Protein AF-A0A925AM83-F1 (afdb_monomer_lite)

Secondary structure (DSSP, 8-state):
-------------------------TTEEEEE---S-TTS--PEE-SSGGGS-TT-BTSEEEETTEEEEEEEBTTSEEEEEEEEEETTEEPPPEEEEEEEE-S-TT-TTS-EEEEE-TT-PEEEEE--EEE---EEEBSS-SSSSS---BTTTTTTT--TT-PPTTS----S--EEEEEEEEPTTTS-EEEEEEES-TTSPEEEEEEEETTTTEEEES-EE--TTS--EE--SB-S--TTS-PPP-EEEEEEEEE-TTS-EEEEEEEE-GGG-TT---GGGGEEEEEEEEESSTTSS-B-TTS-B----SS-SB-TTTPPPSB---TTS---SS-EEEE-TTS-EEEEEEE-TTGGGT----EEEEEEE-SSSEEEEE---PPP-GGGSPPPGGGTTTS-BPPPEEEE-TT--EEEEE-BGGGTT--EEEE--STTS---EEEE---S--TT----B-HHHHHHH--EEEEE---SS-SEE--EEEEE-HHHHHHHHHH--S-EEE--SS-EETT-TTSEESS---STT-EEEES-SS----S-EEEEESSEEEESEEEEE-SSS-EEEEE-SS-EEEE-BBTBPEEEEEEESEEEE-S-EEE-TT-EEEEE-STT-EEEE-SPP-SSS-EEEEESSEEEE-S-----

pLDDT: mean 86.4, std 16.68, range [22.12, 98.81]

Foldseek 3Di:
DDDDDDDDDDDPPPDPPDDDADFPDPFKDWFFQALPDPVDAPWAFFQAQLLFALLQAAQWADDDQKIKGWGAHLVFFIKIWMWGHDPPDIHHIDIDGFLAGAPDSRDSQFHKHWDAFPQQKIKIWGRADQDDTDIWIKPHHPPDDDDIDIVCRVVYSDCPVDHDPQPDPDDPWGWTRWHWDQQPPQRKIKTWIWTDHVQFIAIWIWMQRPVVRHIDTLDWADDVPDDIDGFGQEGQDPPPPPDQGWDWFWLDWEADPLRKTKIKTWIARACSDPVRDHDLLRTWAIWIWIGPPRSNWIAGPVRHTQDDPRRYRHYPVRTDGLDTGHRRQSWDGNAAWYAFPVRWIKTWTKGNPCVVVVQGDIFTKMWIDPPPGIDIDGQDPDDDDPVRHDDPPVCCLVQPKRRWYWDAAPLRKIWIWIAGVSLQRFIKIWIDPDPNRYRIDIDGSRDDRQRRGHWHFHPCCCVPPVKTWTWDHRHDNDSTDTIIIMIGRVVVVVVCQVVLPPAKEQADLEAEELPDPPRIPPYRFADAQHHYEYDPPPHDHDEAYEYEFPEEGEHQEYEYEDAPYEYEYHYDPHGAYEHHHPQAAGEYEYPHHEYEYQGEYEYEQNHYEYEYADLAYEYEYAHAYDYQHDYHYYYNYYYHYNHDYDDD

Radius of gyration: 29.33 Å; chains: 1; bounding box: 79×97×79 Å

Sequence (648 aa):
MNSRAKKLVFLAALSALGGTAGADAPFVTLMPITDSNPGTDESARSNTAINSVSFKRQAIATVGDYQLVSYYHADGTLMVGRRKKSGTSWTDWYLRKTAFTSFNINDSHNTSTIAVDGDGFLHMAWGLHGNVMQYTRSNTSVLNDNAFTMFNDTVGNDNTNGVKANEIPLYNRPVTYPEFTNVPNSGDLIFAYRTDSSGNGEFQMSRWNNAGNTWAGIHTAYQPGNAPAAQPWIDNDFSGDSLPNVNAYHNGVVYDANGRMHVAWTWRTGGDSTTGFTDYQSNHNLMYAYSDNHGVDWRLTNGTLLQRSGIHDIDENNATPVLSIPDGSSLINQAGMTVDADNRPMVATWWAPNAAQGNHLRQYMLAWHDGTTWQKTAITSRNSENNNNRVPESQLNTYSMSRPIVVVDDENRALVVFRDYQRGNVVTVAYSLSPLRNDWQMLDLTTEDLGTWEPSYDVARWKNDGILSMYYQRIGSQTGVQASILEWNPAAYFNSLVNGGSGSFWNVDASGAWGGASVWTPGMPDGIAAIANFGGGGTAILDSRTITLDTTRTVGQLTFNNAFHSYTLAPGAVGSLLLSNGGAAATIGVTNGSHFITAPIAITAAGVSFNLNGGTSLLGVSGDISGAGDLSVSGGGTLIFSGTGGWA

Structure (mmCIF, N/CA/C/O backbone):
data_AF-A0A925AM83-F1
#
_entry.id   AF-A0A925AM83-F1
#
loop_
_atom_site.group_PDB
_atom_site.id
_atom_site.type_symbol
_atom_site.label_atom_id
_atom_site.label_alt_id
_atom_site.label_comp_id
_atom_site.label_asym_id
_atom_site.label_entity_id
_atom_site.label_seq_id
_atom_site.pdbx_PDB_ins_code
_atom_site.Cartn_x
_atom_site.Cartn_y
_atom_site.Cartn_z
_atom_site.occupancy
_atom_site.B_iso_or_equiv
_atom_site.auth_seq_id
_atom_site.auth_comp_id
_atom_site.auth_asym_id
_atom_site.auth_atom_id
_atom_site.pdbx_PDB_model_num
ATOM 1 N N . MET A 1 1 ? -48.091 60.965 7.283 1.00 31.77 1 MET A N 1
ATOM 2 C CA . MET A 1 1 ? -47.243 62.070 7.783 1.00 31.77 1 MET A CA 1
ATOM 3 C C . MET A 1 1 ? -46.013 61.475 8.459 1.00 31.77 1 MET A C 1
ATOM 5 O O . MET A 1 1 ? -46.164 60.475 9.143 1.00 31.77 1 MET A O 1
ATOM 9 N N . ASN A 1 2 ? -44.856 62.118 8.262 1.00 26.16 2 ASN A N 1
ATOM 10 C CA . ASN A 1 2 ? -43.567 61.976 8.970 1.00 26.16 2 ASN A CA 1
ATOM 11 C C . ASN A 1 2 ? -42.565 60.864 8.568 1.00 26.16 2 ASN A C 1
ATOM 13 O O . ASN A 1 2 ? -42.519 59.782 9.131 1.00 26.16 2 ASN A O 1
ATOM 17 N N . SER A 1 3 ? -41.716 61.233 7.597 1.00 26.80 3 SER A N 1
ATOM 18 C CA . SER A 1 3 ? -40.241 61.384 7.664 1.00 26.80 3 SER A CA 1
ATOM 19 C C . SER A 1 3 ? -39.289 60.290 8.206 1.00 26.80 3 SER A C 1
ATOM 21 O O . SER A 1 3 ? -39.261 60.002 9.395 1.00 26.80 3 SER A O 1
ATOM 23 N N . ARG A 1 4 ? -38.332 59.945 7.321 1.00 23.69 4 ARG A N 1
ATOM 24 C CA . ARG A 1 4 ? -36.851 59.849 7.468 1.00 23.69 4 ARG A CA 1
ATOM 25 C C . ARG A 1 4 ? -36.198 58.892 8.498 1.00 23.69 4 ARG A C 1
ATOM 27 O O . ARG A 1 4 ? -36.147 59.165 9.686 1.00 23.69 4 ARG A O 1
ATOM 34 N N . ALA A 1 5 ? -35.484 57.919 7.912 1.00 27.23 5 ALA A N 1
ATOM 35 C CA . ALA A 1 5 ? -34.099 57.470 8.156 1.00 27.23 5 ALA A CA 1
ATOM 36 C C . ALA A 1 5 ? -33.635 57.038 9.565 1.00 27.23 5 ALA A C 1
ATOM 38 O O . ALA A 1 5 ? -33.424 57.871 10.442 1.00 27.23 5 ALA A O 1
ATOM 39 N N . LYS A 1 6 ? -33.217 55.764 9.678 1.00 23.75 6 LYS A N 1
ATOM 40 C CA . LYS A 1 6 ? -32.063 55.339 10.492 1.00 23.75 6 LYS A CA 1
ATOM 41 C C . LYS A 1 6 ? -31.254 54.249 9.777 1.00 23.75 6 LYS A C 1
ATOM 43 O O . LYS A 1 6 ? -31.809 53.289 9.256 1.00 23.75 6 LYS A O 1
ATOM 48 N N . LYS A 1 7 ? -29.935 54.463 9.764 1.00 23.66 7 LYS A N 1
ATOM 49 C CA . LYS A 1 7 ? -28.864 53.536 9.377 1.00 23.66 7 LYS A CA 1
ATOM 50 C C . LYS A 1 7 ? -28.963 52.235 10.179 1.00 23.66 7 LYS A C 1
ATOM 52 O O . LYS A 1 7 ? -29.143 52.307 11.393 1.00 23.66 7 LYS A O 1
ATOM 57 N N . LEU A 1 8 ? -28.722 51.096 9.533 1.00 22.48 8 LEU A N 1
ATOM 58 C CA . LEU A 1 8 ? -28.319 49.871 10.218 1.00 22.48 8 LEU A CA 1
ATOM 59 C C . LEU A 1 8 ? -26.902 49.513 9.763 1.00 22.48 8 LEU A C 1
ATOM 61 O O . LEU A 1 8 ? -26.650 49.257 8.590 1.00 22.48 8 LEU A O 1
ATOM 65 N N . VAL A 1 9 ? -25.977 49.610 10.712 1.00 22.12 9 VAL A N 1
ATOM 66 C CA . VAL A 1 9 ? -24.584 49.179 10.609 1.00 22.12 9 VAL A CA 1
ATOM 67 C C . VAL A 1 9 ? -24.584 47.666 10.803 1.00 22.12 9 VAL A C 1
ATOM 69 O O . VAL A 1 9 ? -24.992 47.205 11.866 1.00 22.12 9 VAL A O 1
ATOM 72 N N . PHE A 1 10 ? -24.142 46.900 9.806 1.00 24.09 10 PHE A N 1
ATOM 73 C CA . PHE A 1 10 ? -23.772 45.503 10.024 1.00 24.09 10 PHE A CA 1
ATOM 74 C C . PHE A 1 10 ? -22.295 45.452 10.408 1.00 24.09 10 PHE A C 1
ATOM 76 O O . PHE A 1 10 ? -21.411 45.815 9.634 1.00 24.09 10 PHE A O 1
ATOM 83 N N . LEU A 1 11 ? -22.064 45.055 11.655 1.00 22.86 11 LEU A N 1
ATOM 84 C CA . LEU A 1 11 ? -20.765 44.721 12.212 1.00 22.86 11 LEU A CA 1
ATOM 85 C C . LEU A 1 11 ? -20.277 43.449 11.501 1.00 22.86 11 LEU A C 1
ATOM 87 O O . LEU A 1 11 ? -20.930 42.410 11.588 1.00 22.86 11 LEU A O 1
ATOM 91 N N . ALA A 1 12 ? -19.162 43.531 10.776 1.00 23.83 12 ALA A N 1
ATOM 92 C CA . ALA A 1 12 ? -18.492 42.358 10.233 1.00 23.83 12 ALA A CA 1
ATOM 93 C C . ALA A 1 12 ? -17.896 41.556 11.400 1.00 23.83 12 ALA A C 1
ATOM 95 O O . ALA A 1 12 ? -16.853 41.914 11.945 1.00 23.83 12 ALA A O 1
ATOM 96 N N . ALA A 1 13 ? -18.587 40.495 11.814 1.00 23.11 13 ALA A N 1
ATOM 97 C CA . ALA A 1 13 ? -17.986 39.451 12.626 1.00 23.11 13 ALA A CA 1
ATOM 98 C C . ALA A 1 13 ? -17.058 38.645 11.712 1.00 23.11 13 ALA A C 1
ATOM 100 O O . ALA A 1 13 ? -17.504 37.932 10.815 1.00 23.11 13 ALA A O 1
ATOM 101 N N . LEU A 1 14 ? -15.756 38.817 11.918 1.00 25.33 14 LEU A N 1
ATOM 102 C CA . LEU A 1 14 ? -14.705 38.033 11.293 1.00 25.33 14 LEU A CA 1
ATOM 103 C C . LEU A 1 14 ? -14.734 36.624 11.912 1.00 25.33 14 LEU A C 1
ATOM 105 O O . LEU A 1 14 ? -14.015 36.341 12.866 1.00 25.33 14 LEU A O 1
ATOM 109 N N . SER A 1 15 ? -15.609 35.745 11.422 1.00 23.73 15 SER A N 1
ATOM 110 C CA . SER A 1 15 ? -15.470 34.310 11.661 1.00 23.73 15 SER A CA 1
ATOM 111 C C . SER A 1 15 ? -14.402 33.792 10.706 1.00 23.73 15 SER A C 1
ATOM 113 O O . SER A 1 15 ? -14.632 33.700 9.499 1.00 23.73 15 SER A O 1
ATOM 115 N N . ALA A 1 16 ? -13.223 33.502 11.251 1.00 25.50 16 ALA A N 1
ATOM 116 C CA . ALA A 1 16 ? -12.187 32.738 10.580 1.00 25.50 16 ALA A CA 1
ATOM 117 C C . ALA A 1 16 ? -12.753 31.356 10.214 1.00 25.50 16 ALA A C 1
ATOM 119 O O . ALA A 1 16 ? -12.788 30.446 11.038 1.00 25.50 16 ALA A O 1
ATOM 120 N N . LEU A 1 17 ? -13.244 31.219 8.983 1.00 27.89 17 LEU A N 1
ATOM 121 C CA . LEU A 1 17 ? -13.443 29.923 8.354 1.00 27.89 17 LEU A CA 1
ATOM 122 C C . LEU A 1 17 ? -12.054 29.428 7.958 1.00 27.89 17 LEU A C 1
ATOM 124 O O . LEU A 1 17 ? -11.408 29.987 7.071 1.00 27.89 17 LEU A O 1
ATOM 128 N N . GLY A 1 18 ? -11.580 28.435 8.710 1.00 23.62 18 GLY A N 1
ATOM 129 C CA . GLY A 1 18 ? -10.383 27.674 8.390 1.00 23.62 18 GLY A CA 1
ATOM 130 C C . GLY A 1 18 ? -10.470 27.145 6.963 1.00 23.62 18 GLY A C 1
ATOM 131 O O . GLY A 1 18 ? -11.529 26.711 6.513 1.00 23.62 18 GLY A O 1
ATOM 132 N N . GLY A 1 19 ? -9.352 27.241 6.247 1.00 22.58 19 GLY A N 1
ATOM 133 C CA . GLY A 1 19 ? -9.239 26.743 4.887 1.00 22.58 19 GLY A CA 1
ATOM 134 C C . GLY A 1 19 ? -9.569 25.257 4.834 1.00 22.58 19 GLY A C 1
ATOM 135 O O . GLY A 1 19 ? -8.919 24.444 5.488 1.00 22.58 19 GLY A O 1
ATOM 136 N N . THR A 1 20 ? -10.574 24.910 4.040 1.00 25.64 20 THR A N 1
ATOM 137 C CA . THR A 1 20 ? -10.778 23.545 3.571 1.00 25.64 20 THR A CA 1
ATOM 138 C C . THR A 1 20 ? -9.645 23.220 2.604 1.00 25.64 20 THR A C 1
ATOM 140 O O . THR A 1 20 ? -9.540 23.815 1.530 1.00 25.64 20 THR A O 1
ATOM 143 N N . ALA A 1 21 ? -8.758 22.322 3.029 1.00 28.75 21 ALA A N 1
ATOM 144 C CA . ALA A 1 21 ? -7.759 21.696 2.178 1.00 28.75 21 ALA A CA 1
ATOM 145 C C . ALA A 1 21 ? -8.452 20.977 1.006 1.00 28.75 21 ALA A C 1
ATOM 147 O O . ALA A 1 21 ? -9.526 20.402 1.173 1.00 28.75 21 ALA A O 1
ATOM 148 N N . GLY A 1 22 ? -7.854 21.073 -0.181 1.00 32.31 22 GLY A N 1
ATOM 149 C CA . GLY A 1 22 ? -8.444 20.632 -1.440 1.00 32.31 22 GLY A CA 1
ATOM 150 C C . GLY A 1 22 ? -8.755 19.136 -1.489 1.00 32.31 22 GLY A C 1
ATOM 151 O O . GLY A 1 22 ? -7.875 18.305 -1.281 1.00 32.31 22 GLY A O 1
ATOM 152 N N . ALA A 1 23 ? -10.004 18.822 -1.826 1.00 33.66 23 ALA A N 1
ATOM 153 C CA . ALA A 1 23 ? -10.452 17.526 -2.319 1.00 33.66 23 ALA A CA 1
ATOM 154 C C . ALA A 1 23 ? -11.765 17.728 -3.099 1.00 33.66 23 ALA A C 1
ATOM 156 O O . ALA A 1 23 ? -12.836 17.489 -2.564 1.00 33.66 23 ALA A O 1
ATOM 157 N N . ASP A 1 24 ? -11.684 18.185 -4.353 1.00 37.72 24 ASP A N 1
ATOM 158 C CA . ASP A 1 24 ? -12.850 18.298 -5.253 1.00 37.72 24 ASP A CA 1
ATOM 159 C C . ASP A 1 24 ? -12.651 17.451 -6.522 1.00 37.72 24 ASP A C 1
ATOM 161 O O . ASP A 1 24 ? -12.878 17.885 -7.651 1.00 37.72 24 ASP A O 1
ATOM 165 N N . ALA A 1 25 ? -12.214 16.205 -6.339 1.00 53.59 25 ALA A N 1
ATOM 166 C CA . ALA A 1 25 ? -12.427 15.160 -7.331 1.00 53.59 25 ALA A CA 1
ATOM 167 C C . ALA A 1 25 ? -13.565 14.259 -6.816 1.00 53.59 25 ALA A C 1
ATOM 169 O O . ALA A 1 25 ? -13.445 13.743 -5.706 1.00 53.59 25 ALA A O 1
ATOM 170 N N . PRO A 1 26 ? -14.651 14.017 -7.578 1.00 65.56 26 PRO A N 1
ATOM 171 C CA . PRO A 1 26 ? -15.873 13.359 -7.081 1.00 65.56 26 PRO A CA 1
ATOM 172 C C . PRO A 1 26 ? -15.697 11.885 -6.665 1.00 65.56 26 PRO A C 1
ATOM 174 O O . PRO A 1 26 ? -16.655 11.227 -6.272 1.00 65.56 26 PRO A O 1
ATOM 177 N N . PHE A 1 27 ? -14.481 11.355 -6.772 1.00 81.50 27 PHE A N 1
ATOM 178 C CA . PHE A 1 27 ? -14.094 9.976 -6.493 1.00 81.50 27 PHE A CA 1
ATOM 179 C C . PHE A 1 27 ? -13.002 9.868 -5.411 1.00 81.50 27 PHE A C 1
ATOM 181 O O . PHE A 1 27 ? -12.518 8.765 -5.161 1.00 81.50 27 PHE A O 1
ATOM 188 N N . VAL A 1 28 ? -12.593 10.983 -4.788 1.00 86.50 28 VAL A N 1
ATOM 189 C CA . VAL A 1 28 ? -11.654 11.014 -3.654 1.00 86.50 28 VAL A CA 1
ATOM 190 C C . VAL A 1 28 ? -12.364 11.593 -2.436 1.00 86.50 28 VAL A C 1
ATOM 192 O O . VAL A 1 28 ? -13.039 12.614 -2.525 1.00 86.50 28 VAL A O 1
ATOM 195 N N . THR A 1 29 ? -12.215 10.960 -1.279 1.00 88.88 29 THR A N 1
ATOM 196 C CA . THR A 1 29 ? -12.746 11.463 -0.010 1.00 88.88 29 THR A CA 1
ATOM 197 C C . THR A 1 29 ? -11.665 11.399 1.054 1.00 88.88 29 THR A C 1
ATOM 199 O O . THR A 1 29 ? -11.054 10.355 1.266 1.00 88.88 29 THR A O 1
ATOM 202 N N . LEU A 1 30 ? -11.444 12.515 1.745 1.00 92.25 30 LEU A N 1
ATOM 203 C CA . LEU A 1 30 ? -10.527 12.596 2.874 1.00 92.25 30 LEU A CA 1
ATOM 204 C C . LEU A 1 30 ? -11.330 12.758 4.166 1.00 92.25 30 LEU A C 1
ATOM 206 O O . LEU A 1 30 ? -12.062 13.731 4.326 1.00 92.25 30 LEU A O 1
ATOM 210 N N . MET A 1 31 ? -11.207 11.798 5.080 1.00 94.56 31 MET A N 1
ATOM 211 C CA . MET A 1 31 ? -11.971 11.764 6.330 1.00 94.56 31 MET A CA 1
ATOM 212 C C . MET A 1 31 ? -11.038 11.829 7.537 1.00 94.56 31 MET A C 1
ATOM 214 O O . MET A 1 31 ? -10.285 10.876 7.748 1.00 94.56 31 MET A O 1
ATOM 218 N N . PRO A 1 32 ? -11.092 12.889 8.357 1.00 96.19 32 PRO A N 1
ATOM 219 C CA . PRO A 1 32 ? -10.299 12.970 9.577 1.00 96.19 32 PRO A CA 1
ATOM 220 C C . PRO A 1 32 ? -10.557 11.792 10.525 1.00 96.19 32 PRO A C 1
ATOM 222 O O . PRO A 1 32 ? -11.687 11.325 10.677 1.00 96.19 32 PRO A O 1
ATOM 225 N N . ILE A 1 33 ? -9.503 11.321 11.190 1.00 97.62 33 ILE A N 1
ATOM 226 C CA . ILE A 1 33 ? -9.622 10.394 12.318 1.00 97.62 33 ILE A CA 1
ATOM 227 C C . ILE A 1 33 ? -9.921 11.217 13.573 1.00 97.62 33 ILE A C 1
ATOM 229 O O . ILE A 1 33 ? -9.009 11.704 14.233 1.00 97.62 33 ILE A O 1
ATOM 233 N N . THR A 1 34 ? -11.203 11.417 13.864 1.00 96.50 34 THR A N 1
ATOM 234 C CA . THR A 1 34 ? -11.677 12.217 15.000 1.00 96.50 34 THR A CA 1
ATOM 235 C C . THR A 1 34 ? -12.944 11.611 15.597 1.00 96.50 34 THR A C 1
ATOM 237 O O . THR A 1 34 ? -13.741 10.990 14.886 1.00 96.50 34 THR A O 1
ATOM 240 N N . ASP A 1 35 ? -13.115 11.782 16.904 1.00 94.75 35 ASP A N 1
ATOM 241 C CA . ASP A 1 35 ? -14.354 11.499 17.633 1.00 94.75 35 ASP A CA 1
ATOM 242 C C . ASP A 1 35 ? -15.271 12.738 17.730 1.00 94.75 35 ASP A C 1
ATOM 244 O O . ASP A 1 35 ? -16.292 12.710 18.420 1.00 94.75 35 ASP A O 1
ATOM 248 N N . SER A 1 36 ? -14.899 13.828 17.043 1.00 94.00 36 SER A N 1
ATOM 249 C CA . SER A 1 36 ? -15.568 15.134 17.040 1.00 94.00 36 SER A CA 1
ATOM 250 C C . SER A 1 36 ? -15.650 15.817 18.411 1.00 94.00 36 SER A C 1
ATOM 252 O O . SER A 1 36 ? -16.370 16.811 18.564 1.00 94.00 36 SER A O 1
ATOM 254 N N . ASN A 1 37 ? -14.918 15.332 19.416 1.00 93.56 37 ASN A N 1
ATOM 255 C CA . ASN A 1 37 ? -14.889 15.927 20.740 1.00 93.56 37 ASN A CA 1
ATOM 256 C C . ASN A 1 37 ? -13.735 16.941 20.848 1.00 93.56 37 ASN A C 1
ATOM 258 O O . ASN A 1 37 ? -12.574 16.559 20.919 1.00 93.56 37 ASN A O 1
ATOM 262 N N . PRO A 1 38 ? -14.008 18.254 20.965 1.00 89.75 38 PRO A N 1
ATOM 263 C CA . PRO A 1 38 ? -12.947 19.260 21.057 1.00 89.75 38 PRO A CA 1
ATOM 264 C C . PRO A 1 38 ? -12.141 19.201 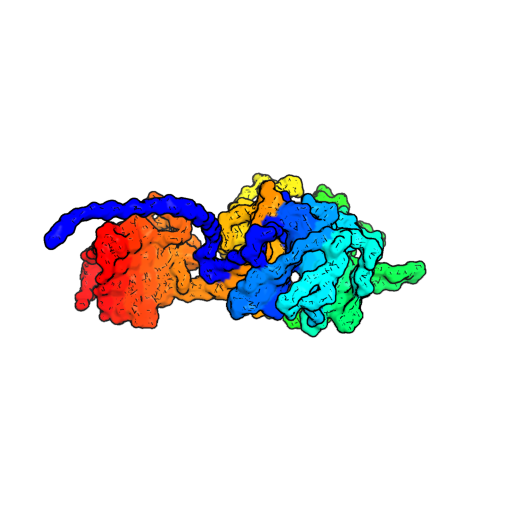22.370 1.00 89.75 38 PRO A C 1
ATOM 266 O O . PRO A 1 38 ? -11.201 19.976 22.544 1.00 89.75 38 PRO A O 1
ATOM 269 N N . GLY A 1 39 ? -12.545 18.361 23.332 1.00 91.25 39 GLY A N 1
ATOM 270 C CA . GLY A 1 39 ? -11.846 18.151 24.601 1.00 91.25 39 GLY A CA 1
ATOM 271 C C . GLY A 1 39 ? -10.783 17.051 24.570 1.00 91.25 39 GLY A C 1
ATOM 272 O O . GLY A 1 39 ? -10.103 16.855 25.580 1.00 91.25 39 GLY A O 1
ATOM 273 N N . THR A 1 40 ? -10.652 16.325 23.464 1.00 90.12 40 THR A N 1
ATOM 274 C CA . THR A 1 40 ? -9.645 15.280 23.262 1.00 90.12 40 THR A CA 1
ATOM 275 C C . THR A 1 40 ? -8.617 15.729 22.213 1.00 90.12 40 THR A C 1
ATOM 277 O O . THR A 1 40 ? -8.835 16.685 21.472 1.00 90.12 40 THR A O 1
ATOM 280 N N . ASP A 1 41 ? -7.419 15.140 22.270 1.00 92.75 41 ASP A N 1
ATOM 281 C CA . ASP A 1 41 ? -6.343 15.372 21.302 1.00 92.75 41 ASP A CA 1
ATOM 282 C C . ASP A 1 41 ? -6.086 14.055 20.574 1.00 92.75 41 ASP A C 1
ATOM 284 O O . ASP A 1 41 ? -5.628 13.072 21.168 1.00 92.75 41 ASP A O 1
ATOM 288 N N . GLU A 1 42 ? -6.433 14.031 19.291 1.00 94.75 42 GLU A N 1
ATOM 289 C CA . GLU A 1 42 ? -6.294 12.871 18.415 1.00 94.75 42 GLU A CA 1
ATOM 290 C C . GLU A 1 42 ? -5.069 12.986 17.501 1.00 94.75 42 GLU A C 1
ATOM 292 O O . GLU A 1 42 ? -4.925 12.195 16.562 1.00 94.75 42 GLU A O 1
ATOM 297 N N . SER A 1 43 ? -4.183 13.960 17.744 1.00 96.56 43 SER A N 1
ATOM 298 C CA . SER A 1 43 ? -3.062 14.249 16.857 1.00 96.56 43 SER A CA 1
ATOM 299 C C . SER A 1 43 ? -2.132 13.048 16.695 1.00 96.56 43 SER A C 1
ATOM 301 O O . SER A 1 43 ? -1.683 12.415 17.649 1.00 96.56 43 SER A O 1
ATOM 303 N N . ALA A 1 44 ? -1.803 12.728 15.449 1.00 98.06 44 ALA A N 1
ATOM 304 C CA . ALA A 1 44 ? -0.898 11.649 15.101 1.00 98.06 44 ALA A CA 1
ATOM 305 C C . ALA A 1 44 ? 0.541 12.164 15.007 1.00 98.06 44 ALA A C 1
ATOM 307 O O . ALA A 1 44 ? 0.808 13.230 14.437 1.00 98.06 44 ALA A O 1
ATOM 308 N N . ARG A 1 45 ? 1.496 11.380 15.519 1.00 97.69 45 ARG A N 1
ATOM 309 C CA . ARG A 1 45 ? 2.922 11.709 15.448 1.00 97.69 45 ARG A CA 1
ATOM 310 C C . ARG A 1 45 ? 3.375 11.866 14.002 1.00 97.69 45 ARG A C 1
ATOM 312 O O . ARG A 1 45 ? 3.171 10.948 13.213 1.00 97.69 45 ARG A O 1
ATOM 319 N N . SER A 1 46 ? 3.997 12.996 13.671 1.00 97.06 46 SER A N 1
ATOM 320 C CA . SER A 1 46 ? 4.319 13.381 12.284 1.00 97.06 46 SER A CA 1
ATOM 321 C C . SER A 1 46 ? 5.760 13.808 12.039 1.00 97.06 46 SER A C 1
ATOM 323 O O . SER A 1 46 ? 6.137 13.990 10.886 1.00 97.06 46 SER A O 1
ATOM 325 N N . ASN A 1 47 ? 6.601 13.901 13.070 1.00 94.81 47 ASN A N 1
ATOM 326 C CA . ASN A 1 47 ? 8.036 14.164 12.896 1.00 94.81 47 ASN A CA 1
ATOM 327 C C . ASN A 1 47 ? 8.869 12.919 12.565 1.00 94.81 47 ASN A C 1
ATOM 329 O O . ASN A 1 47 ? 10.086 13.001 12.414 1.00 94.81 47 ASN A O 1
ATOM 333 N N . THR A 1 48 ? 8.205 11.772 12.433 1.00 94.50 48 THR A N 1
ATOM 334 C CA . THR A 1 48 ? 8.760 10.502 11.962 1.00 94.50 48 THR A CA 1
ATOM 335 C C . THR A 1 48 ? 7.689 9.765 11.164 1.00 94.50 48 THR A C 1
ATOM 337 O O . THR A 1 48 ? 6.501 9.921 11.441 1.00 94.50 48 THR A O 1
ATOM 340 N N . ALA A 1 49 ? 8.089 8.922 10.212 1.00 94.75 49 ALA A N 1
ATOM 341 C CA . ALA A 1 49 ? 7.159 8.145 9.387 1.00 94.75 49 ALA A CA 1
ATOM 342 C C . ALA A 1 49 ? 6.576 6.904 10.100 1.00 94.75 49 ALA A C 1
ATOM 344 O O . ALA A 1 49 ? 5.981 6.050 9.455 1.00 94.75 49 ALA A O 1
ATOM 345 N N . ILE A 1 50 ? 6.727 6.775 11.426 1.00 96.81 50 ILE A N 1
ATOM 346 C CA . ILE A 1 50 ? 6.373 5.567 12.202 1.00 96.81 50 ILE A CA 1
ATOM 347 C C . ILE A 1 50 ? 4.914 5.104 12.022 1.00 96.81 50 ILE A C 1
ATOM 349 O O . ILE A 1 50 ? 4.597 3.930 12.205 1.00 96.81 50 ILE A O 1
ATOM 353 N N . ASN A 1 51 ? 4.015 6.014 11.641 1.00 97.69 51 ASN A N 1
ATOM 354 C CA . ASN A 1 51 ? 2.606 5.717 11.395 1.00 97.69 51 ASN A CA 1
ATOM 355 C C . ASN A 1 51 ? 2.275 5.333 9.946 1.00 97.69 51 ASN A C 1
ATOM 357 O O . ASN A 1 51 ? 1.185 4.809 9.717 1.00 97.69 51 ASN A O 1
ATOM 361 N N . SER A 1 52 ? 3.178 5.590 8.997 1.00 94.44 52 SER A N 1
ATOM 362 C CA . SER A 1 52 ? 2.914 5.591 7.553 1.00 94.44 52 SER A CA 1
ATOM 363 C C . SER A 1 52 ? 4.077 5.025 6.730 1.00 94.44 52 SER A C 1
ATOM 365 O O . SER A 1 52 ? 4.412 5.543 5.670 1.00 94.44 52 SER A O 1
ATOM 367 N N . VAL A 1 53 ? 4.709 3.958 7.219 1.00 94.19 53 VAL A N 1
ATOM 368 C CA . VAL A 1 53 ? 5.631 3.131 6.425 1.00 94.19 53 VAL A CA 1
ATOM 369 C C . VAL A 1 53 ? 4.888 1.947 5.802 1.00 94.19 53 VAL A C 1
ATOM 371 O O . VAL A 1 53 ? 3.988 1.369 6.405 1.00 94.19 53 VAL A O 1
ATOM 374 N N . SER A 1 54 ? 5.299 1.553 4.602 1.00 91.38 54 SER A N 1
ATOM 375 C CA . SER A 1 54 ? 4.669 0.511 3.764 1.00 91.38 54 SER A CA 1
ATOM 376 C C . SER A 1 54 ? 4.626 -0.899 4.376 1.00 91.38 54 SER A C 1
ATOM 378 O O . SER A 1 54 ? 3.766 -1.716 4.028 1.00 91.38 54 SER A O 1
ATOM 380 N N . PHE A 1 55 ? 5.537 -1.202 5.304 1.00 89.94 55 PHE A N 1
ATOM 381 C CA . PHE A 1 55 ? 5.565 -2.470 6.041 1.00 89.94 55 PHE A CA 1
ATOM 382 C C . PHE A 1 55 ? 4.666 -2.468 7.290 1.00 89.94 55 PHE A C 1
ATOM 384 O O . PHE A 1 55 ? 4.605 -3.461 8.008 1.00 89.94 55 PHE A O 1
ATOM 391 N N . LYS A 1 56 ? 3.923 -1.383 7.555 1.00 94.31 56 LYS A N 1
ATOM 392 C CA . LYS A 1 56 ? 2.874 -1.355 8.581 1.00 94.31 56 LYS A CA 1
ATOM 393 C C . LYS A 1 56 ? 1.628 -2.097 8.078 1.00 94.31 56 LYS A C 1
ATOM 395 O O . LYS A 1 56 ? 0.783 -1.520 7.390 1.00 94.31 56 LYS A O 1
ATOM 400 N N . ARG A 1 57 ? 1.520 -3.390 8.398 1.00 90.19 57 ARG A N 1
ATOM 401 C CA . ARG A 1 57 ? 0.505 -4.300 7.832 1.00 90.19 57 ARG A CA 1
ATOM 402 C C . ARG A 1 57 ? -0.315 -4.988 8.920 1.00 90.19 57 ARG A C 1
ATOM 404 O O . ARG A 1 57 ? 0.106 -6.029 9.417 1.00 90.19 57 ARG A O 1
ATOM 411 N N . GLN A 1 58 ? -1.455 -4.435 9.338 1.00 91.06 58 GLN A N 1
ATOM 412 C CA . GLN A 1 58 ? -2.218 -3.321 8.745 1.00 91.06 58 GLN A CA 1
ATOM 413 C C . GLN A 1 58 ? -2.331 -2.117 9.689 1.00 91.06 58 GLN A C 1
ATOM 415 O O . GLN A 1 58 ? -2.410 -2.274 10.904 1.00 91.06 58 GLN A O 1
ATOM 420 N N . ALA A 1 59 ? -2.357 -0.905 9.120 1.00 93.62 59 ALA A N 1
ATOM 421 C CA . ALA A 1 59 ? -2.681 0.322 9.855 1.00 93.62 59 ALA A CA 1
ATOM 422 C C . ALA A 1 59 ? -4.190 0.496 10.082 1.00 93.62 59 ALA A C 1
ATOM 424 O O . ALA A 1 59 ? -4.597 1.118 11.064 1.00 93.62 59 ALA A O 1
ATOM 425 N N . ILE A 1 60 ? -4.993 -0.036 9.160 1.00 96.94 60 ILE A N 1
ATOM 426 C CA . ILE A 1 60 ? -6.452 0.011 9.148 1.00 96.94 60 ILE A CA 1
ATOM 427 C C . ILE A 1 60 ? -7.008 -1.340 8.715 1.00 96.94 60 ILE A C 1
ATOM 429 O O . ILE A 1 60 ? -6.421 -1.980 7.849 1.00 96.94 60 ILE A O 1
ATOM 433 N N . ALA A 1 61 ? -8.127 -1.753 9.305 1.00 97.00 61 ALA A N 1
ATOM 434 C CA . ALA A 1 61 ? -8.762 -3.032 9.001 1.00 97.00 61 ALA A CA 1
ATOM 435 C C . ALA A 1 61 ? -10.289 -2.907 9.041 1.00 97.00 61 ALA A C 1
ATOM 437 O O . ALA A 1 61 ? -10.847 -2.521 10.072 1.00 97.00 61 ALA A O 1
ATOM 438 N N . THR A 1 62 ? -10.964 -3.259 7.945 1.00 97.25 62 THR A N 1
ATOM 439 C CA . THR A 1 62 ? -12.430 -3.350 7.888 1.00 97.25 62 THR A CA 1
ATOM 440 C C . THR A 1 62 ? -12.899 -4.784 8.118 1.00 97.25 62 THR A C 1
ATOM 442 O O . THR A 1 62 ? -12.448 -5.706 7.443 1.00 97.25 62 THR A O 1
ATOM 445 N N . VAL A 1 63 ? -13.848 -4.982 9.036 1.00 95.81 63 VAL A N 1
ATOM 446 C CA . VAL A 1 63 ? -14.541 -6.260 9.247 1.00 95.81 63 VAL A CA 1
ATOM 447 C C . VAL A 1 63 ? -16.032 -6.006 9.441 1.00 95.81 63 VAL A C 1
ATOM 449 O O . VAL A 1 63 ? -16.450 -5.322 10.377 1.00 95.81 63 VAL A O 1
ATOM 452 N N . GLY A 1 64 ? -16.842 -6.568 8.540 1.00 93.44 64 GLY A N 1
ATOM 453 C CA . GLY A 1 64 ? -18.268 -6.258 8.463 1.00 93.44 64 GLY A CA 1
ATOM 454 C C . GLY A 1 64 ? -18.486 -4.755 8.277 1.00 93.44 64 GLY A C 1
ATOM 455 O O . GLY A 1 64 ? -17.857 -4.132 7.425 1.00 93.44 64 GLY A O 1
ATOM 456 N N . ASP A 1 65 ? -19.332 -4.169 9.122 1.00 95.56 65 ASP A N 1
ATOM 457 C CA . ASP A 1 65 ? -19.635 -2.736 9.093 1.00 95.56 65 ASP A CA 1
ATOM 458 C C . ASP A 1 65 ? -18.642 -1.881 9.894 1.00 95.56 65 ASP A C 1
ATOM 460 O O . ASP A 1 65 ? -18.864 -0.684 10.051 1.00 95.56 65 ASP A O 1
ATOM 464 N N . TYR A 1 66 ? -17.567 -2.447 10.441 1.00 97.88 66 TYR A N 1
ATOM 465 C CA . TYR A 1 66 ? -16.631 -1.712 11.293 1.00 97.88 66 TYR A CA 1
ATOM 466 C C . TYR A 1 66 ? -15.275 -1.544 10.620 1.00 97.88 66 TYR A C 1
ATOM 468 O O . TYR A 1 66 ? -14.742 -2.495 10.060 1.00 97.88 66 TYR A O 1
ATOM 476 N N . GLN A 1 67 ? -14.686 -0.353 10.738 1.00 98.25 67 GLN A N 1
ATOM 477 C CA . GLN A 1 67 ? -13.292 -0.099 10.378 1.00 98.25 67 GLN A CA 1
ATOM 478 C C . GLN A 1 67 ? -12.504 0.310 11.612 1.00 98.25 67 GLN A C 1
ATOM 480 O O . GLN A 1 67 ? -12.956 1.133 12.411 1.00 98.25 67 GLN A O 1
ATOM 485 N N . LEU A 1 68 ? -11.324 -0.278 11.755 1.00 98.50 68 LEU A N 1
ATOM 486 C CA . LEU A 1 68 ? -10.407 -0.052 12.857 1.00 98.50 68 LEU A CA 1
ATOM 487 C C . LEU A 1 68 ? -9.144 0.652 12.382 1.00 98.50 68 LEU A C 1
ATOM 489 O O . LEU A 1 68 ? -8.786 0.552 11.212 1.00 98.50 68 LEU A O 1
ATOM 493 N N . VAL A 1 69 ? -8.468 1.343 13.300 1.00 98.31 69 VAL A N 1
ATOM 494 C CA . VAL A 1 69 ? -7.186 2.014 13.052 1.00 98.31 69 VAL A CA 1
ATOM 495 C C . VAL A 1 69 ? -6.266 1.902 14.262 1.00 98.31 69 VAL A C 1
ATOM 497 O O . VAL A 1 69 ? -6.740 1.916 15.401 1.00 98.31 69 VAL A O 1
ATOM 500 N N . SER A 1 70 ? -4.955 1.850 14.022 1.00 97.88 70 SER A N 1
ATOM 501 C CA . SER A 1 70 ? -3.935 2.091 15.046 1.00 97.88 70 SER A CA 1
ATOM 502 C C . SER A 1 70 ? -2.908 3.123 14.587 1.00 97.88 70 SER A C 1
ATOM 504 O O . SER A 1 70 ? -2.447 3.106 13.442 1.00 97.88 70 SER A O 1
ATOM 506 N N . TYR A 1 71 ? -2.506 4.025 15.480 1.00 98.31 71 TYR A N 1
ATOM 507 C CA . TYR A 1 71 ? -1.447 5.006 15.218 1.00 98.31 71 TYR A CA 1
ATOM 508 C C . TYR A 1 71 ? -0.858 5.541 16.523 1.00 98.31 71 TYR A C 1
ATOM 510 O O . TYR A 1 71 ? -1.516 5.547 17.553 1.00 98.31 71 TYR A O 1
ATOM 518 N N . TYR A 1 72 ? 0.389 5.993 16.501 1.00 98.50 72 TYR A N 1
ATOM 519 C CA . TYR A 1 72 ? 0.985 6.708 17.621 1.00 98.50 72 TYR A CA 1
ATOM 520 C C . TYR A 1 72 ? 0.522 8.160 17.637 1.00 98.50 72 TYR A C 1
ATOM 522 O O . TYR A 1 72 ? 0.669 8.878 16.641 1.00 98.50 72 TYR A O 1
ATOM 530 N N . HIS A 1 73 ? 0.014 8.588 18.786 1.00 98.19 73 HIS A N 1
ATOM 531 C CA . HIS A 1 73 ? -0.284 9.972 19.110 1.00 98.19 73 HIS A CA 1
ATOM 532 C C . HIS A 1 73 ? 1.006 10.817 19.169 1.00 98.19 73 HIS A C 1
ATOM 534 O O . HIS A 1 73 ? 2.110 10.279 19.300 1.00 98.19 73 HIS A O 1
ATOM 540 N N . ALA A 1 74 ? 0.895 12.145 19.090 1.00 97.06 74 ALA A N 1
ATOM 541 C CA . ALA A 1 74 ? 2.032 13.072 19.121 1.00 97.06 74 ALA A CA 1
ATOM 542 C C . ALA A 1 74 ? 2.979 12.881 20.327 1.00 97.06 74 ALA A C 1
ATOM 544 O O . ALA A 1 74 ? 4.201 12.984 20.183 1.00 97.06 74 ALA A O 1
ATOM 545 N N . ASP A 1 75 ? 2.430 12.543 21.495 1.00 96.44 75 ASP A N 1
ATOM 546 C CA . ASP A 1 75 ? 3.180 12.238 22.728 1.00 96.44 75 ASP A CA 1
ATOM 547 C C . ASP A 1 75 ? 3.809 10.830 22.765 1.00 96.44 75 ASP A C 1
ATOM 549 O O . ASP A 1 75 ? 4.526 10.501 23.707 1.00 96.44 75 ASP A O 1
ATOM 553 N N . GLY A 1 76 ? 3.584 10.011 21.736 1.00 96.31 76 GLY A N 1
ATOM 554 C CA . GLY A 1 76 ? 4.149 8.671 21.594 1.00 96.31 76 GLY A CA 1
ATOM 555 C C . GLY A 1 76 ? 3.317 7.535 22.184 1.00 96.31 76 GLY A C 1
ATOM 556 O O . GLY A 1 76 ? 3.734 6.379 22.083 1.00 96.31 76 GLY A O 1
ATOM 557 N N . THR A 1 77 ? 2.153 7.833 22.761 1.00 96.50 77 THR A N 1
ATOM 558 C CA . THR A 1 77 ? 1.187 6.806 23.181 1.00 96.50 77 THR A CA 1
ATOM 559 C C . THR A 1 77 ? 0.435 6.230 21.986 1.00 96.50 77 THR A C 1
ATOM 561 O O . THR A 1 77 ? 0.248 6.896 20.968 1.00 96.50 77 THR A O 1
ATOM 564 N N . LEU A 1 78 ? 0.024 4.970 22.070 1.00 97.12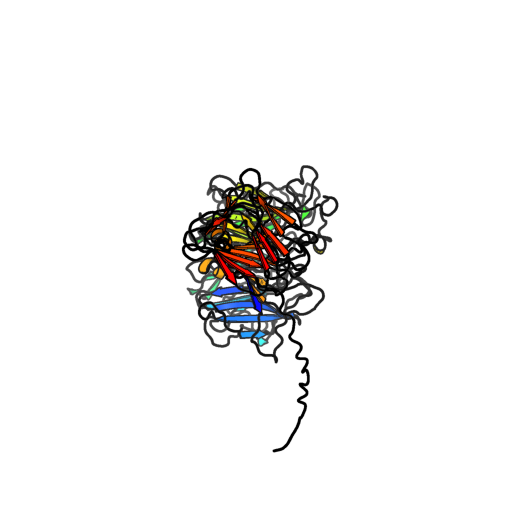 78 LEU A N 1
ATOM 565 C CA . LEU A 1 78 ? -0.671 4.290 20.985 1.00 97.12 78 LEU A CA 1
ATOM 566 C C . LEU A 1 78 ? -2.183 4.559 21.060 1.00 97.12 78 LEU A C 1
ATOM 568 O O . LEU A 1 78 ? -2.819 4.354 22.095 1.00 97.12 78 LEU A O 1
ATOM 572 N N . MET A 1 79 ? -2.756 5.001 19.948 1.00 97.75 79 MET A N 1
ATOM 573 C CA . MET A 1 79 ? -4.188 5.175 19.733 1.00 97.75 79 MET A CA 1
ATOM 574 C C . MET A 1 79 ? -4.737 3.946 19.018 1.00 97.75 79 MET A C 1
ATOM 576 O O . MET A 1 79 ? -4.150 3.483 18.036 1.00 97.75 79 MET A O 1
ATOM 580 N N . VAL A 1 80 ? -5.888 3.459 19.476 1.00 97.50 80 VAL A N 1
ATOM 581 C CA . VAL A 1 80 ? -6.715 2.490 18.751 1.00 97.50 80 VAL A CA 1
ATOM 582 C C . VAL A 1 80 ? -8.110 3.060 18.563 1.00 97.50 80 VAL A C 1
ATOM 584 O O . VAL A 1 80 ? -8.668 3.678 19.471 1.00 97.50 80 VAL A O 1
ATOM 587 N N . GLY A 1 81 ? -8.668 2.871 17.374 1.00 97.25 81 GLY A N 1
ATOM 588 C CA . GLY A 1 81 ? -9.952 3.444 17.006 1.00 97.25 81 GLY A CA 1
ATOM 589 C C . GLY A 1 81 ? -10.863 2.459 16.305 1.00 97.25 81 GLY A C 1
ATOM 590 O O . GLY A 1 81 ? -10.398 1.503 15.684 1.00 97.25 81 GLY A O 1
ATOM 591 N N . ARG A 1 82 ? -12.165 2.730 16.377 1.00 98.00 82 ARG A N 1
ATOM 592 C CA . ARG A 1 82 ? -13.193 2.056 15.586 1.00 98.00 82 ARG A CA 1
ATOM 593 C C . ARG A 1 82 ? -14.239 3.055 15.108 1.00 98.00 82 ARG A C 1
ATOM 595 O O . ARG A 1 82 ? -14.728 3.847 15.905 1.00 98.00 82 ARG A O 1
ATOM 602 N N . ARG A 1 83 ? -14.668 2.940 13.856 1.00 97.75 83 ARG A N 1
ATOM 603 C CA . ARG A 1 83 ? -15.870 3.596 13.323 1.00 97.75 83 ARG A CA 1
ATOM 604 C C . ARG A 1 83 ? -16.792 2.585 12.648 1.00 97.75 83 ARG A C 1
ATOM 606 O O . ARG A 1 83 ? -16.347 1.492 12.296 1.00 97.75 83 ARG A O 1
ATOM 613 N N . LYS A 1 84 ? -18.064 2.942 12.475 1.00 97.44 84 LYS A N 1
ATOM 614 C CA . LYS A 1 84 ? -19.086 2.091 11.852 1.00 97.44 84 LYS A CA 1
ATOM 615 C C . LYS A 1 84 ? -19.540 2.672 10.515 1.00 97.44 84 LYS A C 1
ATOM 617 O O . LYS A 1 84 ? -19.675 3.886 10.375 1.00 97.44 84 LYS A O 1
ATOM 622 N N . LYS A 1 85 ? -19.808 1.812 9.541 1.00 94.62 85 LYS A N 1
ATOM 623 C CA . LYS A 1 85 ? -20.432 2.146 8.263 1.00 94.62 85 LYS A CA 1
ATOM 624 C C . LYS A 1 85 ? -21.937 2.334 8.486 1.00 94.62 85 LYS A C 1
ATOM 626 O O . LYS A 1 85 ? -22.600 1.508 9.107 1.00 94.62 85 LYS A O 1
ATOM 631 N N . SER A 1 86 ? -22.477 3.443 7.996 1.00 88.56 86 SER A N 1
ATOM 632 C CA . SER A 1 86 ? -23.900 3.786 8.008 1.00 88.56 86 SER A CA 1
ATOM 633 C C . SER A 1 86 ? -24.323 4.107 6.576 1.00 88.56 86 SER A C 1
ATOM 635 O O . SER A 1 86 ? -24.150 5.226 6.085 1.00 88.56 86 SER A O 1
ATOM 637 N N . GLY A 1 87 ? -24.802 3.086 5.859 1.00 85.06 87 GLY A N 1
ATOM 638 C CA . GLY A 1 87 ? -25.029 3.170 4.416 1.00 85.06 87 GLY A CA 1
ATOM 639 C C . GLY A 1 87 ? -23.714 3.351 3.651 1.00 85.06 87 GLY A C 1
ATOM 640 O O . GLY A 1 87 ? -22.825 2.504 3.726 1.00 85.06 87 GLY A O 1
ATOM 641 N N . THR A 1 88 ? -23.585 4.455 2.913 1.00 79.31 88 THR A N 1
ATOM 642 C CA . THR A 1 88 ? -22.354 4.826 2.187 1.00 79.31 88 THR A CA 1
ATOM 643 C C . THR A 1 88 ? -21.413 5.715 3.001 1.00 79.31 88 THR A C 1
ATOM 645 O O . THR A 1 88 ? -20.321 6.020 2.533 1.00 79.31 88 THR A O 1
ATOM 648 N N . SER A 1 89 ? -21.822 6.138 4.199 1.00 87.69 89 SER A N 1
ATOM 649 C CA . SER A 1 89 ? -21.059 7.050 5.055 1.00 87.69 89 SER A CA 1
ATOM 650 C C . SER A 1 89 ? -20.469 6.324 6.257 1.00 87.69 89 SER A C 1
ATOM 652 O O . SER A 1 89 ? -20.866 5.209 6.593 1.00 87.69 89 SER A O 1
ATOM 654 N N . TRP A 1 90 ? -19.539 6.980 6.939 1.00 94.56 90 TRP A N 1
ATOM 655 C CA . TRP A 1 90 ? -18.965 6.502 8.189 1.00 94.56 90 TRP A CA 1
ATOM 656 C C . TRP A 1 90 ? -19.447 7.351 9.366 1.00 94.56 90 TRP A C 1
ATOM 658 O O . TRP A 1 90 ? -19.671 8.550 9.212 1.00 94.56 90 TRP A O 1
ATOM 668 N N . THR A 1 91 ? -19.604 6.737 10.537 1.00 96.25 91 THR A N 1
ATOM 669 C CA . THR A 1 91 ? -19.739 7.476 11.798 1.00 96.25 91 THR A CA 1
ATOM 670 C C . THR A 1 91 ? -18.410 8.113 12.193 1.00 96.25 91 THR A C 1
ATOM 672 O O . THR A 1 91 ? -17.349 7.706 11.708 1.00 96.25 91 THR A O 1
ATOM 675 N N . ASP A 1 92 ? -18.467 9.028 13.159 1.00 95.00 92 ASP A N 1
ATOM 676 C CA . ASP A 1 92 ? -17.284 9.464 13.899 1.00 95.00 92 ASP A CA 1
ATOM 677 C C . ASP A 1 92 ? -16.589 8.271 14.569 1.00 95.00 92 ASP A C 1
ATOM 679 O O . ASP A 1 92 ? -17.178 7.194 14.772 1.00 95.00 92 ASP A O 1
ATOM 683 N N . TRP A 1 93 ? -15.311 8.457 14.885 1.00 97.62 93 TRP A N 1
ATOM 684 C CA . TRP A 1 93 ? -14.509 7.425 15.518 1.00 97.62 93 TRP A CA 1
ATOM 685 C C . TRP A 1 93 ? -14.820 7.330 17.011 1.00 97.62 93 TRP A C 1
ATOM 687 O O . TRP A 1 93 ? -14.860 8.321 17.724 1.00 97.62 93 TRP A O 1
ATOM 697 N N . TYR A 1 94 ? -14.939 6.111 17.523 1.00 97.06 94 TYR A N 1
ATOM 698 C CA . TYR A 1 94 ? -14.591 5.831 18.909 1.00 97.06 94 TYR A CA 1
ATOM 699 C C . TYR A 1 94 ? -13.069 5.717 18.989 1.00 97.06 94 TYR A C 1
ATOM 701 O O . TYR A 1 94 ? -12.498 4.823 18.357 1.00 97.06 94 TYR A O 1
ATOM 709 N N . LEU A 1 95 ? -12.417 6.598 19.750 1.00 97.00 95 LEU A N 1
ATOM 710 C CA . LEU A 1 95 ? -10.965 6.614 19.921 1.00 97.00 95 LEU A CA 1
ATOM 711 C C . LEU A 1 95 ? -10.570 6.308 21.359 1.00 97.00 95 LEU A C 1
ATOM 713 O O . LEU A 1 95 ? -11.163 6.791 22.324 1.00 97.00 95 LEU A O 1
ATOM 717 N N . ARG A 1 96 ? -9.525 5.495 21.495 1.00 94.50 96 ARG A N 1
ATOM 718 C CA . ARG A 1 96 ? -8.955 5.111 22.776 1.00 94.50 96 ARG A CA 1
ATOM 719 C C . ARG A 1 96 ? -7.452 5.335 22.763 1.00 94.50 96 ARG A C 1
ATOM 721 O O . ARG A 1 96 ? -6.718 4.664 22.039 1.00 94.50 96 ARG A O 1
ATOM 728 N N . LYS A 1 97 ? -7.011 6.245 23.626 1.00 95.31 97 LYS A N 1
ATOM 729 C CA . LYS A 1 97 ? -5.603 6.452 23.956 1.00 95.31 97 LYS A CA 1
ATOM 730 C C . LYS A 1 97 ? -5.176 5.426 24.997 1.00 95.31 97 LYS A C 1
ATOM 732 O O . LYS A 1 97 ? -5.730 5.402 26.095 1.00 95.31 97 LYS A O 1
ATOM 737 N N . THR A 1 98 ? -4.256 4.550 24.618 1.00 95.19 98 THR A N 1
ATOM 738 C CA . THR A 1 98 ? -3.759 3.477 25.486 1.00 95.19 98 THR A CA 1
ATOM 739 C C . THR A 1 98 ? -2.607 3.960 26.369 1.00 95.19 98 THR A C 1
ATOM 741 O O . THR A 1 98 ? -2.069 5.046 26.140 1.00 95.19 98 THR A O 1
ATOM 744 N N . ALA A 1 99 ? -2.177 3.157 27.348 1.00 94.38 99 ALA A N 1
ATOM 745 C CA . ALA A 1 99 ? -0.896 3.402 28.032 1.00 94.38 99 ALA A CA 1
ATOM 746 C C . ALA A 1 99 ? 0.320 2.813 27.288 1.00 94.38 99 ALA A C 1
ATOM 748 O O . ALA A 1 99 ? 1.448 2.920 27.774 1.00 94.38 99 ALA A O 1
ATOM 749 N N . PHE A 1 100 ? 0.121 2.172 26.132 1.00 95.00 100 PHE A N 1
ATOM 750 C CA . PHE A 1 100 ? 1.207 1.574 25.357 1.00 95.00 100 PHE A CA 1
ATOM 751 C C . PHE A 1 100 ? 2.018 2.634 24.621 1.00 95.00 100 PHE A C 1
ATOM 753 O O . PHE A 1 100 ? 1.469 3.590 24.071 1.00 95.00 100 PHE A O 1
ATOM 760 N N . THR A 1 101 ? 3.329 2.434 24.550 1.00 95.31 101 THR A N 1
ATOM 761 C CA . THR A 1 101 ? 4.254 3.312 23.825 1.00 95.31 101 THR A CA 1
ATOM 762 C C . THR A 1 101 ? 5.175 2.490 22.933 1.00 95.31 101 THR A C 1
ATOM 764 O O . THR A 1 101 ? 5.348 1.286 23.110 1.00 95.31 101 THR A O 1
ATOM 767 N N . SER A 1 102 ? 5.769 3.121 21.925 1.00 94.62 102 SER A N 1
ATOM 768 C CA . SER A 1 102 ? 6.857 2.493 21.167 1.00 94.62 102 SER A CA 1
ATOM 769 C C . SER A 1 102 ? 8.107 2.323 22.049 1.00 94.62 102 SER A C 1
ATOM 771 O O . SER A 1 102 ? 8.374 3.195 22.878 1.00 94.62 102 SER A O 1
ATOM 773 N N . PHE A 1 103 ? 8.906 1.262 21.850 1.00 93.06 103 PHE A N 1
ATOM 774 C CA . PHE A 1 103 ? 10.235 1.163 22.478 1.00 93.06 103 PHE A CA 1
ATOM 775 C C . PHE A 1 103 ? 11.137 2.326 22.053 1.00 93.06 103 PHE A C 1
ATOM 777 O O . PHE A 1 103 ? 11.864 2.884 22.875 1.00 93.06 103 PHE A O 1
ATOM 784 N N . ASN A 1 104 ? 11.054 2.729 20.784 1.00 95.94 104 ASN A N 1
ATOM 785 C CA . ASN A 1 104 ? 11.676 3.945 20.290 1.00 95.94 104 ASN A CA 1
ATOM 786 C C . ASN A 1 104 ? 10.733 4.693 19.344 1.00 95.94 104 ASN A C 1
ATOM 788 O O . ASN A 1 104 ? 10.601 4.386 18.161 1.00 95.94 104 ASN A O 1
ATOM 792 N N . ILE A 1 105 ? 10.102 5.742 19.865 1.00 95.69 105 ILE A N 1
ATOM 793 C CA . ILE A 1 105 ? 9.154 6.567 19.111 1.00 95.69 105 ILE A CA 1
ATOM 794 C C . ILE A 1 105 ? 9.808 7.389 17.979 1.00 95.69 105 ILE A C 1
ATOM 796 O O . ILE A 1 105 ? 9.115 7.949 17.130 1.00 95.69 105 ILE A O 1
ATOM 800 N N . ASN A 1 106 ? 11.141 7.488 17.964 1.00 95.88 106 ASN A N 1
ATOM 801 C CA . ASN A 1 106 ? 11.892 8.167 16.906 1.00 95.88 106 ASN A CA 1
ATOM 802 C C . ASN A 1 106 ? 12.349 7.224 15.786 1.00 95.88 106 ASN A C 1
ATOM 804 O O . ASN A 1 106 ? 12.957 7.672 14.817 1.00 95.88 106 ASN A O 1
ATOM 808 N N . ASP A 1 107 ? 12.074 5.931 15.920 1.00 95.81 107 ASP A N 1
ATOM 809 C CA . ASP A 1 107 ? 12.497 4.902 14.988 1.00 95.81 107 ASP A CA 1
ATOM 810 C C . ASP A 1 107 ? 11.288 4.375 14.207 1.00 95.81 107 ASP A C 1
ATOM 812 O O . ASP A 1 107 ? 10.405 3.710 14.750 1.00 95.81 107 ASP A O 1
ATOM 816 N N . SER A 1 108 ? 11.247 4.664 12.904 1.00 95.25 108 SER A N 1
ATOM 817 C CA . SER A 1 108 ? 10.123 4.304 12.034 1.00 95.25 108 SER A CA 1
ATOM 818 C C . SER A 1 108 ? 9.927 2.797 11.846 1.00 95.25 108 SER A C 1
ATOM 820 O O . SER A 1 108 ? 8.901 2.400 11.303 1.00 95.25 108 SER A O 1
ATOM 822 N N . HIS A 1 109 ? 10.863 1.953 12.290 1.00 95.50 109 HIS A N 1
ATOM 823 C CA . HIS A 1 109 ? 10.681 0.499 12.303 1.00 95.50 109 HIS A CA 1
ATOM 824 C C . HIS A 1 109 ? 9.684 0.050 13.379 1.00 95.50 109 HIS A C 1
ATOM 826 O O . HIS A 1 109 ? 9.020 -0.973 13.219 1.00 95.50 109 HIS A O 1
ATOM 832 N N . ASN A 1 110 ? 9.525 0.841 14.446 1.00 96.88 110 ASN A N 1
ATOM 833 C CA . ASN A 1 110 ? 8.755 0.497 15.640 1.00 96.88 110 ASN A CA 1
ATOM 834 C C . ASN A 1 110 ? 7.243 0.742 15.441 1.00 96.88 110 ASN A C 1
ATOM 836 O O . ASN A 1 110 ? 6.581 1.368 16.265 1.00 96.88 110 ASN A O 1
ATOM 840 N N . THR A 1 111 ? 6.699 0.298 14.311 1.00 96.44 111 THR A N 1
ATOM 841 C CA . THR A 1 111 ? 5.297 0.513 13.921 1.00 96.44 111 THR A CA 1
ATOM 842 C C . THR A 1 111 ? 4.311 -0.226 14.829 1.00 96.44 111 THR A C 1
ATOM 844 O O . THR A 1 111 ? 4.697 -1.092 15.614 1.00 96.44 111 THR A O 1
ATOM 847 N N . SER A 1 112 ? 3.023 0.102 14.706 1.00 96.50 112 SER A N 1
ATOM 848 C CA . SER A 1 112 ? 1.919 -0.710 15.227 1.00 96.50 112 SER A CA 1
ATOM 849 C C . SER A 1 112 ? 1.189 -1.426 14.097 1.00 96.50 112 SER A C 1
ATOM 851 O O . SER A 1 112 ? 1.055 -0.881 13.007 1.00 96.50 112 SER A O 1
ATOM 853 N N . THR A 1 113 ? 0.676 -2.619 14.362 1.00 96.44 113 THR A N 1
ATOM 854 C CA . THR A 1 113 ? -0.126 -3.393 13.413 1.00 96.44 113 THR A CA 1
ATOM 855 C C . THR A 1 113 ? -1.349 -3.983 14.100 1.00 96.44 113 THR A C 1
ATOM 857 O O . THR A 1 113 ? -1.278 -4.344 15.278 1.00 96.44 113 THR A O 1
ATOM 860 N N . ILE A 1 114 ? -2.456 -4.086 13.365 1.00 97.38 114 ILE A N 1
ATOM 861 C CA . ILE A 1 114 ? -3.718 -4.641 13.845 1.00 97.38 114 ILE A CA 1
ATOM 862 C C . ILE A 1 114 ? -4.319 -5.679 12.894 1.00 97.38 114 ILE A C 1
ATOM 864 O O . ILE A 1 114 ? -4.128 -5.620 11.680 1.00 97.38 114 ILE A O 1
ATOM 868 N N . ALA A 1 115 ? -5.105 -6.593 13.464 1.00 96.81 115 ALA A N 1
ATOM 869 C CA . ALA A 1 115 ? -6.063 -7.441 12.756 1.00 96.81 115 ALA A CA 1
ATOM 870 C C . ALA A 1 115 ? -7.228 -7.818 13.677 1.00 96.81 115 ALA A C 1
ATOM 872 O O . ALA A 1 115 ? -7.120 -7.726 14.898 1.00 96.81 115 ALA A O 1
ATOM 873 N N . VAL A 1 116 ? -8.346 -8.255 13.102 1.00 97.62 116 VAL A N 1
ATOM 874 C CA . VAL A 1 116 ? -9.505 -8.749 13.858 1.00 97.62 116 VAL A CA 1
ATOM 875 C C . VAL A 1 116 ? -9.751 -10.211 13.494 1.00 97.62 116 VAL A C 1
ATOM 877 O O . VAL A 1 116 ? -9.755 -10.546 12.307 1.00 97.62 116 VAL A O 1
ATOM 880 N N . ASP A 1 117 ? -9.905 -11.070 14.504 1.00 96.75 117 ASP A N 1
ATOM 881 C CA . ASP A 1 117 ? -10.177 -12.505 14.329 1.00 96.75 117 ASP A CA 1
ATOM 882 C C . ASP A 1 117 ? -11.663 -12.807 14.051 1.00 96.75 117 ASP A C 1
ATOM 884 O O . ASP A 1 117 ? -12.510 -11.910 14.022 1.00 96.75 117 ASP A O 1
ATOM 888 N N . GLY A 1 118 ? -11.981 -14.083 13.809 1.00 96.44 118 GLY A N 1
ATOM 889 C CA . GLY A 1 118 ? -13.337 -14.548 13.492 1.00 96.44 118 GLY A CA 1
ATOM 890 C C . GLY A 1 118 ? -14.367 -14.316 14.598 1.00 96.44 118 GLY A C 1
ATOM 891 O O . GLY A 1 118 ? -15.549 -14.157 14.299 1.00 96.44 118 GLY A O 1
ATOM 892 N N . ASP A 1 119 ? -13.922 -14.230 15.852 1.00 96.62 119 ASP A N 1
ATOM 893 C CA . ASP A 1 119 ? -14.772 -13.920 17.008 1.00 96.62 119 ASP A CA 1
ATOM 894 C C . ASP A 1 119 ? -14.890 -12.400 17.253 1.00 96.62 119 ASP A C 1
ATOM 896 O O . ASP A 1 119 ? -15.572 -11.926 18.172 1.00 96.62 119 ASP A O 1
ATOM 900 N N . GLY A 1 120 ? -14.248 -11.603 16.398 1.00 97.12 120 GLY A N 1
ATOM 901 C CA . GLY A 1 120 ? -14.306 -10.155 16.409 1.00 97.12 120 GLY A CA 1
ATOM 902 C C . GLY A 1 120 ? -13.399 -9.509 17.448 1.00 97.12 120 GLY A C 1
ATOM 903 O O . GLY A 1 120 ? -13.652 -8.363 17.805 1.00 97.12 120 GLY A O 1
ATOM 904 N N . PHE A 1 121 ? -12.372 -10.187 17.960 1.00 97.00 121 PHE A N 1
ATOM 905 C CA . PHE A 1 121 ? -11.379 -9.573 18.841 1.00 97.00 121 PHE A CA 1
ATOM 906 C C . PHE A 1 121 ? -10.278 -8.894 18.026 1.00 97.00 121 PHE A C 1
ATOM 908 O O . PHE A 1 121 ? -9.717 -9.471 17.100 1.00 97.00 121 PHE A O 1
ATOM 915 N N . LEU A 1 122 ? -9.923 -7.669 18.416 1.00 97.00 122 LEU A N 1
ATOM 916 C CA . LEU A 1 122 ? -8.762 -6.946 17.897 1.00 97.00 122 LEU A CA 1
ATOM 917 C C . LEU A 1 122 ? -7.464 -7.513 18.483 1.00 97.00 122 LEU A C 1
ATOM 919 O O . LEU A 1 122 ? -7.293 -7.492 19.705 1.00 97.00 122 LEU A O 1
ATOM 923 N N . HIS A 1 123 ? -6.564 -7.955 17.610 1.00 95.94 123 HIS A N 1
ATOM 924 C CA . HIS A 1 123 ? -5.169 -8.318 17.860 1.00 95.94 123 HIS A CA 1
ATOM 925 C C . HIS A 1 123 ? -4.274 -7.142 17.485 1.00 95.94 123 HIS A C 1
ATOM 927 O O . HIS A 1 123 ? -4.512 -6.486 16.470 1.00 95.94 123 HIS A O 1
ATOM 933 N N . MET A 1 124 ? -3.249 -6.872 18.289 1.00 94.88 124 MET A N 1
ATOM 934 C CA . MET A 1 124 ? -2.331 -5.764 18.047 1.00 94.88 124 MET A CA 1
ATOM 935 C C . MET A 1 124 ? -0.913 -6.111 18.491 1.00 94.88 124 MET A C 1
ATOM 937 O O . MET A 1 124 ? -0.724 -6.653 19.576 1.00 94.88 124 MET A O 1
ATOM 941 N N . ALA A 1 125 ? 0.075 -5.739 17.679 1.00 94.19 125 ALA A N 1
ATOM 942 C CA . ALA A 1 125 ? 1.495 -5.764 18.027 1.00 94.19 125 ALA A CA 1
ATOM 943 C C . ALA A 1 125 ? 2.119 -4.394 17.728 1.00 94.19 125 ALA A C 1
ATOM 945 O O . ALA A 1 125 ? 1.655 -3.696 16.823 1.00 94.19 125 ALA A O 1
ATOM 946 N N . TRP A 1 126 ? 3.120 -3.963 18.501 1.00 94.88 126 TRP A N 1
ATOM 947 C CA . TRP A 1 126 ? 3.636 -2.595 18.375 1.00 94.88 126 TRP A CA 1
ATOM 948 C C . TRP A 1 126 ? 5.074 -2.413 18.851 1.00 94.88 126 TRP A C 1
ATOM 950 O O . TRP A 1 126 ? 5.553 -3.131 19.717 1.00 94.88 126 TRP A O 1
ATOM 960 N N . GLY A 1 127 ? 5.750 -1.384 18.343 1.00 93.75 127 GLY A N 1
ATOM 961 C CA . GLY A 1 127 ? 6.964 -0.870 18.967 1.00 93.75 127 GLY A CA 1
ATOM 962 C C . GLY A 1 127 ? 8.227 -1.704 18.737 1.00 93.75 127 GLY A C 1
ATOM 963 O O . GLY A 1 127 ? 9.131 -1.597 19.545 1.00 93.75 127 GLY A O 1
ATOM 964 N N . LEU A 1 128 ? 8.296 -2.555 17.708 1.00 92.00 128 LEU A N 1
ATOM 965 C CA . LEU A 1 128 ? 9.332 -3.596 17.599 1.00 92.00 128 LEU A CA 1
ATOM 966 C C . LEU A 1 128 ? 10.420 -3.279 16.561 1.00 92.00 128 LEU A C 1
ATOM 968 O O . LEU A 1 128 ? 10.143 -3.250 15.361 1.00 92.00 128 LEU A O 1
ATOM 972 N N . HIS A 1 129 ? 11.664 -3.127 17.016 1.00 93.62 129 HIS A N 1
ATOM 973 C CA . HIS A 1 129 ? 12.877 -3.160 16.196 1.00 93.62 129 HIS A CA 1
ATOM 974 C C . HIS A 1 129 ? 14.037 -3.803 16.966 1.00 93.62 129 HIS A C 1
ATOM 976 O O . HIS A 1 129 ? 14.827 -3.139 17.637 1.00 93.62 129 HIS A O 1
ATOM 982 N N . GLY A 1 130 ? 14.116 -5.130 16.893 1.00 89.56 130 GLY A N 1
ATOM 983 C CA . GLY A 1 130 ? 15.049 -5.915 17.694 1.00 89.56 130 GLY A CA 1
ATOM 984 C C . GLY A 1 130 ? 14.677 -5.913 19.180 1.00 89.56 130 GLY A C 1
ATOM 985 O O . GLY A 1 130 ? 15.553 -5.922 20.043 1.00 89.56 130 GLY A O 1
ATOM 986 N N . ASN A 1 131 ? 13.380 -5.886 19.495 1.00 87.75 131 ASN A N 1
ATOM 987 C CA . ASN A 1 131 ? 12.886 -5.826 20.871 1.00 87.75 131 ASN A CA 1
ATOM 988 C C . ASN A 1 131 ? 12.166 -7.110 21.277 1.00 87.75 131 ASN A C 1
ATOM 990 O O . ASN A 1 131 ? 11.792 -7.925 20.438 1.00 87.75 131 ASN A O 1
ATOM 994 N N . VAL A 1 132 ? 11.938 -7.272 22.580 1.00 84.75 132 VAL A N 1
ATOM 995 C CA . VAL A 1 132 ? 11.010 -8.291 23.080 1.00 84.75 132 VAL A CA 1
ATOM 996 C C . VAL A 1 132 ? 9.610 -8.030 22.525 1.00 84.75 132 VAL A C 1
ATOM 998 O O . VAL A 1 132 ? 9.203 -6.876 22.379 1.00 84.75 132 VAL A O 1
ATOM 1001 N N . MET A 1 133 ? 8.880 -9.102 22.223 1.00 86.12 133 MET A N 1
ATOM 1002 C CA . MET A 1 133 ? 7.525 -9.017 21.692 1.00 86.12 133 MET A CA 1
ATOM 1003 C C . MET A 1 133 ? 6.608 -8.156 22.566 1.00 86.12 133 MET A C 1
ATOM 1005 O O . MET A 1 133 ? 6.525 -8.345 23.778 1.00 86.12 133 MET A O 1
ATOM 1009 N N . GLN A 1 134 ? 5.863 -7.274 21.909 1.00 88.75 134 GLN A N 1
ATOM 1010 C CA . GLN A 1 134 ? 4.763 -6.500 22.467 1.00 88.75 134 GLN A CA 1
ATOM 1011 C C . GLN A 1 134 ? 3.526 -6.852 21.659 1.00 88.75 134 GLN A C 1
ATOM 1013 O O . GLN A 1 134 ? 3.449 -6.579 20.458 1.00 88.75 134 GLN A O 1
ATOM 1018 N N . TYR A 1 135 ? 2.589 -7.517 22.319 1.00 90.31 135 TYR A N 1
ATOM 1019 C CA . TYR A 1 135 ? 1.348 -7.971 21.725 1.00 90.31 135 TYR A CA 1
ATOM 1020 C C . TYR A 1 135 ? 0.236 -7.937 22.763 1.00 90.31 135 TYR A C 1
ATOM 1022 O O . TYR A 1 135 ? 0.462 -8.140 23.954 1.00 90.31 135 TYR A O 1
ATOM 1030 N N . THR A 1 136 ? -0.971 -7.652 22.296 1.00 90.31 136 THR A N 1
ATOM 1031 C CA . THR A 1 136 ? -2.170 -7.648 23.119 1.00 90.31 136 THR A CA 1
ATOM 1032 C C . THR A 1 136 ? -3.382 -7.973 22.268 1.00 90.31 136 THR A C 1
ATOM 1034 O O . THR A 1 136 ? -3.406 -7.779 21.048 1.00 90.31 136 THR A O 1
ATOM 1037 N N . ARG A 1 137 ? -4.434 -8.419 22.943 1.00 92.50 137 ARG A N 1
ATOM 1038 C CA . ARG A 1 137 ? -5.751 -8.618 22.362 1.00 92.50 137 ARG A CA 1
ATOM 1039 C C . ARG A 1 137 ? -6.814 -7.927 23.198 1.00 92.50 137 ARG A C 1
ATOM 1041 O O . ARG A 1 137 ? -6.764 -7.943 24.434 1.00 92.50 137 ARG A O 1
ATOM 1048 N N . SER A 1 138 ? -7.804 -7.353 22.524 1.00 94.88 138 SER A N 1
ATOM 1049 C CA . SER A 1 138 ? -8.984 -6.754 23.158 1.00 94.88 138 SER A CA 1
ATOM 1050 C C . SER A 1 138 ? -9.653 -7.691 24.179 1.00 94.88 138 SER A C 1
ATOM 1052 O O . SER A 1 138 ? -9.548 -8.919 24.112 1.00 94.88 138 SER A O 1
ATOM 1054 N N . ASN A 1 139 ? -10.299 -7.113 25.192 1.00 93.31 139 ASN A N 1
ATOM 1055 C CA . ASN A 1 139 ? -11.016 -7.873 26.226 1.00 93.31 139 ASN A CA 1
ATOM 1056 C C . ASN A 1 139 ? -12.421 -8.302 25.800 1.00 93.31 139 ASN A C 1
ATOM 1058 O O . ASN A 1 139 ? -12.990 -9.216 26.390 1.00 93.31 139 ASN A O 1
ATOM 1062 N N . THR A 1 140 ? -12.961 -7.657 24.776 1.00 95.44 140 THR A N 1
ATOM 1063 C CA . THR A 1 140 ? -14.286 -7.908 24.217 1.00 95.44 140 THR A CA 1
ATOM 1064 C C . THR A 1 140 ? -14.213 -7.768 22.707 1.00 95.44 140 THR A C 1
ATOM 1066 O O . THR A 1 140 ? -13.342 -7.061 22.199 1.00 95.44 140 THR A O 1
ATOM 1069 N N . SER A 1 141 ? -15.168 -8.377 22.005 1.00 97.06 141 SER A N 1
ATOM 1070 C CA . SER A 1 141 ? -15.330 -8.149 20.572 1.00 97.06 141 SER A CA 1
ATOM 1071 C C . SER A 1 141 ? -15.433 -6.651 20.271 1.00 97.06 141 SER A C 1
ATOM 1073 O O . SER A 1 141 ? -16.137 -5.909 20.967 1.00 97.06 141 SER A O 1
ATOM 1075 N N . VAL A 1 142 ? -14.729 -6.219 19.230 1.00 97.69 142 VAL A N 1
ATOM 1076 C CA . VAL A 1 142 ? -14.743 -4.847 18.721 1.00 97.69 142 VAL A CA 1
ATOM 1077 C C . VAL A 1 142 ? -15.832 -4.634 17.669 1.00 97.69 142 VAL A C 1
ATOM 1079 O O . VAL A 1 142 ? -16.094 -3.490 17.320 1.00 97.69 142 VAL A O 1
ATOM 1082 N N . LEU A 1 143 ? -16.519 -5.689 17.215 1.00 97.06 143 LEU A N 1
ATOM 1083 C CA . LEU A 1 143 ? -17.532 -5.651 16.146 1.00 97.06 143 LEU A CA 1
ATOM 1084 C C . LEU A 1 143 ? -18.950 -5.359 16.663 1.00 97.06 143 LEU A C 1
ATOM 1086 O O . LEU A 1 143 ? -19.915 -6.055 16.354 1.00 97.06 143 LEU A O 1
ATOM 1090 N N . ASN A 1 144 ? -19.074 -4.353 17.517 1.00 95.88 144 ASN A N 1
ATOM 1091 C CA . ASN A 1 144 ? -20.341 -3.859 18.057 1.00 95.88 144 ASN A CA 1
ATOM 1092 C C . ASN A 1 144 ? -20.161 -2.396 18.480 1.00 95.88 144 ASN A C 1
ATOM 1094 O O . ASN A 1 144 ? -19.062 -1.870 18.386 1.00 95.88 144 ASN A O 1
ATOM 1098 N N . ASP A 1 145 ? -21.205 -1.726 18.965 1.00 95.38 145 ASP A N 1
ATOM 1099 C CA . ASP A 1 145 ? -21.121 -0.297 19.307 1.00 95.38 145 ASP A CA 1
ATOM 1100 C C . ASP A 1 145 ? -20.623 -0.032 20.744 1.00 95.38 145 ASP A C 1
ATOM 1102 O O . ASP A 1 145 ? -20.425 1.120 21.126 1.00 95.38 145 ASP A O 1
ATOM 1106 N N . ASN A 1 146 ? -20.344 -1.071 21.541 1.00 96.00 146 ASN A N 1
ATOM 1107 C CA . ASN A 1 146 ? -19.847 -0.893 22.907 1.00 96.00 146 ASN A CA 1
ATOM 1108 C C . ASN A 1 146 ? -18.386 -0.428 22.914 1.00 96.00 146 ASN A C 1
ATOM 1110 O O . ASN A 1 146 ? -17.602 -0.739 22.009 1.00 96.00 146 ASN A O 1
ATOM 1114 N N . ALA A 1 147 ? -18.010 0.300 23.966 1.00 94.56 147 ALA A N 1
ATOM 1115 C CA . ALA A 1 147 ? -16.615 0.614 24.250 1.00 94.56 147 ALA A CA 1
ATOM 1116 C C . ALA A 1 147 ? -15.809 -0.675 24.479 1.00 94.56 147 ALA A C 1
ATOM 1118 O O . ALA A 1 147 ? -16.318 -1.638 25.055 1.00 94.56 147 ALA A O 1
ATOM 1119 N N . PHE A 1 148 ? -14.543 -0.676 24.067 1.00 95.50 148 PHE A N 1
ATOM 1120 C CA . PHE A 1 148 ? -13.632 -1.801 24.263 1.00 95.50 148 PHE A CA 1
ATOM 1121 C C . PHE A 1 148 ? -12.330 -1.342 24.919 1.00 95.50 148 PHE A C 1
ATOM 1123 O O . PHE A 1 148 ? -11.976 -0.162 24.906 1.00 95.50 148 PHE A O 1
ATOM 1130 N N . THR A 1 149 ? -11.609 -2.294 25.504 1.00 94.62 149 THR A N 1
ATOM 1131 C CA . THR A 1 149 ? -10.278 -2.080 26.076 1.00 94.62 149 THR A CA 1
ATOM 1132 C C . THR A 1 149 ? -9.323 -3.150 25.573 1.00 94.62 149 THR A C 1
ATOM 1134 O O . THR A 1 149 ? -9.743 -4.268 25.255 1.00 94.62 149 THR A O 1
ATOM 1137 N N . MET A 1 150 ? -8.035 -2.814 25.513 1.00 93.00 150 MET A N 1
ATOM 1138 C CA . MET A 1 150 ? -6.988 -3.802 25.270 1.00 93.00 150 MET A CA 1
ATOM 1139 C C . MET A 1 150 ? -6.603 -4.473 26.588 1.00 93.00 150 MET A C 1
ATOM 1141 O O . MET A 1 150 ? -6.707 -3.881 27.666 1.00 93.00 150 MET A O 1
ATOM 1145 N N . PHE A 1 151 ? -6.175 -5.729 26.527 1.00 89.38 151 PHE A N 1
ATOM 1146 C CA . PHE A 1 151 ? -5.585 -6.368 27.695 1.00 89.38 151 PHE A CA 1
ATOM 1147 C C . PHE A 1 151 ? -4.307 -5.632 28.104 1.00 89.38 151 PHE A C 1
ATOM 1149 O O . PHE A 1 151 ? -3.542 -5.232 27.233 1.00 89.38 151 PHE A O 1
ATOM 1156 N N . ASN A 1 152 ? -4.088 -5.435 29.407 1.00 86.31 152 ASN A N 1
ATOM 1157 C CA . ASN A 1 152 ? -2.950 -4.686 29.964 1.00 86.31 152 ASN A CA 1
ATOM 1158 C C . ASN A 1 152 ? -2.824 -3.212 29.548 1.00 86.31 152 ASN A C 1
ATOM 1160 O O . ASN A 1 152 ? -1.826 -2.566 29.850 1.00 86.31 152 ASN A O 1
ATOM 1164 N N . ASP A 1 153 ? -3.871 -2.630 28.970 1.00 86.12 153 ASP A N 1
ATOM 1165 C CA . ASP A 1 153 ? -3.884 -1.216 28.586 1.00 86.12 153 ASP A CA 1
ATOM 1166 C C . ASP A 1 153 ? -3.562 -0.251 29.746 1.00 86.12 153 ASP A C 1
ATOM 1168 O O . ASP A 1 153 ? -3.044 0.833 29.534 1.00 86.12 153 ASP A O 1
ATOM 1172 N N . THR A 1 154 ? -3.805 -0.633 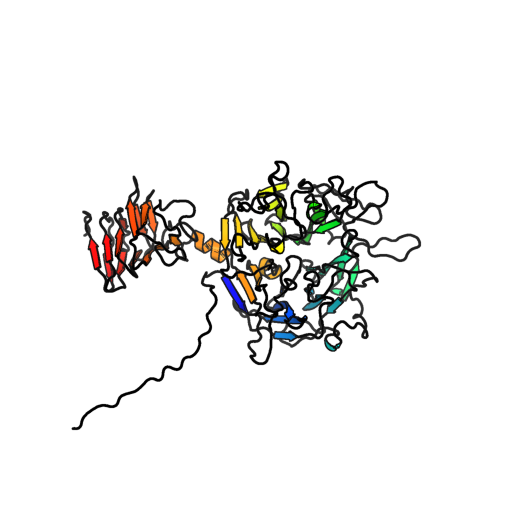31.002 1.00 83.94 154 THR A N 1
ATOM 1173 C CA . THR A 1 154 ? -3.505 0.220 32.165 1.00 83.94 154 THR A CA 1
ATOM 1174 C C . THR A 1 154 ? -2.066 0.125 32.676 1.00 83.94 154 THR A C 1
ATOM 1176 O O . THR A 1 154 ? -1.682 0.949 33.500 1.00 83.94 154 THR A O 1
ATOM 1179 N N . VAL A 1 155 ? -1.286 -0.875 32.249 1.00 81.44 155 VAL A N 1
ATOM 1180 C CA . VAL A 1 155 ? 0.107 -1.082 32.704 1.00 81.44 155 VAL A CA 1
ATOM 1181 C C . VAL A 1 155 ? 1.148 -0.696 31.649 1.00 81.44 155 VAL A C 1
ATOM 1183 O O . VAL A 1 155 ? 2.342 -0.660 31.937 1.00 81.44 155 VAL A O 1
ATOM 1186 N N . GLY A 1 156 ? 0.707 -0.337 30.441 1.00 84.38 156 GLY A N 1
ATOM 1187 C CA . GLY A 1 156 ? 1.586 0.063 29.346 1.00 84.38 156 GLY A CA 1
ATOM 1188 C C . GLY A 1 156 ? 2.422 -1.107 28.835 1.00 84.38 156 GLY A C 1
ATOM 1189 O O . GLY A 1 156 ? 1.927 -2.222 28.717 1.00 84.38 156 GLY A O 1
ATOM 1190 N N . ASN A 1 157 ? 3.692 -0.857 28.514 1.00 83.81 157 ASN A N 1
ATOM 1191 C CA . ASN A 1 157 ? 4.599 -1.880 27.971 1.00 83.81 157 ASN A CA 1
ATOM 1192 C C . ASN A 1 157 ? 5.103 -2.882 29.026 1.00 83.81 157 ASN A C 1
ATOM 1194 O O . ASN A 1 157 ? 5.915 -3.753 28.701 1.00 83.81 157 ASN A O 1
ATOM 1198 N N . ASP A 1 158 ? 4.684 -2.720 30.283 1.00 72.19 158 ASP A N 1
ATOM 1199 C CA . ASP A 1 158 ? 5.043 -3.614 31.371 1.00 72.19 158 ASP A CA 1
ATOM 1200 C C . ASP A 1 158 ? 4.265 -4.935 31.266 1.00 72.19 158 ASP A C 1
ATOM 1202 O O . ASP A 1 158 ? 3.035 -4.965 31.211 1.00 72.19 158 ASP A O 1
ATOM 1206 N N . ASN A 1 159 ? 5.001 -6.044 31.260 1.00 64.56 159 ASN A N 1
ATOM 1207 C CA . ASN A 1 159 ? 4.450 -7.392 31.212 1.00 64.56 159 ASN A CA 1
ATOM 1208 C C . ASN A 1 159 ? 4.282 -8.018 32.609 1.00 64.56 159 ASN A C 1
ATOM 1210 O O . ASN A 1 159 ? 4.085 -9.229 32.702 1.00 64.56 159 ASN A O 1
ATOM 1214 N N . THR A 1 160 ? 4.334 -7.231 33.691 1.00 57.56 160 THR A N 1
ATOM 1215 C CA . THR A 1 160 ? 4.158 -7.701 35.082 1.00 57.56 160 THR A CA 1
ATOM 1216 C C . THR A 1 160 ? 2.865 -8.478 35.329 1.00 57.56 160 THR A C 1
ATOM 1218 O O . THR A 1 160 ? 2.850 -9.381 36.164 1.00 57.56 160 THR A O 1
ATOM 1221 N N . ASN A 1 161 ? 1.798 -8.197 34.578 1.00 58.56 161 ASN A N 1
ATOM 1222 C CA . ASN A 1 161 ? 0.539 -8.954 34.631 1.00 58.56 161 ASN A CA 1
ATOM 1223 C C . ASN A 1 161 ? 0.561 -10.255 33.798 1.00 58.56 161 ASN A C 1
ATOM 1225 O O . ASN A 1 161 ? -0.457 -10.941 33.696 1.00 58.56 161 ASN A O 1
ATOM 1229 N N . GLY A 1 162 ? 1.704 -10.584 33.194 1.00 57.75 162 GLY A N 1
ATOM 1230 C CA . GLY A 1 162 ? 1.866 -11.638 32.199 1.00 57.75 162 GLY A CA 1
ATOM 1231 C C . GLY A 1 162 ? 1.339 -11.249 30.814 1.00 57.75 162 GLY A C 1
ATOM 1232 O O . GLY A 1 162 ? 0.677 -10.226 30.627 1.00 57.75 162 GLY A O 1
ATOM 1233 N N . VAL A 1 163 ? 1.625 -12.103 29.832 1.00 61.59 163 VAL A N 1
ATOM 1234 C CA . VAL A 1 163 ? 0.856 -12.202 28.581 1.00 61.59 163 VAL A CA 1
ATOM 1235 C C . VAL A 1 163 ? -0.443 -12.957 28.864 1.00 61.59 163 VAL A C 1
ATOM 1237 O O . VAL A 1 163 ? -0.492 -13.816 29.750 1.00 61.59 163 VAL A O 1
ATOM 1240 N N . LYS A 1 164 ? -1.515 -12.647 28.132 1.00 61.12 164 LYS A N 1
ATOM 1241 C CA . LYS A 1 164 ? -2.768 -13.414 28.210 1.00 61.12 164 LYS A CA 1
ATOM 1242 C C . LYS A 1 164 ? -2.430 -14.873 27.836 1.00 61.12 164 LYS A C 1
ATOM 1244 O O . LYS A 1 164 ? -1.537 -15.136 27.031 1.00 61.12 164 LYS A O 1
ATOM 1249 N N . ALA A 1 165 ? -3.097 -15.852 28.449 1.00 51.94 165 ALA A N 1
ATOM 1250 C CA . ALA A 1 165 ? -2.833 -17.257 28.129 1.00 51.94 165 ALA A CA 1
ATOM 1251 C C . ALA A 1 165 ? -3.056 -17.526 26.623 1.00 51.94 165 ALA A C 1
ATOM 1253 O O . ALA A 1 165 ? -4.008 -16.999 26.045 1.00 51.94 165 ALA A O 1
ATOM 1254 N N . ASN A 1 166 ? -2.203 -18.361 26.015 1.00 55.66 166 ASN A N 1
ATOM 1255 C CA . ASN A 1 166 ? -2.244 -18.762 24.596 1.00 55.66 166 ASN A CA 1
ATOM 1256 C C . ASN A 1 166 ? -1.947 -17.657 23.560 1.00 55.66 166 ASN A C 1
ATOM 1258 O O . ASN A 1 166 ? -2.225 -17.822 22.368 1.00 55.66 166 ASN A O 1
ATOM 1262 N N . GLU A 1 167 ? -1.377 -16.537 24.000 1.00 66.31 167 GLU A N 1
ATOM 1263 C CA . GLU A 1 167 ? -0.798 -15.520 23.119 1.00 66.31 167 GLU A CA 1
ATOM 1264 C C . GLU A 1 167 ? 0.528 -16.005 22.519 1.00 66.31 167 GLU A C 1
ATOM 1266 O O . GLU A 1 167 ? 1.109 -16.958 23.037 1.00 66.31 167 GLU A O 1
ATOM 1271 N N . ILE A 1 168 ? 0.967 -15.395 21.406 1.00 67.81 168 ILE A N 1
ATOM 1272 C CA . ILE A 1 168 ? 2.126 -15.847 20.614 1.00 67.81 168 ILE A CA 1
ATOM 1273 C C . ILE A 1 168 ? 3.289 -16.157 21.563 1.00 67.81 168 ILE A C 1
ATOM 1275 O O . ILE A 1 168 ? 3.828 -15.223 22.166 1.00 67.81 168 ILE A O 1
ATOM 1279 N N . PRO A 1 169 ? 3.672 -17.439 21.727 1.00 55.06 169 PRO A N 1
ATOM 1280 C CA . PRO A 1 169 ? 4.766 -17.807 22.601 1.00 55.06 169 PRO A CA 1
ATOM 1281 C C . PRO A 1 169 ? 6.053 -17.386 21.908 1.00 55.06 169 PRO A C 1
ATOM 1283 O O . PRO A 1 169 ? 6.686 -18.155 21.189 1.00 55.06 169 PRO A O 1
ATOM 1286 N N . LEU A 1 170 ? 6.425 -16.124 22.078 1.00 55.75 170 LEU A N 1
ATOM 1287 C CA . LEU A 1 170 ? 7.715 -15.661 21.630 1.00 55.75 170 LEU A CA 1
ATOM 1288 C C . LEU A 1 170 ? 8.733 -16.023 22.701 1.00 55.75 170 LEU A C 1
ATOM 1290 O O . LEU A 1 170 ? 8.811 -15.433 23.777 1.00 55.75 170 LEU A O 1
ATOM 1294 N N . TYR A 1 171 ? 9.492 -17.068 22.361 1.00 53.97 171 TYR A N 1
ATOM 1295 C CA . TYR A 1 171 ? 10.846 -17.326 22.828 1.00 53.97 171 TYR A CA 1
ATOM 1296 C C . TYR A 1 171 ? 11.615 -16.002 22.967 1.00 53.97 171 TYR A C 1
ATOM 1298 O O . TYR A 1 171 ? 11.342 -15.050 22.243 1.00 53.97 171 TYR A O 1
ATOM 1306 N N . ASN A 1 172 ? 12.583 -15.951 23.880 1.00 60.84 172 ASN A N 1
ATOM 1307 C CA . ASN A 1 172 ? 13.390 -14.780 24.254 1.00 60.84 172 ASN A CA 1
ATOM 1308 C C . ASN A 1 172 ? 14.303 -14.240 23.115 1.00 60.84 172 ASN A C 1
ATOM 1310 O O . ASN A 1 172 ? 15.506 -14.078 23.315 1.00 60.84 172 ASN A O 1
ATOM 1314 N N . ARG A 1 173 ? 13.759 -14.019 21.908 1.00 75.88 173 ARG A N 1
ATOM 1315 C CA . ARG A 1 173 ? 14.433 -13.523 20.702 1.00 75.88 173 ARG A CA 1
ATOM 1316 C C . ARG A 1 173 ? 13.943 -12.107 20.357 1.00 75.88 173 ARG A C 1
ATOM 1318 O O . ARG A 1 173 ? 12.753 -11.826 20.508 1.00 75.88 173 ARG A O 1
ATOM 1325 N N . PRO A 1 174 ? 14.834 -11.224 19.876 1.00 84.81 174 PRO A N 1
ATOM 1326 C CA . PRO A 1 174 ? 14.474 -9.912 19.338 1.00 84.81 174 PRO A CA 1
ATOM 1327 C C . PRO A 1 174 ? 13.520 -10.018 18.139 1.00 84.81 174 PRO A C 1
ATOM 1329 O O . PRO A 1 174 ? 13.716 -10.885 17.293 1.00 84.81 174 PRO A O 1
ATOM 1332 N N . VAL A 1 175 ? 12.531 -9.126 18.039 1.00 88.00 175 VAL A N 1
ATOM 1333 C CA . VAL A 1 175 ? 11.505 -9.098 16.981 1.00 88.00 175 VAL A CA 1
ATOM 1334 C C . VAL A 1 175 ? 11.500 -7.752 16.255 1.00 88.00 175 VAL A C 1
ATOM 1336 O O . VAL A 1 175 ? 11.683 -6.700 16.871 1.00 88.00 175 VAL A O 1
ATOM 1339 N N . THR A 1 176 ? 11.257 -7.787 14.944 1.00 91.62 176 THR A N 1
ATOM 1340 C CA . THR A 1 176 ? 11.043 -6.632 14.059 1.00 91.62 176 THR A CA 1
ATOM 1341 C C . THR A 1 176 ? 9.945 -6.955 13.034 1.00 91.62 176 THR A C 1
ATOM 1343 O O . THR A 1 176 ? 9.737 -8.120 12.706 1.00 91.62 176 THR A O 1
ATOM 1346 N N . TYR A 1 177 ? 9.270 -5.932 12.499 1.00 93.62 177 TYR A N 1
ATOM 1347 C CA . TYR A 1 177 ? 8.273 -6.047 11.416 1.00 93.62 177 TYR A CA 1
ATOM 1348 C C . TYR A 1 177 ? 7.110 -7.009 11.718 1.00 93.62 177 TYR A C 1
ATOM 1350 O O . TYR A 1 177 ? 6.950 -8.010 11.024 1.00 93.62 177 TYR A O 1
ATOM 1358 N N . PRO A 1 178 ? 6.304 -6.746 12.760 1.00 93.69 178 PRO A N 1
ATOM 1359 C CA . PRO A 1 178 ? 5.102 -7.532 13.000 1.00 93.69 178 PRO A CA 1
ATOM 1360 C C . PRO A 1 178 ? 4.065 -7.288 11.892 1.00 93.69 178 PRO A C 1
ATOM 1362 O O . PRO A 1 178 ? 3.698 -6.144 11.616 1.00 93.69 178 PRO A O 1
ATOM 1365 N N . GLU A 1 179 ? 3.549 -8.359 11.294 1.00 95.00 179 GLU A N 1
ATOM 1366 C CA . GLU A 1 179 ? 2.556 -8.302 10.220 1.00 95.00 179 GLU A CA 1
ATOM 1367 C C . GLU A 1 179 ? 1.430 -9.312 10.459 1.00 95.00 179 GLU A C 1
ATOM 1369 O O . GLU A 1 179 ? 1.679 -10.503 10.653 1.00 95.00 179 GLU A O 1
ATOM 1374 N N . PHE A 1 180 ? 0.179 -8.850 10.401 1.00 95.69 180 PHE A N 1
ATOM 1375 C CA . PHE A 1 180 ? -0.995 -9.719 10.447 1.00 95.69 180 PHE A CA 1
ATOM 1376 C C . PHE A 1 180 ? -1.605 -9.902 9.058 1.00 95.69 180 PHE A C 1
ATOM 1378 O O . PHE A 1 180 ? -1.691 -8.967 8.261 1.00 95.69 180 PHE A O 1
ATOM 1385 N N . THR A 1 181 ? -2.094 -11.108 8.778 1.00 95.62 181 THR A N 1
ATOM 1386 C CA . THR A 1 181 ? -2.877 -11.417 7.576 1.00 95.62 181 THR A CA 1
ATOM 1387 C C . THR A 1 181 ? -4.074 -12.285 7.945 1.00 95.62 181 THR A C 1
ATOM 1389 O O . THR A 1 181 ? -3.907 -13.350 8.534 1.00 95.62 181 THR A O 1
ATOM 1392 N N . ASN A 1 182 ? -5.288 -11.864 7.586 1.00 95.62 182 ASN A N 1
ATOM 1393 C CA . ASN A 1 182 ? -6.481 -12.692 7.764 1.00 95.62 182 ASN A CA 1
ATOM 1394 C C . ASN A 1 182 ? -6.428 -13.923 6.851 1.00 95.62 182 ASN A C 1
ATOM 1396 O O . ASN A 1 182 ? -6.197 -13.799 5.646 1.00 95.62 182 ASN A O 1
ATOM 1400 N N . VAL A 1 183 ? -6.688 -15.103 7.415 1.00 96.12 183 VAL A N 1
ATOM 1401 C CA . VAL A 1 183 ? -6.846 -16.334 6.638 1.00 96.12 183 VAL A CA 1
ATOM 1402 C C . VAL A 1 183 ? -8.275 -16.375 6.085 1.00 96.12 183 VAL A C 1
ATOM 1404 O O . VAL A 1 183 ? -9.231 -16.348 6.871 1.00 96.12 183 VAL A O 1
ATOM 1407 N N . PRO A 1 184 ? -8.464 -16.460 4.755 1.00 93.75 184 PRO A N 1
ATOM 1408 C CA . PRO A 1 184 ? -9.796 -16.485 4.159 1.00 93.75 184 PRO A CA 1
ATOM 1409 C C . PRO A 1 184 ? -10.686 -17.582 4.758 1.00 93.75 184 PRO A C 1
ATOM 1411 O O . PRO A 1 184 ? -10.234 -18.701 4.994 1.00 93.75 184 PRO A O 1
ATOM 1414 N N . ASN A 1 185 ? -11.963 -17.260 4.980 1.00 89.88 185 ASN A N 1
ATOM 1415 C CA . ASN A 1 185 ? -13.031 -18.207 5.336 1.00 89.88 185 ASN A CA 1
ATOM 1416 C C . ASN A 1 185 ? -12.833 -19.038 6.622 1.00 89.88 185 ASN A C 1
ATOM 1418 O O . ASN A 1 185 ? -13.506 -20.052 6.790 1.00 89.88 185 ASN A O 1
ATOM 1422 N N . SER A 1 186 ? -11.940 -18.638 7.533 1.00 94.38 186 SER A N 1
ATOM 1423 C CA . SER A 1 186 ? -11.677 -19.400 8.772 1.00 94.38 186 SER A CA 1
ATOM 1424 C C . SER A 1 186 ? -11.786 -18.586 10.060 1.00 94.38 186 SER A C 1
ATOM 1426 O O . SER A 1 186 ? -11.999 -19.163 11.121 1.00 94.38 186 SER A O 1
ATOM 1428 N N . GLY A 1 187 ? -11.640 -17.259 9.982 1.00 94.81 187 GLY A N 1
ATOM 1429 C CA . GLY A 1 187 ? -11.489 -16.412 11.170 1.00 94.81 187 GLY A CA 1
ATOM 1430 C C . GLY A 1 187 ? -10.092 -16.481 11.801 1.00 94.81 187 GLY A C 1
ATOM 1431 O O . GLY A 1 187 ? -9.816 -15.753 12.753 1.00 94.81 187 GLY A O 1
ATOM 1432 N N . ASP A 1 188 ? -9.209 -17.321 11.262 1.00 96.81 188 ASP A N 1
ATOM 1433 C CA . ASP A 1 188 ? -7.820 -17.435 11.684 1.00 96.81 188 ASP A CA 1
ATOM 1434 C C . ASP A 1 188 ? -6.987 -16.249 11.179 1.00 96.81 188 ASP A C 1
ATOM 1436 O O . ASP A 1 188 ? -7.337 -15.549 10.221 1.00 96.81 188 ASP A O 1
ATOM 1440 N N . LEU A 1 189 ? -5.828 -16.065 11.804 1.00 96.00 189 LEU A N 1
ATOM 1441 C CA . LEU A 1 189 ? -4.840 -15.053 11.442 1.00 96.00 189 LEU A CA 1
ATOM 1442 C C . LEU A 1 189 ? -3.484 -15.716 11.207 1.00 96.00 189 LEU A C 1
ATOM 1444 O O . LEU A 1 189 ? -3.117 -16.663 11.896 1.00 96.00 189 LEU A O 1
ATOM 1448 N N . ILE A 1 190 ? -2.715 -15.181 10.268 1.00 95.19 190 ILE A N 1
ATOM 1449 C CA . ILE A 1 190 ? -1.274 -15.398 10.165 1.00 95.19 190 ILE A CA 1
ATOM 1450 C C . ILE A 1 190 ? -0.581 -14.207 10.812 1.00 95.19 190 ILE A C 1
ATOM 1452 O O . ILE A 1 190 ? -0.981 -13.064 10.590 1.00 95.19 190 ILE A O 1
ATOM 1456 N N . PHE A 1 191 ? 0.461 -14.484 11.587 1.00 94.00 191 PHE A N 1
ATOM 1457 C CA . PHE A 1 191 ? 1.385 -13.491 12.107 1.00 94.00 191 PHE A CA 1
ATOM 1458 C C . PHE A 1 191 ? 2.788 -13.789 11.590 1.00 94.00 191 PHE A C 1
ATOM 1460 O O . PHE A 1 191 ? 3.389 -14.801 11.962 1.00 94.00 191 PHE A O 1
ATOM 1467 N N . ALA A 1 192 ? 3.284 -12.919 10.717 1.00 92.06 192 ALA A N 1
ATOM 1468 C CA . ALA A 1 192 ? 4.647 -12.950 10.215 1.00 92.06 192 ALA A CA 1
ATOM 1469 C C . ALA A 1 192 ? 5.476 -11.892 10.947 1.00 92.06 192 ALA A C 1
ATOM 1471 O O . ALA A 1 192 ? 4.990 -10.803 11.251 1.00 92.06 192 ALA A O 1
ATOM 1472 N N . TYR A 1 193 ? 6.716 -12.230 11.272 1.00 90.19 193 TYR A N 1
ATOM 1473 C CA . TYR A 1 193 ? 7.635 -11.323 11.947 1.00 90.19 193 TYR A CA 1
ATOM 1474 C C . TYR A 1 193 ? 9.067 -11.759 11.694 1.00 90.19 193 TYR A C 1
ATOM 1476 O O . TYR A 1 193 ? 9.334 -12.926 11.409 1.00 90.19 193 TYR A O 1
ATOM 1484 N N . ARG A 1 194 ? 10.000 -10.823 11.815 1.00 88.94 194 ARG A N 1
ATOM 1485 C CA . ARG A 1 194 ? 11.424 -11.094 11.653 1.00 88.94 194 ARG A CA 1
ATOM 1486 C C . ARG A 1 194 ? 12.094 -11.188 13.013 1.00 88.94 194 ARG A C 1
ATOM 1488 O O . ARG A 1 194 ? 11.909 -10.294 13.839 1.00 88.94 194 ARG A O 1
ATOM 1495 N N . THR A 1 195 ? 12.863 -12.244 13.245 1.00 84.12 195 THR A N 1
ATOM 1496 C CA . THR A 1 195 ? 13.682 -12.384 14.454 1.00 84.12 195 THR A CA 1
ATOM 1497 C C . THR A 1 195 ? 15.110 -11.912 14.230 1.00 84.12 195 THR A C 1
ATOM 1499 O O . THR A 1 195 ? 15.567 -11.843 13.094 1.00 84.12 195 THR A O 1
ATOM 1502 N N . ASP A 1 196 ? 15.799 -11.600 15.326 1.00 75.69 196 ASP A N 1
ATOM 1503 C CA . ASP A 1 196 ? 17.201 -11.172 15.390 1.00 75.69 196 ASP A CA 1
ATOM 1504 C C . ASP A 1 196 ? 17.462 -9.787 14.755 1.00 75.69 196 ASP A C 1
ATOM 1506 O O . ASP A 1 196 ? 16.632 -8.881 14.878 1.00 75.69 196 ASP A O 1
ATOM 1510 N N . SER A 1 197 ? 18.654 -9.551 14.196 1.00 64.06 197 SER A N 1
ATOM 1511 C CA . SER A 1 197 ? 19.151 -8.221 13.810 1.00 64.06 197 SER A CA 1
ATOM 1512 C C . SER A 1 197 ? 19.295 -8.036 12.293 1.00 64.06 197 SER A C 1
ATOM 1514 O O . SER A 1 197 ? 19.175 -8.966 11.496 1.00 64.06 197 SER A O 1
ATOM 1516 N N . SER A 1 198 ? 19.546 -6.793 11.864 1.00 56.94 198 SER A N 1
ATOM 1517 C CA . SER A 1 198 ? 19.846 -6.483 10.460 1.00 56.94 198 SER A CA 1
ATOM 1518 C C . SER A 1 198 ? 21.128 -7.200 10.014 1.00 56.94 198 SER A C 1
ATOM 1520 O O . SER A 1 198 ? 22.189 -6.941 10.576 1.00 56.94 198 SER A O 1
ATOM 1522 N N . GLY A 1 199 ? 21.019 -8.083 9.016 1.00 56.84 199 GLY A N 1
ATOM 1523 C CA . GLY A 1 199 ? 22.124 -8.899 8.496 1.00 56.84 199 GLY A CA 1
ATOM 1524 C C . GLY A 1 199 ? 22.016 -10.389 8.834 1.00 56.84 199 GLY A C 1
ATOM 1525 O O . GLY A 1 199 ? 22.517 -11.191 8.061 1.00 56.84 199 GLY A O 1
ATOM 1526 N N . ASN A 1 200 ? 21.288 -10.742 9.901 1.00 65.12 200 ASN A N 1
ATOM 1527 C CA . ASN A 1 200 ? 21.081 -12.125 10.358 1.00 65.12 200 ASN A CA 1
ATOM 1528 C C . ASN A 1 200 ? 19.601 -12.379 10.690 1.00 65.12 200 ASN A C 1
ATOM 1530 O O . ASN A 1 200 ? 19.275 -13.105 11.627 1.00 65.12 200 ASN A O 1
ATOM 1534 N N . GLY A 1 201 ? 18.683 -11.683 10.020 1.00 71.44 201 GLY A N 1
ATOM 1535 C CA . GLY A 1 201 ? 17.284 -11.687 10.436 1.00 71.44 201 GLY A CA 1
ATOM 1536 C C . GLY A 1 201 ? 16.452 -12.672 9.632 1.00 71.44 201 GLY A C 1
ATOM 1537 O O . GLY A 1 201 ? 16.332 -12.496 8.420 1.00 71.44 201 GLY A O 1
ATOM 1538 N N . GLU A 1 202 ? 15.832 -13.631 10.312 1.00 81.50 202 GLU A N 1
ATOM 1539 C CA . GLU A 1 202 ? 15.024 -14.699 9.712 1.00 81.50 202 GLU A CA 1
ATOM 1540 C C . GLU A 1 202 ? 13.529 -14.410 9.878 1.00 81.50 202 GLU A C 1
ATOM 1542 O O . GLU A 1 202 ? 13.096 -13.919 10.927 1.00 81.50 202 GLU A O 1
ATOM 1547 N N . PHE A 1 203 ? 12.716 -14.732 8.872 1.00 86.56 203 PHE A N 1
ATOM 1548 C CA . PHE A 1 203 ? 11.269 -14.574 8.991 1.00 86.56 203 PHE A CA 1
ATOM 1549 C C . PHE A 1 203 ? 10.623 -15.811 9.609 1.00 86.56 203 PHE A C 1
ATOM 1551 O O . PHE A 1 203 ? 10.806 -16.937 9.156 1.00 86.56 203 PHE A O 1
ATOM 1558 N N . GLN A 1 204 ? 9.807 -15.567 10.625 1.00 86.06 204 GLN A N 1
ATOM 1559 C CA . GLN A 1 204 ? 9.003 -16.543 11.341 1.00 86.06 204 GLN A CA 1
ATOM 1560 C C . GLN A 1 204 ? 7.535 -16.399 10.931 1.00 86.06 204 GLN A C 1
ATOM 1562 O O . GLN A 1 204 ? 7.096 -15.322 10.513 1.00 86.06 204 GLN A O 1
ATOM 1567 N N . MET A 1 205 ? 6.760 -17.475 11.076 1.00 89.00 205 MET A N 1
ATOM 1568 C CA . MET A 1 205 ? 5.319 -17.454 10.830 1.00 89.00 205 MET A CA 1
ATOM 1569 C C . MET A 1 205 ? 4.566 -18.251 11.897 1.00 89.00 205 MET A C 1
ATOM 1571 O O . MET A 1 205 ? 4.895 -19.400 12.199 1.00 89.00 205 MET A O 1
ATOM 1575 N N . SER A 1 206 ? 3.538 -17.632 12.470 1.00 90.44 206 SER A N 1
ATOM 1576 C CA . SER A 1 206 ? 2.606 -18.250 13.416 1.00 90.44 206 SER A CA 1
ATOM 1577 C C . SER A 1 206 ? 1.174 -18.138 12.908 1.00 90.44 206 SER A C 1
ATOM 1579 O O . SER A 1 206 ? 0.833 -17.197 12.195 1.00 90.44 206 SER A O 1
ATOM 1581 N N . ARG A 1 207 ? 0.319 -19.083 13.298 1.00 92.88 207 ARG A N 1
ATOM 1582 C CA . ARG A 1 207 ? -1.113 -19.085 12.993 1.00 92.88 207 ARG A CA 1
ATOM 1583 C C . ARG A 1 207 ? -1.934 -19.006 14.272 1.00 92.88 207 ARG A C 1
ATOM 1585 O O . ARG A 1 207 ? -1.703 -19.759 15.216 1.00 92.88 207 ARG A O 1
ATOM 1592 N N . TRP A 1 208 ? -2.907 -18.110 14.272 1.00 93.94 208 TRP A N 1
ATOM 1593 C CA . TRP A 1 208 ? -3.990 -18.067 15.238 1.00 93.94 208 TRP A CA 1
ATOM 1594 C C . TRP A 1 208 ? -5.037 -19.082 14.825 1.00 93.94 208 TRP A C 1
ATOM 1596 O O . TRP A 1 208 ? -5.552 -19.002 13.714 1.00 93.94 208 TRP A O 1
ATOM 1606 N N . ASN A 1 209 ? -5.354 -20.013 15.714 1.00 93.44 209 ASN A N 1
ATOM 1607 C CA . ASN A 1 209 ? -6.528 -20.857 15.583 1.00 93.44 209 ASN A CA 1
ATOM 1608 C C . ASN A 1 209 ? -7.675 -20.193 16.351 1.00 93.44 209 ASN A C 1
ATOM 1610 O O . ASN A 1 209 ? -7.644 -20.160 17.584 1.00 93.44 209 ASN A O 1
ATOM 1614 N N . ASN A 1 210 ? -8.675 -19.685 15.631 1.00 94.00 210 ASN A N 1
ATOM 1615 C CA . ASN A 1 210 ? -9.801 -18.973 16.226 1.00 94.00 210 ASN A CA 1
ATOM 1616 C C . ASN A 1 210 ? -10.631 -19.887 17.138 1.00 94.00 210 ASN A C 1
ATOM 1618 O O . ASN A 1 210 ? -10.889 -19.545 18.287 1.00 94.00 210 ASN A O 1
ATOM 1622 N N . ALA A 1 211 ? -10.952 -21.100 16.679 1.00 93.06 211 ALA A N 1
ATOM 1623 C CA . ALA A 1 211 ? -11.745 -22.061 17.450 1.00 93.06 211 ALA A CA 1
ATOM 1624 C C . ALA A 1 211 ? -11.053 -22.523 18.749 1.00 93.06 211 ALA A C 1
ATOM 1626 O O . ALA A 1 211 ? -11.714 -22.794 19.750 1.00 93.06 211 ALA A O 1
ATOM 1627 N N . GLY A 1 212 ? -9.723 -22.635 18.725 1.00 90.44 212 GLY A N 1
ATOM 1628 C CA . GLY A 1 212 ? -8.890 -23.032 19.861 1.00 90.44 212 GLY A CA 1
ATOM 1629 C C . GLY A 1 212 ? -8.430 -21.866 20.733 1.00 90.44 212 GLY A C 1
ATOM 1630 O O . GLY A 1 212 ? -7.946 -22.097 21.840 1.00 90.44 212 GLY A O 1
ATOM 1631 N N . ASN A 1 213 ? -8.598 -20.625 20.263 1.00 89.06 213 ASN A N 1
ATOM 1632 C CA . ASN A 1 213 ? -8.166 -19.409 20.943 1.00 89.06 213 ASN A CA 1
ATOM 1633 C C . ASN A 1 213 ? -6.659 -19.429 21.276 1.00 89.06 213 ASN A C 1
ATOM 1635 O O . ASN A 1 213 ? -6.255 -19.065 22.386 1.00 89.06 213 ASN A O 1
ATOM 1639 N N . THR A 1 214 ? -5.839 -19.920 20.337 1.00 89.31 214 THR A N 1
ATOM 1640 C CA . THR A 1 214 ? -4.401 -20.164 20.538 1.00 89.31 214 THR A CA 1
ATOM 1641 C C . THR A 1 214 ? -3.557 -19.798 19.327 1.00 89.31 214 THR A C 1
ATOM 1643 O O . THR A 1 214 ? -3.920 -20.120 18.195 1.00 89.31 214 THR A O 1
ATOM 1646 N N . TRP A 1 215 ? -2.371 -19.247 19.574 1.00 89.31 215 TRP A N 1
ATOM 1647 C CA . TRP A 1 215 ? -1.306 -19.159 18.576 1.00 89.31 215 TRP A CA 1
ATOM 1648 C C . TRP A 1 215 ? -0.433 -20.418 18.549 1.00 89.31 215 TRP A C 1
ATOM 1650 O O . TRP A 1 215 ? -0.095 -20.969 19.596 1.00 89.31 215 TRP A O 1
ATOM 1660 N N . ALA A 1 216 ? -0.015 -20.832 17.354 1.00 86.19 216 ALA A N 1
ATOM 1661 C CA . ALA A 1 216 ? 0.980 -21.881 17.148 1.00 86.19 216 ALA A CA 1
ATOM 1662 C C . ALA A 1 216 ? 1.954 -21.496 16.025 1.00 86.19 216 ALA A C 1
ATOM 1664 O O . ALA A 1 216 ? 1.541 -20.933 15.011 1.00 86.19 216 ALA A O 1
ATOM 1665 N N . GLY A 1 217 ? 3.240 -21.816 16.190 1.00 85.00 217 GLY A N 1
ATOM 1666 C CA . GLY A 1 217 ? 4.224 -21.690 15.111 1.00 85.00 217 GLY A CA 1
ATOM 1667 C C . GLY A 1 217 ? 3.897 -22.649 13.965 1.00 85.00 217 GLY A C 1
ATOM 1668 O O . GLY A 1 217 ? 3.534 -23.799 14.215 1.00 85.00 217 GLY A O 1
ATOM 1669 N N . ILE A 1 218 ? 4.009 -22.183 12.720 1.00 86.44 218 ILE A N 1
ATOM 1670 C CA . ILE A 1 218 ? 3.719 -23.003 11.529 1.00 86.44 218 ILE A CA 1
ATOM 1671 C C . ILE A 1 218 ? 4.880 -23.956 11.238 1.00 86.44 218 ILE A C 1
ATOM 1673 O O . ILE A 1 218 ? 4.666 -25.137 10.969 1.00 86.44 218 ILE A O 1
ATOM 1677 N N . HIS A 1 219 ? 6.110 -23.464 11.378 1.00 78.69 219 HIS A N 1
ATOM 1678 C CA . HIS A 1 219 ? 7.325 -24.245 11.179 1.00 78.69 219 HIS A CA 1
ATOM 1679 C C . HIS A 1 219 ? 7.920 -24.591 12.540 1.00 78.69 219 HIS A C 1
ATOM 1681 O O . HIS A 1 219 ? 8.379 -23.732 13.298 1.00 78.69 219 HIS A O 1
ATOM 1687 N N . THR A 1 220 ? 7.875 -25.878 12.871 1.00 68.31 220 THR A N 1
ATOM 1688 C CA . THR A 1 220 ? 8.505 -26.436 14.067 1.00 68.31 220 THR A CA 1
ATOM 1689 C C . THR A 1 220 ? 9.301 -27.661 13.642 1.00 68.31 220 THR A C 1
ATOM 1691 O O . THR A 1 220 ? 8.752 -28.599 13.065 1.00 68.31 220 THR A O 1
ATOM 1694 N N . ALA A 1 221 ? 10.608 -27.657 13.890 1.00 55.41 221 ALA A N 1
ATOM 1695 C CA . ALA A 1 221 ? 11.430 -28.848 13.720 1.00 55.41 221 ALA A CA 1
ATOM 1696 C C . ALA A 1 221 ? 11.692 -29.482 15.087 1.00 55.41 221 ALA A C 1
ATOM 1698 O O . ALA A 1 221 ? 12.027 -28.802 16.060 1.00 55.41 221 ALA A O 1
ATOM 1699 N N . TYR A 1 222 ? 11.572 -30.808 15.149 1.00 40.72 222 TYR A N 1
ATOM 1700 C CA . TYR A 1 222 ? 12.148 -31.594 16.232 1.00 40.72 222 TYR A CA 1
ATOM 1701 C C . TYR A 1 222 ? 13.658 -31.691 15.997 1.00 40.72 222 TYR A C 1
ATOM 1703 O O . TYR A 1 222 ? 14.097 -32.374 15.073 1.00 40.72 222 TYR A O 1
ATOM 1711 N N . GLN A 1 223 ? 14.458 -31.025 16.827 1.00 42.41 223 GLN A N 1
ATOM 1712 C CA . GLN A 1 223 ? 15.892 -31.292 16.910 1.00 42.41 223 GLN A CA 1
ATOM 1713 C C . GLN A 1 223 ? 16.117 -32.395 17.957 1.00 42.41 223 GLN A C 1
ATOM 1715 O O . GLN A 1 223 ? 15.796 -32.182 19.128 1.00 42.41 223 GLN A O 1
ATOM 1720 N N . PRO A 1 224 ? 16.647 -33.579 17.593 1.00 35.38 224 PRO A N 1
ATOM 1721 C CA . PRO A 1 224 ? 16.933 -34.623 18.571 1.00 35.38 224 PRO A CA 1
ATOM 1722 C C . PRO A 1 224 ? 17.891 -34.102 19.653 1.00 35.38 224 PRO A C 1
ATOM 1724 O O . PRO A 1 224 ? 19.041 -33.787 19.364 1.00 35.38 224 PRO A O 1
ATOM 1727 N N . GLY A 1 225 ? 17.414 -34.010 20.899 1.00 40.56 225 GLY A N 1
ATOM 1728 C CA . GLY A 1 225 ? 18.192 -33.521 22.046 1.00 40.56 225 GLY A CA 1
ATOM 1729 C C . GLY A 1 225 ? 17.955 -32.057 22.443 1.00 40.56 225 GLY A C 1
ATOM 1730 O O . GLY A 1 225 ? 18.400 -31.671 23.520 1.00 40.56 225 GLY A O 1
ATOM 1731 N N . ASN A 1 226 ? 17.199 -31.283 21.655 1.00 44.41 226 ASN A N 1
ATOM 1732 C CA . ASN A 1 226 ? 16.825 -29.900 21.965 1.00 44.41 226 ASN A CA 1
ATOM 1733 C C . ASN A 1 226 ? 15.298 -29.758 22.090 1.00 44.41 226 ASN A C 1
ATOM 1735 O O . ASN A 1 226 ? 14.531 -30.531 21.515 1.00 44.41 226 ASN A O 1
ATOM 1739 N N . ALA A 1 227 ? 14.839 -28.760 22.853 1.00 47.53 227 ALA A N 1
ATOM 1740 C CA . ALA A 1 227 ? 13.422 -28.403 22.874 1.00 47.53 227 ALA A CA 1
ATOM 1741 C C . ALA A 1 227 ? 12.970 -27.957 21.465 1.00 47.53 227 ALA A C 1
ATOM 1743 O O . ALA A 1 227 ? 13.776 -27.353 20.753 1.00 47.53 227 ALA A O 1
ATOM 1744 N N . PRO A 1 228 ? 11.709 -28.209 21.058 1.00 53.78 228 PRO A N 1
ATOM 1745 C CA . PRO A 1 228 ? 11.170 -27.665 19.816 1.00 53.78 228 PRO A CA 1
ATOM 1746 C C . PRO A 1 228 ? 11.404 -26.152 19.764 1.00 53.78 228 PRO A C 1
ATOM 1748 O O . PRO A 1 228 ? 10.981 -25.424 20.669 1.00 53.78 228 PRO A O 1
ATOM 1751 N N . ALA A 1 229 ? 12.098 -25.695 18.726 1.00 60.97 229 ALA A N 1
ATOM 1752 C CA . ALA A 1 229 ? 12.350 -24.285 18.463 1.00 60.97 229 ALA A CA 1
ATOM 1753 C C . ALA A 1 229 ? 11.549 -23.859 17.230 1.00 60.97 229 ALA A C 1
ATOM 1755 O O . ALA A 1 229 ? 11.432 -24.632 16.272 1.00 60.97 229 ALA A O 1
ATOM 1756 N N . ALA A 1 230 ? 10.982 -22.651 17.277 1.00 66.31 230 ALA A N 1
ATOM 1757 C CA . ALA A 1 230 ? 10.380 -22.020 16.108 1.00 66.31 230 ALA A CA 1
ATOM 1758 C C . ALA A 1 230 ? 11.425 -21.940 14.990 1.00 66.31 230 ALA A C 1
ATOM 1760 O O . ALA A 1 230 ? 12.549 -21.500 15.244 1.00 66.31 230 ALA A O 1
ATOM 1761 N N . GLN A 1 231 ? 11.049 -22.408 13.802 1.00 73.88 231 GLN A N 1
ATOM 1762 C CA . GLN A 1 231 ? 11.913 -22.389 12.631 1.00 73.88 231 GLN A CA 1
ATOM 1763 C C . GLN A 1 231 ? 11.485 -21.294 11.664 1.00 73.88 231 GLN A C 1
ATOM 1765 O O . GLN A 1 231 ? 10.282 -21.052 11.511 1.00 73.88 231 GLN A O 1
ATOM 1770 N N . PRO A 1 232 ? 12.440 -20.630 11.003 1.00 78.31 232 PRO A N 1
ATOM 1771 C CA . PRO A 1 232 ? 12.093 -19.669 9.981 1.00 78.31 232 PRO A CA 1
ATOM 1772 C C . PRO A 1 232 ? 11.565 -20.371 8.727 1.00 78.31 232 PRO A C 1
ATOM 1774 O O . PRO A 1 232 ? 11.933 -21.500 8.409 1.00 78.31 232 PRO A O 1
ATOM 1777 N N . TRP A 1 233 ? 10.706 -19.675 7.991 1.00 78.75 233 TRP A N 1
ATOM 1778 C CA . TRP A 1 233 ? 10.200 -20.154 6.701 1.00 78.75 233 TRP A CA 1
ATOM 1779 C C . TRP A 1 233 ? 11.008 -19.613 5.518 1.00 78.75 233 TRP A C 1
ATOM 1781 O O . TRP A 1 233 ? 10.952 -20.193 4.438 1.00 78.75 233 TRP A O 1
ATOM 1791 N N . ILE A 1 234 ? 11.784 -18.540 5.729 1.00 82.56 234 ILE A N 1
ATOM 1792 C CA . ILE A 1 234 ? 12.851 -18.097 4.825 1.00 82.56 234 ILE A CA 1
ATOM 1793 C C . ILE A 1 234 ? 14.110 -17.805 5.642 1.00 82.56 234 ILE A C 1
ATOM 1795 O O . ILE A 1 234 ? 14.055 -17.035 6.610 1.00 82.56 234 ILE A O 1
ATOM 1799 N N . ASP A 1 235 ? 15.211 -18.419 5.224 1.00 74.81 235 ASP A N 1
ATOM 1800 C CA . ASP A 1 235 ? 16.510 -18.394 5.888 1.00 74.81 235 ASP A CA 1
ATOM 1801 C C . ASP A 1 235 ? 17.391 -17.195 5.489 1.00 74.81 235 ASP A C 1
ATOM 1803 O O . ASP A 1 235 ? 17.120 -16.494 4.506 1.00 74.81 235 ASP A O 1
ATOM 1807 N N . ASN A 1 236 ? 18.423 -16.950 6.298 1.00 71.31 236 ASN A N 1
ATOM 1808 C CA . ASN A 1 236 ? 19.512 -16.028 6.033 1.00 71.31 236 ASN A CA 1
ATOM 1809 C C . ASN A 1 236 ? 20.886 -16.694 5.754 1.00 71.31 236 ASN A C 1
ATOM 1811 O O . ASN A 1 236 ? 21.749 -16.033 5.173 1.00 71.31 236 ASN A O 1
ATOM 1815 N N . ASP A 1 237 ? 21.102 -17.950 6.159 1.00 68.69 237 ASP A N 1
ATOM 1816 C CA . ASP A 1 237 ? 22.377 -18.675 6.006 1.00 68.69 237 ASP A CA 1
ATOM 1817 C C . ASP A 1 237 ? 22.154 -20.181 6.208 1.00 68.69 237 ASP A C 1
ATOM 1819 O O . ASP A 1 237 ? 22.014 -20.653 7.346 1.00 68.69 237 ASP A O 1
ATOM 1823 N N . PHE A 1 238 ? 22.211 -20.961 5.124 1.00 61.03 238 PHE A N 1
ATOM 1824 C CA . PHE A 1 238 ? 22.305 -22.408 5.265 1.00 61.03 238 PHE A CA 1
ATOM 1825 C C . PHE A 1 238 ? 23.746 -22.822 5.610 1.00 61.03 238 PHE A C 1
ATOM 1827 O O . PHE A 1 238 ? 24.556 -23.191 4.752 1.00 61.03 238 PHE A O 1
ATOM 1834 N N . SER A 1 239 ? 24.058 -22.822 6.912 1.00 56.78 239 SER A N 1
ATOM 1835 C CA . SER A 1 239 ? 25.425 -23.034 7.402 1.00 56.78 239 SER A CA 1
ATOM 1836 C C . SER A 1 239 ? 26.131 -24.253 6.771 1.00 56.78 239 SER A C 1
ATOM 1838 O O . SER A 1 239 ? 25.731 -25.408 6.945 1.00 56.78 239 SER A O 1
ATOM 1840 N N . GLY A 1 240 ? 27.246 -23.995 6.076 1.00 57.50 240 GLY A N 1
ATOM 1841 C CA . GLY A 1 240 ? 28.144 -25.024 5.533 1.00 57.50 240 GLY A CA 1
ATOM 1842 C C . GLY A 1 240 ? 28.085 -25.255 4.018 1.00 57.50 240 GLY A C 1
ATOM 1843 O O . GLY A 1 240 ? 28.796 -26.138 3.531 1.00 57.50 240 GLY A O 1
ATOM 1844 N N . ASP A 1 241 ? 27.306 -24.474 3.269 1.00 65.06 241 ASP A N 1
ATOM 1845 C CA . ASP A 1 241 ? 27.185 -24.577 1.805 1.00 65.06 241 ASP A CA 1
ATOM 1846 C C . ASP A 1 241 ? 28.169 -23.711 0.993 1.00 65.06 241 ASP A C 1
ATOM 1848 O O . ASP A 1 241 ? 28.278 -23.881 -0.223 1.00 65.06 241 ASP A O 1
ATOM 1852 N N . SER A 1 242 ? 28.933 -22.836 1.658 1.00 69.62 242 SER A N 1
ATOM 1853 C CA . SER A 1 242 ? 29.866 -21.858 1.071 1.00 69.62 242 SER A CA 1
ATOM 1854 C C . SER A 1 242 ? 29.236 -20.760 0.197 1.00 69.62 242 SER A C 1
ATOM 1856 O O . SER A 1 242 ? 29.969 -20.073 -0.524 1.00 69.62 242 SER A O 1
ATOM 1858 N N . LEU A 1 243 ? 27.915 -20.568 0.260 1.00 70.38 243 LEU A N 1
ATOM 1859 C CA . LEU A 1 243 ? 27.240 -19.443 -0.381 1.00 70.38 243 LEU A CA 1
ATOM 1860 C C . LEU A 1 243 ? 27.341 -18.165 0.471 1.00 70.38 243 LEU A C 1
ATOM 1862 O O . LEU A 1 243 ? 27.622 -18.229 1.667 1.00 70.38 243 LEU A O 1
ATOM 1866 N N . PRO A 1 244 ? 27.190 -16.972 -0.137 1.00 72.12 244 PRO A N 1
ATOM 1867 C CA . PRO A 1 244 ? 27.056 -15.741 0.629 1.00 72.12 244 PRO A CA 1
ATOM 1868 C C . PRO A 1 244 ? 25.770 -15.764 1.452 1.00 72.12 244 PRO A C 1
ATOM 1870 O O . PRO A 1 244 ? 24.705 -16.030 0.893 1.00 72.12 244 PRO A O 1
ATOM 1873 N N . ASN A 1 245 ? 25.860 -15.372 2.722 1.00 79.50 245 ASN A N 1
ATOM 1874 C CA . ASN A 1 245 ? 24.680 -15.178 3.557 1.00 79.50 245 ASN A CA 1
ATOM 1875 C C . ASN A 1 245 ? 23.760 -14.142 2.910 1.00 79.50 245 ASN A C 1
ATOM 1877 O O . ASN A 1 245 ? 24.204 -13.093 2.424 1.00 79.50 245 ASN A O 1
ATOM 1881 N N . VAL A 1 246 ? 22.464 -14.417 2.917 1.00 84.88 246 VAL A N 1
ATOM 1882 C CA . VAL A 1 246 ? 21.436 -13.536 2.367 1.00 84.88 246 VAL A CA 1
ATOM 1883 C C . VAL A 1 246 ? 20.477 -13.110 3.463 1.00 84.88 246 VAL A C 1
ATOM 1885 O O . VAL A 1 246 ? 20.380 -13.688 4.519 1.00 84.88 246 VAL A O 1
ATOM 1888 N N . ASN A 1 247 ? 19.734 -12.038 3.260 1.00 86.75 247 ASN A N 1
ATOM 1889 C CA . ASN A 1 247 ? 18.627 -11.678 4.134 1.00 86.75 247 ASN A CA 1
ATOM 1890 C C . ASN A 1 247 ? 17.393 -11.529 3.270 1.00 86.75 247 ASN A C 1
ATOM 1892 O O . ASN A 1 247 ? 17.393 -10.729 2.331 1.00 86.75 247 ASN A O 1
ATOM 1896 N N . ALA A 1 248 ? 16.339 -12.273 3.588 1.00 89.50 248 ALA A N 1
ATOM 1897 C CA . ALA A 1 248 ? 15.062 -12.094 2.925 1.00 89.50 248 ALA A CA 1
ATOM 1898 C C . ALA A 1 248 ? 14.348 -10.851 3.432 1.00 89.50 248 ALA A C 1
ATOM 1900 O O . ALA A 1 248 ? 14.339 -10.550 4.624 1.00 89.50 248 ALA A O 1
ATOM 1901 N N . TYR A 1 249 ? 13.664 -10.184 2.512 1.00 93.06 249 TYR A N 1
ATOM 1902 C CA . TYR A 1 249 ? 12.694 -9.149 2.819 1.00 93.06 249 TYR A CA 1
ATOM 1903 C C . TYR A 1 249 ? 11.488 -9.305 1.899 1.00 93.06 249 TYR A C 1
ATOM 1905 O O . TYR A 1 249 ? 11.557 -8.980 0.709 1.00 93.06 249 TYR A O 1
ATOM 1913 N N . HIS A 1 250 ? 10.383 -9.815 2.440 1.00 93.94 250 HIS A N 1
ATOM 1914 C CA . HIS A 1 250 ? 9.183 -10.048 1.647 1.00 93.94 250 HIS A CA 1
ATOM 1915 C C . HIS A 1 250 ? 8.391 -8.766 1.379 1.00 93.94 250 HIS A C 1
ATOM 1917 O O . HIS A 1 250 ? 8.358 -7.837 2.183 1.00 93.94 250 HIS A O 1
ATOM 1923 N N . ASN A 1 251 ? 7.703 -8.746 0.241 1.00 95.19 251 ASN A N 1
ATOM 1924 C CA . ASN A 1 251 ? 6.786 -7.687 -0.182 1.00 95.19 251 ASN A CA 1
ATOM 1925 C C . ASN A 1 251 ? 5.358 -7.914 0.347 1.00 95.19 251 ASN A C 1
ATOM 1927 O O . ASN A 1 251 ? 4.429 -7.188 -0.019 1.00 95.19 251 ASN A O 1
ATOM 1931 N N . GLY A 1 252 ? 5.175 -8.919 1.211 1.00 91.69 252 GLY A N 1
ATOM 1932 C CA . GLY A 1 252 ? 3.921 -9.255 1.879 1.00 91.69 252 GLY A CA 1
ATOM 1933 C C . GLY A 1 252 ? 3.548 -10.719 1.824 1.00 91.69 252 GLY A C 1
ATOM 1934 O O . GLY A 1 252 ? 4.108 -11.479 1.041 1.00 91.69 252 GLY A O 1
ATOM 1935 N N . VAL A 1 253 ? 2.531 -11.055 2.612 1.00 94.38 253 VAL A N 1
ATOM 1936 C CA . VAL A 1 253 ? 1.768 -12.296 2.500 1.00 94.38 253 VAL A CA 1
ATOM 1937 C C . VAL A 1 253 ? 0.396 -11.947 1.926 1.00 94.38 253 VAL A C 1
ATOM 1939 O O . VAL A 1 253 ? -0.329 -11.133 2.495 1.00 94.38 253 VAL A O 1
ATOM 1942 N N . VAL A 1 254 ? 0.039 -12.530 0.781 1.00 96.38 254 VAL A N 1
ATOM 1943 C CA . VAL A 1 254 ? -1.248 -12.281 0.111 1.00 96.38 254 VAL A CA 1
ATOM 1944 C C . VAL A 1 254 ? -1.979 -13.592 -0.118 1.00 96.38 254 VAL A C 1
ATOM 1946 O O . VAL A 1 254 ? -1.387 -14.552 -0.594 1.00 96.38 254 VAL A O 1
ATOM 1949 N N . TYR A 1 255 ? -3.276 -13.614 0.178 1.00 97.25 255 TYR A N 1
ATOM 1950 C CA . TYR A 1 255 ? -4.159 -14.711 -0.205 1.00 97.25 255 TYR A CA 1
ATOM 1951 C C . TYR A 1 255 ? -4.928 -14.394 -1.485 1.00 97.25 255 TYR A C 1
ATOM 1953 O O . TYR A 1 255 ? -5.529 -13.313 -1.590 1.00 97.25 255 TYR A O 1
ATOM 1961 N N . ASP A 1 256 ? -4.943 -15.360 -2.401 1.00 96.62 256 ASP A N 1
ATOM 1962 C CA . ASP A 1 256 ? -5.778 -15.352 -3.600 1.00 96.62 256 ASP A CA 1
ATOM 1963 C C . ASP A 1 256 ? -7.234 -15.762 -3.305 1.00 96.62 256 ASP A C 1
ATOM 1965 O O . ASP A 1 256 ? -7.600 -16.052 -2.159 1.00 96.62 256 ASP A O 1
ATOM 1969 N N . ALA A 1 257 ? -8.088 -15.762 -4.333 1.00 94.00 257 ALA A N 1
ATOM 1970 C CA . ALA A 1 257 ? -9.502 -16.111 -4.186 1.00 94.00 257 ALA A CA 1
ATOM 1971 C C . ALA A 1 257 ? -9.736 -17.596 -3.839 1.00 94.00 257 ALA A C 1
ATOM 1973 O O . ALA A 1 257 ? -10.790 -17.942 -3.307 1.00 94.00 257 ALA A O 1
ATOM 1974 N N . ASN A 1 258 ? -8.757 -18.467 -4.099 1.00 95.56 258 ASN A N 1
ATOM 1975 C CA . ASN A 1 258 ? -8.810 -19.899 -3.800 1.00 95.56 258 ASN A CA 1
ATOM 1976 C C . ASN A 1 258 ? -8.235 -20.238 -2.414 1.00 95.56 258 ASN A C 1
ATOM 1978 O O . ASN A 1 258 ? -8.225 -21.405 -2.024 1.00 95.56 258 ASN A O 1
ATOM 1982 N N . GLY A 1 259 ? -7.755 -19.242 -1.664 1.00 95.88 259 GLY A N 1
ATOM 1983 C CA . GLY A 1 259 ? -7.121 -19.444 -0.363 1.00 95.88 259 GLY A CA 1
ATOM 1984 C C . GLY A 1 259 ? -5.654 -19.874 -0.441 1.00 95.88 259 GLY A C 1
ATOM 1985 O O . GLY A 1 259 ? -5.088 -20.248 0.588 1.00 95.88 259 GLY A O 1
ATOM 1986 N N . ARG A 1 260 ? -5.012 -19.780 -1.611 1.00 97.75 260 ARG A N 1
ATOM 1987 C CA . ARG A 1 260 ? -3.565 -19.965 -1.757 1.00 97.75 260 ARG A CA 1
ATOM 1988 C C . ARG A 1 260 ? -2.832 -18.736 -1.239 1.00 97.75 260 ARG A C 1
ATOM 1990 O O . ARG A 1 260 ? -3.173 -17.599 -1.560 1.00 97.75 260 ARG A O 1
ATOM 1997 N N . MET A 1 261 ? -1.810 -18.979 -0.430 1.00 97.81 261 MET A N 1
ATOM 1998 C CA . MET A 1 261 ? -0.907 -17.959 0.085 1.00 97.81 261 MET A CA 1
ATOM 1999 C C . MET A 1 261 ? 0.211 -17.697 -0.927 1.00 97.81 261 MET A C 1
ATOM 2001 O O . MET A 1 261 ? 0.805 -18.633 -1.454 1.00 97.81 261 MET A O 1
ATOM 2005 N N . HIS A 1 262 ? 0.536 -16.432 -1.158 1.00 97.88 262 HIS A N 1
ATOM 2006 C CA . HIS A 1 262 ? 1.590 -15.975 -2.053 1.00 97.88 262 HIS A CA 1
ATOM 2007 C C . HIS A 1 262 ? 2.575 -15.080 -1.318 1.00 97.88 262 HIS A C 1
ATOM 2009 O O . HIS A 1 262 ? 2.168 -14.203 -0.551 1.00 97.88 262 HIS A O 1
ATOM 2015 N N . VAL A 1 263 ? 3.858 -15.262 -1.623 1.00 96.69 263 VAL A N 1
ATOM 2016 C CA . VAL A 1 263 ? 4.946 -14.417 -1.134 1.00 96.69 263 VAL A CA 1
ATOM 2017 C C . VAL A 1 263 ? 5.920 -14.142 -2.270 1.00 96.69 263 VAL A C 1
ATOM 2019 O O . VAL A 1 263 ? 6.334 -15.048 -2.991 1.00 96.69 263 VAL A O 1
ATOM 2022 N N . ALA A 1 264 ? 6.340 -12.887 -2.380 1.00 97.06 264 ALA A N 1
ATOM 2023 C CA . ALA A 1 264 ? 7.515 -12.485 -3.137 1.00 97.06 264 ALA A CA 1
ATOM 2024 C C . ALA A 1 264 ? 8.501 -11.754 -2.224 1.00 97.06 264 ALA A C 1
ATOM 2026 O O . ALA A 1 264 ? 8.081 -11.020 -1.329 1.00 97.06 264 ALA A O 1
ATOM 2027 N N . TRP A 1 265 ? 9.800 -11.910 -2.461 1.00 95.81 265 TRP A N 1
ATOM 2028 C CA . TRP A 1 265 ? 10.838 -11.270 -1.651 1.00 95.81 265 TRP A CA 1
ATOM 2029 C C . TRP A 1 265 ? 12.068 -10.904 -2.472 1.00 95.81 265 TRP A C 1
ATOM 2031 O O . TRP A 1 265 ? 12.217 -11.302 -3.628 1.00 95.81 265 TRP A O 1
ATOM 2041 N N . THR A 1 266 ? 12.938 -10.120 -1.852 1.00 95.44 266 THR A N 1
ATOM 2042 C CA . THR A 1 266 ? 14.266 -9.778 -2.358 1.00 95.44 266 THR A CA 1
ATOM 2043 C C . THR A 1 266 ? 15.310 -10.237 -1.354 1.00 95.44 266 THR A C 1
ATOM 2045 O O . THR A 1 266 ? 15.053 -10.223 -0.146 1.00 95.44 266 THR A O 1
ATOM 2048 N N . TRP A 1 267 ? 16.470 -10.641 -1.864 1.00 93.44 267 TRP A N 1
ATOM 2049 C CA . TRP A 1 267 ? 17.629 -10.997 -1.059 1.00 93.44 267 TRP A CA 1
ATOM 2050 C C . TRP A 1 267 ? 18.517 -9.785 -0.820 1.00 93.44 267 TRP A C 1
ATOM 2052 O O . TRP A 1 267 ? 18.587 -8.886 -1.655 1.00 93.44 267 TRP A O 1
ATOM 2062 N N . ARG A 1 268 ? 19.223 -9.776 0.308 1.00 91.50 268 ARG A N 1
ATOM 2063 C CA . ARG A 1 268 ? 20.264 -8.797 0.628 1.00 91.50 268 ARG A CA 1
ATOM 2064 C C . ARG A 1 268 ? 21.481 -9.502 1.213 1.00 91.50 268 ARG A C 1
ATOM 2066 O O . ARG A 1 268 ? 21.371 -10.033 2.313 1.00 91.50 268 ARG A O 1
ATOM 2073 N N . THR A 1 269 ? 22.630 -9.462 0.543 1.00 88.88 269 THR A N 1
ATOM 2074 C CA . THR A 1 269 ? 23.864 -10.067 1.088 1.00 88.88 269 THR A CA 1
ATOM 2075 C C . THR A 1 269 ? 24.555 -9.200 2.143 1.00 88.88 269 THR A C 1
ATOM 2077 O O . THR A 1 269 ? 25.356 -9.683 2.934 1.00 88.88 269 THR A O 1
ATOM 2080 N N . GLY A 1 270 ? 24.303 -7.887 2.160 1.00 85.88 270 GLY A N 1
ATOM 2081 C CA . GLY A 1 270 ? 25.018 -6.976 3.050 1.00 85.88 270 GLY A CA 1
ATOM 2082 C C . GLY A 1 270 ? 26.530 -7.011 2.801 1.00 85.88 270 GLY A C 1
ATOM 2083 O O . GLY A 1 270 ? 26.974 -6.942 1.657 1.00 85.88 270 GLY A O 1
ATOM 2084 N N . GLY A 1 271 ? 27.314 -7.112 3.878 1.00 81.44 271 GLY A N 1
ATOM 2085 C CA . GLY A 1 271 ? 28.780 -7.159 3.814 1.00 81.44 271 GLY A CA 1
ATOM 2086 C C . GLY A 1 271 ? 29.349 -8.386 3.093 1.00 81.44 271 GLY A C 1
ATOM 2087 O O . GLY A 1 271 ? 30.480 -8.316 2.620 1.00 81.44 271 GLY A O 1
ATOM 2088 N N . ASP A 1 272 ? 28.557 -9.451 2.941 1.00 81.12 272 ASP A N 1
ATOM 2089 C CA . ASP A 1 272 ? 28.966 -10.691 2.272 1.00 81.12 272 ASP A CA 1
ATOM 2090 C C . ASP A 1 272 ? 28.792 -10.620 0.743 1.00 81.12 272 ASP A C 1
ATOM 2092 O O . ASP A 1 272 ? 29.044 -11.591 0.029 1.00 81.12 272 ASP A O 1
ATOM 2096 N N . SER A 1 273 ? 28.396 -9.458 0.199 1.00 82.06 273 SER A N 1
ATOM 2097 C CA . SER A 1 273 ? 28.314 -9.258 -1.251 1.00 82.06 273 SER A CA 1
ATOM 2098 C C . SER A 1 273 ? 29.666 -9.505 -1.925 1.00 82.06 273 SER A C 1
ATOM 2100 O O . SER A 1 273 ? 30.643 -8.784 -1.704 1.00 82.06 273 SER A O 1
ATOM 2102 N N . THR A 1 274 ? 29.701 -10.440 -2.875 1.00 84.06 274 THR A N 1
ATOM 2103 C CA . THR A 1 274 ? 30.891 -10.709 -3.701 1.00 84.06 274 THR A CA 1
ATOM 2104 C C . THR A 1 274 ? 31.204 -9.582 -4.689 1.00 84.06 274 THR A C 1
ATOM 2106 O O . THR A 1 274 ? 32.243 -9.603 -5.347 1.00 84.06 274 THR A O 1
ATOM 2109 N N . THR A 1 275 ? 30.300 -8.609 -4.836 1.00 86.62 275 THR A N 1
ATOM 2110 C CA . THR A 1 275 ? 30.467 -7.445 -5.717 1.00 86.62 275 THR A CA 1
ATOM 2111 C C . THR A 1 275 ? 30.925 -6.192 -4.963 1.00 86.62 275 THR A C 1
ATOM 2113 O O . THR A 1 275 ? 31.254 -5.187 -5.594 1.00 86.62 275 THR A O 1
ATOM 2116 N N . GLY A 1 276 ? 30.998 -6.254 -3.626 1.00 88.06 276 GLY A N 1
ATOM 2117 C CA . GLY A 1 276 ? 31.446 -5.161 -2.761 1.00 88.06 276 GLY A CA 1
ATOM 2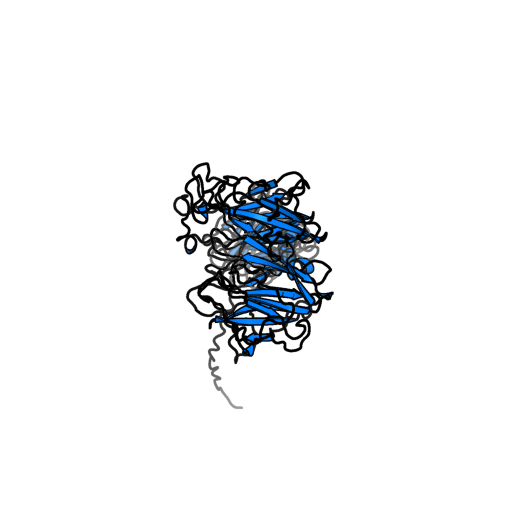118 C C . GLY A 1 276 ? 30.386 -4.096 -2.465 1.00 88.06 276 GLY A C 1
ATOM 2119 O O . GLY A 1 276 ? 30.720 -3.063 -1.883 1.00 88.06 276 GLY A O 1
ATOM 2120 N N . PHE A 1 277 ? 29.126 -4.311 -2.859 1.00 91.00 277 PHE A N 1
ATOM 2121 C CA . PHE A 1 277 ? 28.024 -3.440 -2.453 1.00 91.00 277 PHE A CA 1
ATOM 2122 C C . PHE A 1 277 ? 27.562 -3.774 -1.036 1.00 91.00 277 PHE A C 1
ATOM 2124 O O . PHE A 1 277 ? 27.514 -4.932 -0.645 1.00 91.00 277 PHE A O 1
ATOM 2131 N N . THR A 1 278 ? 27.179 -2.752 -0.281 1.00 90.12 278 THR A N 1
ATOM 2132 C CA . THR A 1 278 ? 26.657 -2.876 1.083 1.00 90.12 278 THR A CA 1
ATOM 2133 C C . THR A 1 278 ? 25.238 -2.307 1.161 1.00 90.12 278 THR A C 1
ATOM 2135 O O . THR A 1 278 ? 24.687 -1.852 0.153 1.00 90.12 278 THR A O 1
ATOM 2138 N N . ASP A 1 279 ? 24.623 -2.337 2.351 1.00 88.44 279 ASP A N 1
ATOM 2139 C CA . ASP A 1 279 ? 23.333 -1.684 2.613 1.00 88.44 279 ASP A CA 1
ATOM 2140 C C . ASP A 1 279 ? 22.260 -2.083 1.575 1.00 88.44 279 ASP A C 1
ATOM 2142 O O . ASP A 1 279 ? 22.253 -3.220 1.093 1.00 88.44 279 ASP A O 1
ATOM 2146 N N . TYR A 1 280 ? 21.325 -1.200 1.223 1.00 92.50 280 TYR A N 1
ATOM 2147 C CA . TYR A 1 280 ? 20.292 -1.525 0.233 1.00 92.50 280 TYR A CA 1
ATOM 2148 C C . TYR A 1 280 ? 20.848 -1.715 -1.191 1.00 92.50 280 TYR A C 1
ATOM 2150 O O . TYR A 1 280 ? 20.151 -2.242 -2.054 1.00 92.50 280 TYR A O 1
ATOM 2158 N N . GLN A 1 281 ? 22.101 -1.327 -1.462 1.00 95.31 281 GLN A N 1
ATOM 2159 C CA . GLN A 1 281 ? 22.744 -1.596 -2.752 1.00 95.31 281 GLN A CA 1
ATOM 2160 C C . GLN A 1 281 ? 23.098 -3.076 -2.924 1.00 95.31 281 GLN A C 1
ATOM 2162 O O . GLN A 1 281 ? 23.248 -3.513 -4.058 1.00 95.31 281 GLN A O 1
ATOM 2167 N N . SER A 1 282 ? 23.178 -3.847 -1.840 1.00 94.38 282 SER A N 1
ATOM 2168 C CA . SER A 1 282 ? 23.324 -5.311 -1.877 1.00 94.38 282 SER A CA 1
ATOM 2169 C C . SER A 1 282 ? 21.990 -6.061 -2.017 1.00 94.38 282 SER A C 1
ATOM 2171 O O . SER A 1 282 ? 21.949 -7.288 -1.922 1.00 94.38 282 SER A O 1
ATOM 2173 N N . ASN A 1 283 ? 20.877 -5.334 -2.196 1.00 95.44 283 ASN A N 1
ATOM 2174 C CA . ASN A 1 283 ? 19.603 -5.946 -2.548 1.00 95.44 283 ASN A CA 1
ATOM 2175 C C . ASN A 1 283 ? 19.659 -6.474 -3.986 1.00 95.44 283 ASN A C 1
ATOM 2177 O O . ASN A 1 283 ? 19.970 -5.719 -4.914 1.00 95.44 283 ASN A O 1
ATOM 2181 N N . HIS A 1 284 ? 19.251 -7.723 -4.179 1.00 95.06 284 HIS A N 1
ATOM 2182 C CA . HIS A 1 284 ? 19.234 -8.368 -5.482 1.00 95.06 284 HIS A CA 1
ATOM 2183 C C . HIS A 1 284 ? 18.118 -9.400 -5.609 1.00 95.06 284 HIS A C 1
ATOM 2185 O O . HIS A 1 284 ? 17.639 -9.986 -4.639 1.00 95.06 284 HIS A O 1
ATOM 2191 N N . ASN A 1 285 ? 17.768 -9.644 -6.869 1.00 96.12 285 ASN A N 1
ATOM 2192 C CA . ASN A 1 285 ? 16.767 -10.586 -7.338 1.00 96.12 285 ASN A CA 1
ATOM 2193 C C . ASN A 1 285 ? 15.344 -10.332 -6.809 1.00 96.12 285 ASN A C 1
ATOM 2195 O O . ASN A 1 285 ? 15.096 -9.801 -5.726 1.00 96.12 285 ASN A O 1
ATOM 2199 N N . LEU A 1 286 ? 14.373 -10.727 -7.625 1.00 97.88 286 LEU A N 1
ATOM 2200 C CA . LEU A 1 286 ? 13.004 -10.921 -7.175 1.00 97.88 286 LEU A CA 1
ATOM 2201 C C . LEU A 1 286 ? 12.740 -12.419 -7.140 1.00 97.88 286 LEU A C 1
ATOM 2203 O O . LEU A 1 286 ? 12.967 -13.118 -8.131 1.00 97.88 286 LEU A O 1
ATOM 2207 N N . MET A 1 287 ? 12.246 -12.879 -6.004 1.00 96.88 287 MET A N 1
ATOM 2208 C CA . MET A 1 287 ? 11.944 -14.270 -5.704 1.00 96.88 287 MET A CA 1
ATOM 2209 C C . MET A 1 287 ? 10.439 -14.434 -5.479 1.00 96.88 287 MET A C 1
ATOM 2211 O O . MET A 1 287 ? 9.748 -13.456 -5.179 1.00 96.88 287 MET A O 1
ATOM 2215 N N . TYR A 1 288 ? 9.925 -15.657 -5.610 1.00 97.06 288 TYR A N 1
ATOM 2216 C CA . TYR A 1 288 ? 8.510 -15.949 -5.389 1.00 97.06 288 TYR A CA 1
ATOM 2217 C C . TYR A 1 288 ? 8.267 -17.412 -5.014 1.00 97.06 288 TYR A C 1
ATOM 2219 O O . TYR A 1 288 ? 8.873 -18.317 -5.591 1.00 97.06 288 TYR A O 1
ATOM 2227 N N . ALA A 1 289 ? 7.309 -17.621 -4.112 1.00 96.19 289 ALA A N 1
ATOM 2228 C CA . ALA A 1 289 ? 6.760 -18.921 -3.766 1.00 96.19 289 ALA A CA 1
ATOM 2229 C C . ALA A 1 289 ? 5.275 -18.799 -3.383 1.00 96.19 289 ALA A C 1
ATOM 2231 O O . ALA A 1 289 ? 4.776 -17.718 -3.049 1.00 96.19 289 ALA A O 1
ATOM 2232 N N . TYR A 1 290 ? 4.562 -19.921 -3.419 1.00 97.00 290 TYR A N 1
ATOM 2233 C CA . TYR A 1 290 ? 3.186 -20.010 -2.938 1.00 97.00 290 TYR A CA 1
ATOM 2234 C C . TYR A 1 290 ? 2.973 -21.226 -2.033 1.00 97.00 290 TYR A C 1
ATOM 2236 O O . TYR A 1 290 ? 3.723 -22.197 -2.109 1.00 97.00 290 TYR A O 1
ATOM 2244 N N . SER A 1 291 ? 1.926 -21.190 -1.210 1.00 96.12 291 SER A N 1
ATOM 2245 C CA . SER A 1 291 ? 1.526 -22.276 -0.317 1.00 96.12 291 SER A CA 1
ATOM 2246 C C . SER A 1 291 ? 0.021 -22.537 -0.400 1.00 96.12 291 SER A C 1
ATOM 2248 O O . SER A 1 291 ? -0.790 -21.622 -0.265 1.00 96.12 291 SER A O 1
ATOM 2250 N N . ASP A 1 292 ? -0.356 -23.801 -0.602 1.00 96.25 292 ASP A N 1
ATOM 2251 C CA . ASP A 1 292 ? -1.756 -24.263 -0.635 1.00 96.25 292 ASP A CA 1
ATOM 2252 C C . ASP A 1 292 ? -2.290 -24.657 0.755 1.00 96.25 292 ASP A C 1
ATOM 2254 O O . ASP A 1 292 ? -3.469 -24.959 0.917 1.00 96.25 292 ASP A O 1
ATOM 2258 N N . ASN A 1 293 ? -1.423 -24.688 1.768 1.00 92.94 293 ASN A N 1
ATOM 2259 C CA . ASN A 1 293 ? -1.728 -25.143 3.123 1.00 92.94 293 ASN A CA 1
ATOM 2260 C C . ASN A 1 293 ? -1.277 -24.119 4.172 1.00 92.94 293 ASN A C 1
ATOM 2262 O O . ASN A 1 293 ? -0.762 -24.470 5.232 1.00 92.94 293 ASN A O 1
ATOM 2266 N N . HIS A 1 294 ? -1.535 -22.843 3.876 1.00 92.94 294 HIS A N 1
ATOM 2267 C CA . HIS A 1 294 ? -1.371 -21.714 4.796 1.00 92.94 294 HIS A CA 1
ATOM 2268 C C . HIS A 1 294 ? 0.050 -21.547 5.349 1.00 92.94 294 HIS A C 1
ATOM 2270 O O . HIS A 1 294 ? 0.221 -21.235 6.524 1.00 92.94 294 HIS A O 1
ATOM 2276 N N . GLY A 1 295 ? 1.053 -21.746 4.499 1.00 90.88 295 GLY A N 1
ATOM 2277 C CA . GLY A 1 295 ? 2.459 -21.547 4.830 1.00 90.88 295 GLY A CA 1
ATOM 2278 C C . GLY A 1 295 ? 3.181 -22.813 5.274 1.00 90.88 295 GLY A C 1
ATOM 2279 O O . GLY A 1 295 ? 4.377 -22.734 5.481 1.00 90.88 295 GLY A O 1
ATOM 2280 N N . VAL A 1 296 ? 2.515 -23.972 5.393 1.00 88.56 296 VAL A N 1
ATOM 2281 C CA . VAL A 1 296 ? 3.194 -25.215 5.805 1.00 88.56 296 VAL A CA 1
ATOM 2282 C C . VAL A 1 296 ? 4.184 -25.682 4.739 1.00 88.56 296 VAL A C 1
ATOM 2284 O O . VAL A 1 296 ? 5.338 -25.908 5.064 1.00 88.56 296 VAL A O 1
ATOM 2287 N N . ASP A 1 297 ? 3.766 -25.816 3.483 1.00 87.88 297 ASP A N 1
ATOM 2288 C CA . ASP A 1 297 ? 4.641 -26.208 2.375 1.00 87.88 297 ASP A CA 1
ATOM 2289 C C . ASP A 1 297 ? 4.671 -25.123 1.301 1.00 87.88 297 ASP A C 1
ATOM 2291 O O . ASP A 1 297 ? 3.646 -24.495 1.015 1.00 87.88 297 ASP A O 1
ATOM 2295 N N . TRP A 1 298 ? 5.825 -24.962 0.651 1.00 91.50 298 TRP A N 1
ATOM 2296 C CA . TRP A 1 298 ? 6.059 -23.917 -0.343 1.00 91.50 298 TRP A CA 1
ATOM 2297 C C . TRP A 1 298 ? 6.386 -24.482 -1.722 1.00 91.50 298 TRP A C 1
ATOM 2299 O O . TRP A 1 298 ? 7.061 -25.500 -1.867 1.00 91.50 298 TRP A O 1
ATOM 2309 N N . ARG A 1 299 ? 5.899 -23.814 -2.766 1.00 93.56 299 ARG A N 1
ATOM 2310 C CA . ARG A 1 299 ? 6.084 -24.208 -4.163 1.00 93.56 299 ARG A CA 1
ATOM 2311 C C . ARG A 1 299 ? 6.576 -23.047 -5.008 1.00 93.56 299 ARG A C 1
ATOM 2313 O O . ARG A 1 299 ? 6.138 -21.911 -4.837 1.00 93.56 299 ARG A O 1
ATOM 2320 N N . LEU A 1 300 ? 7.445 -23.362 -5.963 1.00 92.62 300 LEU A N 1
ATOM 2321 C CA . LEU A 1 300 ? 7.858 -22.448 -7.026 1.00 92.62 300 LEU A CA 1
ATOM 2322 C C . LEU A 1 300 ? 6.712 -22.206 -8.016 1.00 92.62 300 LEU A C 1
ATOM 2324 O O . LEU A 1 300 ? 5.765 -22.985 -8.089 1.00 92.62 300 LEU A O 1
ATOM 2328 N N . THR A 1 301 ? 6.849 -21.182 -8.864 1.00 91.69 301 THR A N 1
ATOM 2329 C CA . THR A 1 301 ? 5.866 -20.828 -9.912 1.00 91.69 301 THR A CA 1
ATOM 2330 C C . THR A 1 301 ? 5.433 -22.020 -10.786 1.00 91.69 301 THR A C 1
ATOM 2332 O O . THR A 1 301 ? 4.282 -22.095 -11.198 1.00 91.69 301 THR A O 1
ATOM 2335 N N . ASN A 1 302 ? 6.331 -22.977 -11.048 1.00 90.88 302 ASN A N 1
ATOM 2336 C CA . ASN A 1 302 ? 6.055 -24.172 -11.860 1.00 90.88 302 ASN A CA 1
ATOM 2337 C C . ASN A 1 302 ? 5.438 -25.351 -11.071 1.00 90.88 302 ASN A C 1
ATOM 2339 O O . ASN A 1 302 ? 5.332 -26.454 -11.604 1.00 90.88 302 ASN A O 1
ATOM 2343 N N . GLY A 1 303 ? 5.079 -25.150 -9.801 1.00 92.62 303 GLY A N 1
ATOM 2344 C CA . GLY A 1 303 ? 4.491 -26.161 -8.919 1.00 92.62 303 GLY A CA 1
ATOM 2345 C C . GLY A 1 303 ? 5.490 -27.078 -8.209 1.00 92.62 303 GLY A C 1
ATOM 2346 O O . GLY A 1 303 ? 5.087 -27.867 -7.346 1.00 92.62 303 GLY A O 1
ATOM 2347 N N . THR A 1 304 ? 6.786 -26.966 -8.519 1.00 92.19 304 THR A N 1
ATOM 2348 C CA . THR A 1 304 ? 7.848 -27.717 -7.832 1.00 92.19 304 THR A CA 1
ATOM 2349 C C . THR A 1 304 ? 7.820 -27.410 -6.337 1.00 92.19 304 THR A C 1
ATOM 2351 O O . THR A 1 304 ? 7.838 -26.244 -5.951 1.00 92.19 304 THR A O 1
ATOM 2354 N N . LEU A 1 305 ? 7.763 -28.456 -5.506 1.00 89.94 305 LEU A N 1
ATOM 2355 C CA . LEU A 1 305 ? 7.858 -28.336 -4.050 1.00 89.94 305 LEU A CA 1
ATOM 2356 C C . LEU A 1 305 ? 9.269 -27.881 -3.665 1.00 89.94 305 LEU A C 1
ATOM 2358 O O . LEU A 1 305 ? 10.238 -28.524 -4.072 1.00 89.94 305 LEU A O 1
ATOM 2362 N N . LEU A 1 306 ? 9.369 -26.827 -2.860 1.00 85.88 306 LEU A N 1
ATOM 2363 C CA . LEU A 1 306 ? 10.600 -26.466 -2.169 1.00 85.88 306 LEU A CA 1
ATOM 2364 C C . LEU A 1 306 ? 10.798 -27.476 -1.038 1.00 85.88 306 LEU A C 1
ATOM 2366 O O . LEU A 1 306 ? 10.025 -27.530 -0.083 1.00 85.88 306 LEU A O 1
ATOM 2370 N N . GLN A 1 307 ? 11.761 -28.378 -1.230 1.00 74.56 307 GLN A N 1
ATOM 2371 C CA . GLN A 1 307 ? 12.074 -29.408 -0.248 1.00 74.56 307 GLN A CA 1
ATOM 2372 C C . GLN A 1 307 ? 12.741 -28.754 0.954 1.00 74.56 307 GLN A C 1
ATOM 2374 O O . GLN A 1 307 ? 13.706 -28.009 0.791 1.00 74.56 307 GLN A O 1
ATOM 2379 N N . ARG A 1 308 ? 12.264 -29.092 2.151 1.00 69.25 308 ARG A N 1
ATOM 2380 C CA . ARG A 1 308 ? 12.886 -28.637 3.393 1.00 69.25 308 ARG A CA 1
ATOM 2381 C C . ARG A 1 308 ? 14.301 -29.199 3.496 1.00 69.25 308 ARG A C 1
ATOM 2383 O O . ARG A 1 308 ? 14.476 -30.421 3.498 1.00 69.25 308 ARG A O 1
ATOM 2390 N N . SER A 1 309 ? 15.300 -28.337 3.640 1.00 59.94 309 SER A N 1
ATOM 2391 C CA . SER A 1 309 ? 16.715 -28.702 3.811 1.00 59.94 309 SER A CA 1
ATOM 2392 C C . SER A 1 309 ? 17.056 -28.994 5.284 1.00 59.94 309 SER A C 1
ATOM 2394 O O . SER A 1 309 ? 18.151 -28.735 5.768 1.00 59.94 309 SER A O 1
ATOM 2396 N N . GLY A 1 310 ? 16.114 -29.578 6.033 1.00 63.16 310 GLY A N 1
ATOM 2397 C CA . GLY A 1 310 ? 16.245 -29.827 7.469 1.00 63.16 310 GLY A CA 1
ATOM 2398 C C . GLY A 1 310 ? 15.545 -28.760 8.309 1.00 63.16 310 GLY A C 1
ATOM 2399 O O . GLY A 1 310 ? 14.401 -28.971 8.707 1.00 63.16 310 GLY A O 1
ATOM 2400 N N . ILE A 1 311 ? 16.242 -27.664 8.619 1.00 62.03 311 ILE A N 1
ATOM 2401 C CA . ILE A 1 311 ? 15.788 -26.614 9.553 1.00 62.03 311 ILE A CA 1
ATOM 2402 C C . ILE A 1 311 ? 14.914 -25.550 8.849 1.00 62.03 311 ILE A C 1
ATOM 2404 O O . ILE A 1 311 ? 14.058 -24.959 9.503 1.00 62.03 311 ILE A O 1
ATOM 2408 N N . HIS A 1 312 ? 15.047 -25.384 7.526 1.00 67.50 312 HIS A N 1
ATOM 2409 C CA . HIS A 1 312 ? 14.459 -24.280 6.754 1.00 67.50 312 HIS A CA 1
ATOM 2410 C C . HIS A 1 312 ? 13.632 -24.774 5.551 1.00 67.50 312 HIS A C 1
ATOM 2412 O O . HIS A 1 312 ? 13.908 -25.837 4.980 1.00 67.50 312 HIS A O 1
ATOM 2418 N N . ASP A 1 313 ? 12.620 -23.992 5.156 1.00 71.88 313 ASP A N 1
ATOM 2419 C CA . ASP A 1 313 ? 11.759 -24.287 3.998 1.00 71.88 313 ASP A CA 1
ATOM 2420 C C . ASP A 1 313 ? 12.266 -23.622 2.707 1.00 71.88 313 ASP A C 1
ATOM 2422 O O . ASP A 1 313 ? 12.200 -24.222 1.632 1.00 71.88 313 ASP A O 1
ATOM 2426 N N . ILE A 1 314 ? 12.779 -22.393 2.806 1.00 81.31 314 ILE A N 1
ATOM 2427 C CA . ILE A 1 314 ? 13.278 -21.595 1.682 1.00 81.31 314 ILE A CA 1
ATOM 2428 C C . ILE A 1 314 ? 14.650 -21.021 2.043 1.00 81.31 314 ILE A C 1
ATOM 2430 O O . ILE A 1 314 ? 14.778 -20.341 3.061 1.00 81.31 314 ILE A O 1
ATOM 2434 N N . ASP A 1 315 ? 15.635 -21.248 1.178 1.00 80.56 315 ASP A N 1
ATOM 2435 C CA . ASP A 1 315 ? 17.018 -20.783 1.314 1.00 80.56 315 ASP A CA 1
ATOM 2436 C C . ASP A 1 315 ? 17.592 -20.360 -0.058 1.00 80.56 315 ASP A C 1
ATOM 2438 O O . ASP A 1 315 ? 16.944 -20.478 -1.107 1.00 80.56 315 ASP A O 1
ATOM 2442 N N . GLU A 1 316 ? 18.806 -19.819 -0.065 1.00 78.56 316 GLU A N 1
ATOM 2443 C CA . GLU A 1 316 ? 19.550 -19.392 -1.252 1.00 78.56 316 GLU A CA 1
ATOM 2444 C C . GLU A 1 316 ? 19.900 -20.536 -2.219 1.00 78.56 316 GLU A C 1
ATOM 2446 O O . GLU A 1 316 ? 20.108 -20.279 -3.409 1.00 78.56 316 GLU A O 1
ATOM 2451 N N . ASN A 1 317 ? 19.921 -21.791 -1.755 1.00 80.50 317 ASN A N 1
ATOM 2452 C CA . ASN A 1 317 ? 20.192 -22.961 -2.594 1.00 80.50 317 ASN A CA 1
ATOM 2453 C C . ASN A 1 317 ? 18.949 -23.434 -3.347 1.00 80.50 317 ASN A C 1
ATOM 2455 O O . ASN A 1 317 ? 19.044 -23.899 -4.488 1.00 80.50 317 ASN A O 1
ATOM 2459 N N . ASN A 1 318 ? 17.786 -23.387 -2.695 1.00 82.12 318 ASN A N 1
ATOM 2460 C CA . ASN A 1 318 ? 16.557 -23.981 -3.204 1.00 82.12 318 ASN A CA 1
ATOM 2461 C C . ASN A 1 318 ? 15.654 -22.969 -3.930 1.00 82.12 318 ASN A C 1
ATOM 2463 O O . ASN A 1 318 ? 14.853 -23.364 -4.787 1.00 82.12 318 ASN A O 1
ATOM 2467 N N . ALA A 1 319 ? 15.807 -21.671 -3.651 1.00 84.62 319 ALA A N 1
ATOM 2468 C CA . ALA A 1 319 ? 15.018 -20.620 -4.268 1.00 84.62 319 ALA A CA 1
ATOM 2469 C C . ALA A 1 319 ? 15.689 -20.069 -5.532 1.00 84.62 319 ALA A C 1
ATOM 2471 O O . ALA A 1 319 ? 16.792 -19.528 -5.509 1.00 84.62 319 ALA A O 1
ATOM 2472 N N . THR A 1 320 ? 14.975 -20.107 -6.657 1.00 88.81 320 THR A N 1
ATOM 2473 C CA . THR A 1 320 ? 15.450 -19.534 -7.926 1.00 88.81 320 THR A CA 1
ATOM 2474 C C . THR A 1 320 ? 14.806 -18.174 -8.212 1.00 88.81 320 THR A C 1
ATOM 2476 O O . THR A 1 320 ? 13.585 -18.056 -8.060 1.00 88.81 320 THR A O 1
ATOM 2479 N N . PRO A 1 321 ? 15.561 -17.164 -8.690 1.00 95.06 321 PRO A N 1
ATOM 2480 C CA . PRO A 1 321 ? 14.996 -15.868 -9.056 1.00 95.06 321 PRO A CA 1
ATOM 2481 C C . PRO A 1 321 ? 13.921 -15.976 -10.132 1.00 95.06 321 PRO A C 1
ATOM 2483 O O . PRO A 1 321 ? 14.141 -16.581 -11.180 1.00 95.06 321 PRO A O 1
ATOM 2486 N N . VAL A 1 322 ? 12.784 -15.315 -9.909 1.00 97.38 322 VAL A N 1
ATOM 2487 C CA . VAL A 1 322 ? 11.781 -15.101 -10.960 1.00 97.38 322 VAL A CA 1
ATOM 2488 C C . VAL A 1 322 ? 12.155 -13.935 -11.868 1.00 97.38 322 VAL A C 1
ATOM 2490 O O . VAL A 1 322 ? 11.839 -13.952 -13.054 1.00 97.38 322 VAL A O 1
ATOM 2493 N N . LEU A 1 323 ? 12.891 -12.955 -11.336 1.00 97.69 323 LEU A N 1
ATOM 2494 C CA . LEU A 1 323 ? 13.598 -11.944 -12.115 1.00 97.69 323 LEU A CA 1
ATOM 2495 C C . LEU A 1 323 ? 15.004 -11.759 -11.546 1.00 97.69 323 LEU A C 1
ATOM 2497 O O . LEU A 1 323 ? 15.172 -11.464 -10.362 1.00 97.69 323 LEU A O 1
ATOM 2501 N N . SER A 1 324 ? 16.013 -11.868 -12.410 1.00 97.12 324 SER A N 1
ATOM 2502 C CA . SER A 1 324 ? 17.375 -11.482 -12.049 1.00 97.12 324 SER A CA 1
ATOM 2503 C C . SER A 1 324 ? 17.493 -9.957 -12.027 1.00 97.12 324 SER A C 1
ATOM 2505 O O . SER A 1 324 ? 17.218 -9.282 -13.026 1.00 97.12 324 SER A O 1
ATOM 2507 N N . ILE A 1 325 ? 17.868 -9.422 -10.866 1.00 97.62 325 ILE A N 1
ATOM 2508 C CA . ILE A 1 325 ? 18.107 -7.997 -10.625 1.00 97.62 325 ILE A CA 1
ATOM 2509 C C . ILE A 1 325 ? 19.421 -7.934 -9.845 1.00 97.62 325 ILE A C 1
ATOM 2511 O O . ILE A 1 325 ? 19.401 -8.211 -8.651 1.00 97.62 325 ILE A O 1
ATOM 2515 N N . PRO A 1 326 ? 20.564 -7.661 -10.494 1.00 95.19 326 PRO A N 1
ATOM 2516 C CA . PRO A 1 326 ? 21.865 -7.752 -9.837 1.00 95.19 326 PRO A CA 1
ATOM 2517 C C . PRO A 1 326 ? 22.023 -6.761 -8.688 1.00 95.19 326 PRO A C 1
ATOM 2519 O O . PRO A 1 326 ? 21.379 -5.701 -8.692 1.00 95.19 326 PRO A O 1
ATOM 2522 N N . ASP A 1 327 ? 22.962 -7.056 -7.786 1.00 94.62 327 ASP A N 1
ATOM 2523 C CA . ASP A 1 327 ? 23.430 -6.080 -6.808 1.00 94.62 327 ASP A CA 1
ATOM 2524 C C . ASP A 1 327 ? 23.757 -4.757 -7.499 1.00 94.62 327 ASP A C 1
ATOM 2526 O O . ASP A 1 327 ? 24.228 -4.671 -8.642 1.00 94.62 327 ASP A O 1
ATOM 2530 N N . GLY A 1 328 ? 23.489 -3.687 -6.776 1.00 95.19 328 GLY A N 1
ATOM 2531 C CA . GLY A 1 328 ? 23.764 -2.361 -7.250 1.00 95.19 328 GLY A CA 1
ATOM 2532 C C . GLY A 1 328 ? 22.740 -1.791 -8.226 1.00 95.19 328 GLY A C 1
ATOM 2533 O O . GLY A 1 328 ? 22.886 -0.675 -8.734 1.00 95.19 328 GLY A O 1
ATOM 2534 N N . SER A 1 329 ? 21.656 -2.521 -8.451 1.00 97.12 329 SER A N 1
ATOM 2535 C CA . SER A 1 329 ? 20.499 -2.007 -9.173 1.00 97.12 329 SER A CA 1
ATOM 2536 C C . SER A 1 329 ? 19.669 -1.037 -8.329 1.00 97.12 329 SER A C 1
ATOM 2538 O O . SER A 1 329 ? 18.648 -0.565 -8.807 1.00 97.12 329 SER A O 1
ATOM 2540 N N . SER A 1 330 ? 20.074 -0.709 -7.092 1.00 97.19 330 SER A N 1
ATOM 2541 C CA . SER A 1 330 ? 19.289 0.136 -6.174 1.00 97.19 330 SER A CA 1
ATOM 2542 C C . SER A 1 330 ? 17.863 -0.398 -5.970 1.00 97.19 330 SER A C 1
ATOM 2544 O O . SER A 1 330 ? 16.911 0.378 -5.943 1.00 97.19 330 SER A O 1
ATOM 2546 N N . LEU A 1 331 ? 17.716 -1.725 -5.906 1.00 98.12 331 LEU A N 1
ATOM 2547 C CA . LEU A 1 331 ? 16.444 -2.398 -5.658 1.00 98.12 331 LEU A CA 1
ATOM 2548 C C . LEU A 1 331 ? 16.005 -2.145 -4.216 1.00 98.12 331 LEU A C 1
ATOM 2550 O O . LEU A 1 331 ? 16.802 -2.312 -3.298 1.00 98.12 331 LEU A O 1
ATOM 2554 N N . ILE A 1 332 ? 14.749 -1.764 -3.997 1.00 97.62 332 ILE A N 1
ATOM 2555 C CA . ILE A 1 332 ? 14.195 -1.660 -2.642 1.00 97.62 332 ILE A CA 1
ATOM 2556 C C . ILE A 1 332 ? 13.575 -2.974 -2.178 1.00 97.62 332 ILE A C 1
ATOM 2558 O O . ILE A 1 332 ? 13.049 -3.757 -2.966 1.00 97.62 332 ILE A O 1
ATOM 2562 N N . ASN A 1 333 ? 13.599 -3.175 -0.868 1.00 95.19 333 ASN A N 1
ATOM 2563 C CA . ASN A 1 333 ? 12.959 -4.281 -0.172 1.00 95.19 333 ASN A CA 1
ATOM 2564 C C . ASN A 1 333 ? 11.669 -3.844 0.555 1.00 95.19 333 ASN A C 1
ATOM 2566 O O . ASN A 1 333 ? 11.480 -2.660 0.830 1.00 95.19 333 ASN A O 1
ATOM 2570 N N . GLN A 1 334 ? 10.818 -4.808 0.932 1.00 94.88 334 GLN A N 1
ATOM 2571 C CA . GLN A 1 334 ? 9.549 -4.583 1.657 1.00 94.88 334 GLN A CA 1
ATOM 2572 C C . GLN A 1 334 ? 8.572 -3.630 0.944 1.00 94.88 334 GLN A C 1
ATOM 2574 O O . GLN A 1 334 ? 7.944 -2.780 1.571 1.00 94.88 334 GLN A O 1
ATOM 2579 N N . ALA A 1 335 ? 8.453 -3.762 -0.377 1.00 95.88 335 ALA A N 1
ATOM 2580 C CA . ALA A 1 335 ? 7.458 -3.061 -1.183 1.00 95.88 335 ALA A CA 1
ATOM 2581 C C . ALA A 1 335 ? 6.115 -3.822 -1.192 1.00 95.88 335 ALA A C 1
ATOM 2583 O O . ALA A 1 335 ? 5.792 -4.506 -0.224 1.00 95.88 335 ALA A O 1
ATOM 2584 N N . GLY A 1 336 ? 5.302 -3.701 -2.244 1.00 96.06 336 GLY A N 1
ATOM 2585 C CA . GLY A 1 336 ? 3.945 -4.253 -2.300 1.00 96.06 336 GLY A CA 1
ATOM 2586 C C . GLY A 1 336 ? 3.788 -5.426 -3.266 1.00 96.06 336 GLY A C 1
ATOM 2587 O O . GLY A 1 336 ? 4.416 -5.465 -4.324 1.00 96.06 336 GLY A O 1
ATOM 2588 N N . MET A 1 337 ? 2.889 -6.354 -2.939 1.00 97.50 337 MET A N 1
ATOM 2589 C CA . MET A 1 337 ? 2.437 -7.397 -3.860 1.00 97.50 337 MET A CA 1
ATOM 2590 C C . MET A 1 337 ? 0.924 -7.607 -3.784 1.00 97.50 337 MET A C 1
ATOM 2592 O O . MET A 1 337 ? 0.294 -7.277 -2.781 1.00 97.50 337 MET A O 1
ATOM 2596 N N . THR A 1 338 ? 0.365 -8.185 -4.841 1.00 97.50 338 THR A N 1
ATOM 2597 C CA . THR A 1 338 ? -1.025 -8.646 -4.930 1.00 97.50 338 THR A CA 1
ATOM 2598 C C . THR A 1 338 ? -1.104 -9.845 -5.876 1.00 97.50 338 THR A C 1
ATOM 2600 O O . THR A 1 338 ? -0.095 -10.261 -6.451 1.00 97.50 338 THR A O 1
ATOM 2603 N N . VAL A 1 339 ? -2.298 -10.398 -6.049 1.00 97.38 339 VAL A N 1
ATOM 2604 C CA . VAL A 1 339 ? -2.640 -11.229 -7.205 1.00 97.38 339 VAL A CA 1
ATOM 2605 C C . VAL A 1 339 ? -3.621 -10.490 -8.110 1.00 97.38 339 VAL A C 1
ATOM 2607 O O . VAL A 1 339 ? -4.305 -9.570 -7.656 1.00 97.38 339 VAL A O 1
ATOM 2610 N N . ASP A 1 340 ? -3.647 -10.868 -9.381 1.00 94.56 340 ASP A N 1
ATOM 2611 C CA . ASP A 1 340 ? -4.598 -10.365 -10.366 1.00 94.56 340 ASP A CA 1
ATOM 2612 C C . ASP A 1 340 ? -5.910 -11.170 -10.375 1.00 94.56 340 ASP A C 1
ATOM 2614 O O . ASP A 1 340 ? -6.077 -12.103 -9.583 1.00 94.56 340 ASP A O 1
ATOM 2618 N N . ALA A 1 341 ? -6.856 -10.806 -11.248 1.00 92.38 341 ALA A N 1
ATOM 2619 C CA . ALA A 1 341 ? -8.175 -11.447 -11.312 1.00 92.38 341 ALA A CA 1
ATOM 2620 C C . ALA A 1 341 ? -8.110 -12.954 -11.649 1.00 92.38 341 ALA A C 1
ATOM 2622 O O . ALA A 1 341 ? -9.035 -13.703 -11.336 1.00 92.38 341 ALA A O 1
ATOM 2623 N N . ASP A 1 342 ? -6.997 -13.412 -12.231 1.00 94.88 342 ASP A N 1
ATOM 2624 C CA . ASP A 1 342 ? -6.726 -14.814 -12.549 1.00 94.88 342 ASP A CA 1
ATOM 2625 C C . ASP A 1 342 ? -5.874 -15.511 -11.464 1.00 94.88 342 ASP A C 1
ATOM 2627 O O . ASP A 1 342 ? -5.345 -16.604 -11.688 1.00 94.88 342 ASP A O 1
ATOM 2631 N N . ASN A 1 343 ? -5.735 -14.896 -10.283 1.00 96.50 343 ASN A N 1
ATOM 2632 C CA . ASN A 1 343 ? -4.892 -15.333 -9.166 1.00 96.50 343 ASN A CA 1
ATOM 2633 C C . ASN A 1 343 ? -3.387 -15.401 -9.499 1.00 96.50 343 ASN A C 1
ATOM 2635 O O . ASN A 1 343 ? -2.640 -16.190 -8.912 1.00 96.50 343 ASN A O 1
ATOM 2639 N N . ARG A 1 344 ? -2.906 -14.586 -10.446 1.00 96.38 344 ARG A N 1
ATOM 2640 C CA . ARG A 1 344 ? -1.482 -14.551 -10.818 1.00 96.38 344 ARG A CA 1
ATOM 2641 C C . ARG A 1 344 ? -0.752 -13.474 -10.016 1.00 96.38 344 ARG A C 1
ATOM 2643 O O . ARG A 1 344 ? -1.269 -12.369 -9.871 1.00 96.38 344 ARG A O 1
ATOM 2650 N N . PRO A 1 345 ? 0.453 -13.750 -9.494 1.00 97.81 345 PRO A N 1
ATOM 2651 C CA . PRO A 1 345 ? 1.165 -12.814 -8.632 1.00 97.81 345 PRO A CA 1
ATOM 2652 C C . PRO A 1 345 ? 1.670 -11.570 -9.372 1.00 97.81 345 PRO A C 1
ATOM 2654 O O . PRO A 1 345 ? 2.125 -11.633 -10.518 1.00 97.81 345 PRO A O 1
ATOM 2657 N N . MET A 1 346 ? 1.658 -10.446 -8.656 1.00 97.56 346 MET A N 1
ATOM 2658 C CA . MET A 1 346 ? 2.145 -9.139 -9.086 1.00 97.56 346 MET A CA 1
ATOM 2659 C C . MET A 1 346 ? 2.916 -8.459 -7.955 1.00 97.56 346 MET A C 1
ATOM 2661 O O . MET A 1 346 ? 2.491 -8.497 -6.804 1.00 97.56 346 MET A O 1
ATOM 2665 N N . VAL A 1 347 ? 4.024 -7.798 -8.281 1.00 98.62 347 VAL A N 1
ATOM 2666 C CA . VAL A 1 347 ? 4.880 -7.078 -7.332 1.00 98.62 347 VAL A CA 1
ATOM 2667 C C . VAL A 1 347 ? 5.165 -5.685 -7.875 1.00 98.62 347 VAL A C 1
ATOM 2669 O O . VAL A 1 347 ? 5.694 -5.548 -8.979 1.00 98.62 347 VAL A O 1
ATOM 2672 N N . ALA A 1 348 ? 4.851 -4.657 -7.090 1.00 98.50 348 ALA A N 1
ATOM 2673 C CA . ALA A 1 348 ? 5.297 -3.294 -7.343 1.00 98.50 348 ALA A CA 1
ATOM 2674 C C . ALA A 1 348 ? 6.460 -2.963 -6.408 1.00 98.50 348 ALA A C 1
ATOM 2676 O O . ALA A 1 348 ? 6.393 -3.186 -5.201 1.00 98.50 348 ALA A O 1
ATOM 2677 N N . THR A 1 349 ? 7.534 -2.424 -6.973 1.00 98.56 349 THR A N 1
ATOM 2678 C CA . THR A 1 349 ? 8.750 -2.028 -6.251 1.00 98.56 349 THR A CA 1
ATOM 2679 C C . THR A 1 349 ? 9.464 -0.924 -7.046 1.00 98.56 349 THR A C 1
ATOM 2681 O O . THR A 1 349 ? 8.888 -0.357 -7.976 1.00 98.56 349 THR A O 1
ATOM 2684 N N . TRP A 1 350 ? 10.703 -0.583 -6.709 1.00 98.50 350 TRP A N 1
ATOM 2685 C CA . TRP A 1 350 ? 11.548 0.281 -7.527 1.00 98.50 350 TRP A CA 1
ATOM 2686 C C . TRP A 1 350 ? 12.993 -0.214 -7.568 1.00 98.50 350 TRP A C 1
ATOM 2688 O O . TRP A 1 350 ? 13.511 -0.769 -6.600 1.00 98.50 350 TRP A O 1
ATOM 2698 N N . TRP A 1 351 ? 13.635 -0.018 -8.718 1.00 98.50 351 TRP A N 1
ATOM 2699 C CA . TRP A 1 351 ? 15.067 -0.235 -8.946 1.00 98.50 351 TRP A CA 1
ATOM 2700 C C . TRP A 1 351 ? 15.517 0.591 -10.160 1.00 98.50 351 TRP A C 1
ATOM 2702 O O . TRP A 1 351 ? 14.698 1.202 -10.843 1.00 98.50 351 TRP A O 1
ATOM 2712 N N . ALA A 1 352 ? 16.814 0.636 -10.443 1.00 98.38 352 ALA A N 1
ATOM 2713 C CA . ALA A 1 352 ? 17.388 1.230 -11.644 1.00 98.38 352 ALA A CA 1
ATOM 2714 C C . ALA A 1 352 ? 17.492 0.176 -12.763 1.00 98.38 352 ALA A C 1
ATOM 2716 O O . ALA A 1 352 ? 18.425 -0.632 -12.759 1.00 98.38 352 ALA A O 1
ATOM 2717 N N . PRO A 1 353 ? 16.556 0.136 -13.734 1.00 97.31 353 PRO A N 1
ATOM 2718 C CA . PRO A 1 353 ? 16.490 -0.947 -14.719 1.00 97.31 353 PRO A CA 1
ATOM 2719 C C . PRO A 1 353 ? 17.689 -0.999 -15.669 1.00 97.31 353 PRO A C 1
ATOM 2721 O O . PRO A 1 353 ? 17.933 -2.044 -16.267 1.00 97.31 353 PRO A O 1
ATOM 2724 N N . ASN A 1 354 ? 18.440 0.101 -15.776 1.00 96.81 354 ASN A N 1
ATOM 2725 C CA . ASN A 1 354 ? 19.582 0.245 -16.674 1.00 96.81 354 ASN A CA 1
ATOM 2726 C C . ASN A 1 354 ? 20.935 0.299 -15.931 1.00 96.81 354 ASN A C 1
ATOM 2728 O O . ASN A 1 354 ? 21.920 0.838 -16.446 1.00 96.81 354 ASN A O 1
ATOM 2732 N N . ALA A 1 355 ? 20.996 -0.238 -14.705 1.00 96.44 355 ALA A N 1
ATOM 2733 C CA . ALA A 1 355 ? 22.198 -0.183 -13.872 1.00 96.44 355 ALA A CA 1
ATOM 2734 C C . ALA A 1 355 ? 23.405 -0.887 -14.516 1.00 96.44 355 ALA A C 1
ATOM 2736 O O . ALA A 1 355 ? 24.533 -0.417 -14.374 1.00 96.44 355 ALA A O 1
ATOM 2737 N N . ALA A 1 356 ? 23.174 -1.965 -15.273 1.00 93.50 356 ALA A N 1
ATOM 2738 C CA . ALA A 1 356 ? 24.222 -2.678 -16.008 1.00 93.50 356 ALA A CA 1
ATOM 2739 C C . ALA A 1 356 ? 24.845 -1.832 -17.136 1.00 93.50 356 ALA A C 1
ATOM 2741 O O . ALA A 1 356 ? 25.988 -2.056 -17.522 1.00 93.50 356 ALA A O 1
ATOM 2742 N N . GLN A 1 357 ? 24.112 -0.839 -17.645 1.00 95.38 357 GLN A N 1
ATOM 2743 C CA . GLN A 1 357 ? 24.572 0.123 -18.648 1.00 95.38 357 GLN A CA 1
ATOM 2744 C C . GLN A 1 357 ? 25.170 1.391 -18.009 1.00 95.38 357 GLN A C 1
ATOM 2746 O O . GLN A 1 357 ? 25.426 2.367 -18.709 1.00 95.38 357 GLN A O 1
ATOM 2751 N N . GLY A 1 358 ? 25.371 1.402 -16.686 1.00 94.56 358 GLY A N 1
ATOM 2752 C CA . GLY A 1 358 ? 25.897 2.552 -15.944 1.00 94.56 358 GLY A CA 1
ATOM 2753 C C . GLY A 1 358 ? 24.872 3.657 -15.674 1.00 94.56 358 GLY A C 1
ATOM 2754 O O . GLY A 1 358 ? 25.249 4.728 -15.209 1.00 94.56 358 GLY A O 1
ATOM 2755 N N . ASN A 1 359 ? 23.584 3.421 -15.948 1.00 95.94 359 ASN A N 1
ATOM 2756 C CA . ASN A 1 359 ? 22.514 4.358 -15.618 1.00 95.94 359 ASN A CA 1
ATOM 2757 C C . ASN A 1 359 ? 21.779 3.893 -14.355 1.00 95.94 359 ASN A C 1
ATOM 2759 O O . ASN A 1 359 ? 20.981 2.955 -14.391 1.00 95.94 359 ASN A O 1
ATOM 2763 N N . HIS A 1 360 ? 22.031 4.577 -13.240 1.00 97.06 360 HIS A N 1
ATOM 2764 C CA . HIS A 1 360 ? 21.491 4.221 -11.927 1.00 97.06 360 HIS A CA 1
ATOM 2765 C C . HIS A 1 360 ? 20.233 5.005 -11.543 1.00 97.06 360 HIS A C 1
ATOM 2767 O O . HIS A 1 360 ? 19.861 5.047 -10.370 1.00 97.06 360 HIS A O 1
ATOM 2773 N N . LEU A 1 361 ? 19.557 5.610 -12.522 1.00 97.50 361 LEU A N 1
ATOM 2774 C CA . LEU A 1 361 ? 18.277 6.263 -12.299 1.00 97.50 361 LEU A CA 1
ATOM 2775 C C . LEU A 1 361 ? 17.203 5.234 -11.923 1.00 97.50 361 LEU A C 1
ATOM 2777 O O . LEU A 1 361 ? 16.827 4.383 -12.734 1.00 97.50 361 LEU A O 1
ATOM 2781 N N . ARG A 1 362 ? 16.690 5.341 -10.694 1.00 98.19 362 ARG A N 1
ATOM 2782 C CA . ARG A 1 362 ? 15.630 4.471 -10.175 1.00 98.19 362 ARG A CA 1
ATOM 2783 C C . ARG A 1 362 ? 14.299 4.797 -10.839 1.00 98.19 362 ARG A C 1
ATOM 2785 O O . ARG A 1 362 ? 13.970 5.968 -11.030 1.00 98.19 362 ARG A O 1
ATOM 2792 N N . GLN A 1 363 ? 13.525 3.764 -11.138 1.00 98.38 363 GLN A N 1
ATOM 2793 C CA . GLN A 1 363 ? 12.156 3.840 -11.636 1.00 98.38 363 GLN A CA 1
ATOM 2794 C C . GLN A 1 363 ? 11.249 3.014 -10.727 1.00 98.38 363 GLN A C 1
ATOM 2796 O O . GLN A 1 363 ? 11.691 2.011 -10.165 1.00 98.38 3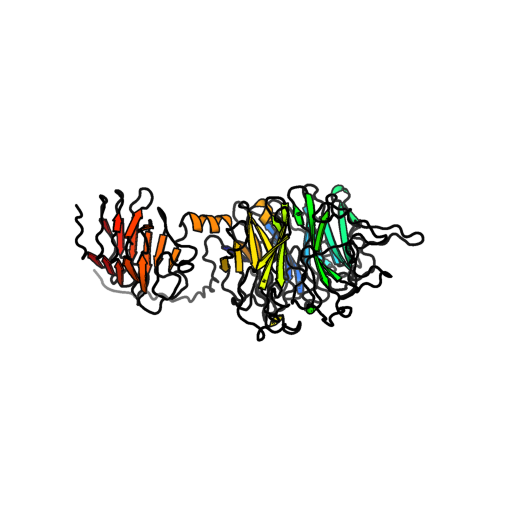63 GLN A O 1
ATOM 2801 N N . TYR A 1 364 ? 9.986 3.414 -10.601 1.00 98.81 364 TYR A N 1
ATOM 2802 C CA . TYR A 1 364 ? 8.958 2.496 -10.122 1.00 98.81 364 TYR A CA 1
ATOM 2803 C C . TYR A 1 364 ? 8.733 1.424 -11.181 1.00 98.81 364 TYR A C 1
ATOM 2805 O O . TYR A 1 364 ? 8.702 1.714 -12.379 1.00 98.81 364 TYR A O 1
ATOM 2813 N N . MET A 1 365 ? 8.602 0.184 -10.736 1.00 98.75 365 MET A N 1
ATOM 2814 C CA . MET A 1 365 ? 8.581 -0.988 -11.592 1.00 98.75 365 MET A CA 1
ATOM 2815 C C . MET A 1 365 ? 7.472 -1.934 -11.156 1.00 98.75 365 MET A C 1
ATOM 2817 O O . MET A 1 365 ? 7.217 -2.104 -9.961 1.00 98.75 365 MET A O 1
ATOM 2821 N N . LEU A 1 366 ? 6.866 -2.595 -12.135 1.00 98.62 366 LEU A N 1
ATOM 2822 C CA . LEU A 1 366 ? 5.946 -3.697 -11.906 1.00 98.62 366 LEU A CA 1
ATOM 2823 C C . LEU A 1 366 ? 6.557 -4.981 -12.470 1.00 98.62 366 LEU A C 1
ATOM 2825 O O . LEU A 1 366 ? 7.027 -4.995 -13.609 1.00 98.62 366 LEU A O 1
ATOM 2829 N N . ALA A 1 367 ? 6.507 -6.053 -11.686 1.00 98.31 367 ALA A N 1
ATOM 2830 C CA . ALA A 1 367 ? 6.774 -7.423 -12.102 1.00 98.31 367 ALA A CA 1
ATOM 2831 C C . ALA A 1 367 ? 5.503 -8.263 -11.940 1.00 98.31 367 ALA A C 1
ATOM 2833 O O . ALA A 1 367 ? 4.797 -8.113 -10.944 1.00 98.31 367 ALA A O 1
ATOM 2834 N N . TRP A 1 368 ? 5.191 -9.145 -12.887 1.00 97.81 368 TRP A N 1
ATOM 2835 C CA . TRP A 1 368 ? 4.006 -10.004 -12.792 1.00 97.81 368 TRP A CA 1
ATOM 2836 C C . TRP A 1 368 ? 4.179 -11.316 -13.536 1.00 97.81 368 TRP A C 1
ATOM 2838 O O . TRP A 1 368 ? 4.964 -11.391 -14.475 1.00 97.81 368 TRP A O 1
ATOM 2848 N N . HIS A 1 369 ? 3.404 -12.328 -13.165 1.00 97.19 369 HIS A N 1
ATOM 2849 C CA . HIS A 1 369 ? 3.308 -13.559 -13.939 1.00 97.19 369 HIS A CA 1
ATOM 2850 C C . HIS A 1 369 ? 2.135 -13.481 -14.923 1.00 97.19 369 HIS A C 1
ATOM 2852 O O . HIS A 1 369 ? 0.997 -13.273 -14.513 1.00 97.19 369 HIS A O 1
ATOM 2858 N N . ASP A 1 370 ? 2.383 -13.653 -16.221 1.00 94.38 370 ASP A N 1
ATOM 2859 C CA . ASP A 1 370 ? 1.330 -13.593 -17.250 1.00 94.38 370 ASP A CA 1
ATOM 2860 C C . ASP A 1 370 ? 0.537 -14.907 -17.403 1.00 94.38 370 ASP A C 1
ATOM 2862 O O . ASP A 1 370 ? -0.427 -14.964 -18.162 1.00 94.38 370 ASP A O 1
ATOM 2866 N N . GLY A 1 371 ? 0.909 -15.949 -16.654 1.00 93.50 371 GLY A N 1
ATOM 2867 C CA . GLY A 1 371 ? 0.359 -17.305 -16.753 1.00 93.50 371 GLY A CA 1
ATOM 2868 C C . GLY A 1 371 ? 1.352 -18.305 -17.346 1.00 93.50 371 GLY A C 1
ATOM 2869 O O . GLY A 1 371 ? 1.214 -19.502 -17.114 1.00 93.50 371 GLY A O 1
ATOM 2870 N N . THR A 1 372 ? 2.390 -17.816 -18.024 1.00 94.12 372 THR A N 1
ATOM 2871 C CA . THR A 1 372 ? 3.472 -18.623 -18.606 1.00 94.12 372 THR A CA 1
ATOM 2872 C C . THR A 1 372 ? 4.844 -18.180 -18.104 1.00 94.12 372 THR A C 1
ATOM 2874 O O . THR A 1 372 ? 5.684 -19.016 -17.776 1.00 94.12 372 THR A O 1
ATOM 2877 N N . THR A 1 373 ? 5.090 -16.871 -18.061 1.00 96.00 373 THR A N 1
ATOM 2878 C CA . THR A 1 373 ? 6.387 -16.288 -17.718 1.00 96.00 373 THR A CA 1
ATOM 2879 C C . THR A 1 373 ? 6.246 -15.045 -16.851 1.00 96.00 373 THR A C 1
ATOM 2881 O O . THR A 1 373 ? 5.213 -14.373 -16.832 1.00 96.00 373 THR A O 1
ATOM 2884 N N . TRP A 1 374 ? 7.316 -14.731 -16.122 1.00 97.62 374 TRP A N 1
ATOM 2885 C CA . TRP A 1 374 ? 7.433 -13.468 -15.409 1.00 97.62 374 TRP A CA 1
ATOM 2886 C C . TRP A 1 374 ? 7.803 -12.341 -16.370 1.00 97.62 374 TRP A C 1
ATOM 2888 O O . TRP A 1 374 ? 8.796 -12.411 -17.092 1.00 97.62 374 TRP A O 1
ATOM 2898 N N . GLN A 1 375 ? 7.002 -11.287 -16.338 1.00 97.75 375 GLN A N 1
ATOM 2899 C CA . GLN A 1 375 ? 7.151 -10.059 -17.098 1.00 97.75 375 GLN A CA 1
ATOM 2900 C C . GLN A 1 375 ? 7.560 -8.913 -16.175 1.00 97.75 375 GLN A C 1
ATOM 2902 O O . GLN A 1 375 ? 7.399 -8.978 -14.951 1.00 97.75 375 GLN A O 1
ATOM 2907 N N . LYS A 1 376 ? 8.077 -7.837 -16.771 1.00 97.50 376 LYS A N 1
ATOM 2908 C CA . LYS A 1 376 ? 8.385 -6.595 -16.060 1.00 97.50 376 LYS A CA 1
ATOM 2909 C C . LYS A 1 376 ? 8.205 -5.373 -16.948 1.00 97.50 376 LYS A C 1
ATOM 2911 O O . LYS A 1 376 ? 8.442 -5.434 -18.150 1.00 97.50 376 LYS A O 1
ATOM 2916 N N . THR A 1 377 ? 7.875 -4.248 -16.329 1.00 97.06 377 THR A N 1
ATOM 2917 C CA . THR A 1 377 ? 7.752 -2.946 -16.993 1.00 97.06 377 THR A CA 1
ATOM 2918 C C . THR A 1 377 ? 8.208 -1.827 -16.063 1.00 97.06 377 THR A C 1
ATOM 2920 O O . THR A 1 377 ? 8.069 -1.926 -14.840 1.00 97.06 377 THR A O 1
ATOM 2923 N N . ALA A 1 378 ? 8.727 -0.748 -16.645 1.00 97.00 378 ALA A N 1
ATOM 2924 C CA . ALA A 1 378 ? 8.851 0.515 -15.933 1.00 97.00 378 ALA A CA 1
ATOM 2925 C C . ALA A 1 378 ? 7.479 1.196 -15.877 1.00 97.00 378 ALA A C 1
ATOM 2927 O O . ALA A 1 378 ? 6.795 1.295 -16.895 1.00 97.00 378 ALA A O 1
ATOM 2928 N N . ILE A 1 379 ? 7.088 1.634 -14.682 1.00 97.88 379 ILE A N 1
ATOM 2929 C CA . ILE A 1 379 ? 5.860 2.402 -14.431 1.00 97.88 379 ILE A CA 1
ATOM 2930 C C . ILE A 1 379 ? 6.118 3.881 -14.714 1.00 97.88 379 ILE A C 1
ATOM 2932 O O . ILE A 1 379 ? 5.275 4.592 -15.253 1.00 97.88 379 ILE A O 1
ATOM 2936 N N . THR A 1 380 ? 7.301 4.357 -14.332 1.00 94.38 380 THR A N 1
ATOM 2937 C CA . THR A 1 380 ? 7.673 5.765 -14.426 1.00 94.38 380 THR A CA 1
ATOM 2938 C C . THR A 1 380 ? 8.741 6.007 -15.481 1.00 94.38 380 THR A C 1
ATOM 2940 O O . THR A 1 380 ? 9.527 5.128 -15.825 1.00 94.38 380 THR A O 1
ATOM 2943 N N . SER A 1 381 ? 8.797 7.256 -15.940 1.00 91.25 381 SER A N 1
ATOM 2944 C CA . SER A 1 381 ? 9.940 7.842 -16.643 1.00 91.25 381 SER A CA 1
ATOM 2945 C C . SER A 1 381 ? 10.442 9.038 -15.832 1.00 91.25 381 SER A C 1
ATOM 2947 O O . SER A 1 381 ? 10.196 10.187 -16.186 1.00 91.25 381 SER A O 1
ATOM 2949 N N . ARG A 1 382 ? 11.055 8.763 -14.673 1.00 93.88 382 ARG A N 1
ATOM 2950 C CA . ARG A 1 382 ? 11.538 9.793 -13.733 1.00 93.88 382 ARG A CA 1
ATOM 2951 C C . ARG A 1 382 ? 12.614 10.676 -14.364 1.00 93.88 382 ARG A C 1
ATOM 2953 O O . ARG A 1 382 ? 13.349 10.232 -15.246 1.00 93.88 382 ARG A O 1
ATOM 2960 N N . ASN A 1 383 ? 12.729 11.908 -13.876 1.00 91.94 383 ASN A N 1
ATOM 2961 C CA . ASN A 1 383 ? 13.810 12.819 -14.242 1.00 91.94 383 ASN A CA 1
ATOM 2962 C C . ASN A 1 383 ? 15.126 12.373 -13.593 1.00 91.94 383 ASN A C 1
ATOM 2964 O O . ASN A 1 383 ? 15.120 11.715 -12.552 1.00 91.94 383 ASN A O 1
ATOM 2968 N N . SER A 1 384 ? 16.255 12.778 -14.183 1.00 92.25 384 SER A N 1
ATOM 2969 C CA . SER A 1 384 ? 17.591 12.520 -13.631 1.00 92.25 384 SER A CA 1
ATOM 2970 C C . SER A 1 384 ? 17.677 12.927 -12.156 1.00 92.25 384 SER A C 1
ATOM 2972 O O . SER A 1 384 ? 17.334 14.049 -11.787 1.00 92.25 384 SER A O 1
ATOM 2974 N N . GLU A 1 385 ? 18.211 12.036 -11.325 1.00 93.12 385 GLU A N 1
ATOM 2975 C CA . GLU A 1 385 ? 18.517 12.280 -9.915 1.00 93.12 385 GLU A CA 1
ATOM 2976 C C . GLU A 1 385 ? 19.977 11.924 -9.652 1.00 93.12 385 GLU A C 1
ATOM 2978 O O . GLU A 1 385 ? 20.512 11.022 -10.293 1.00 93.12 385 GLU A O 1
ATOM 2983 N N . ASN A 1 386 ? 20.638 12.644 -8.743 1.00 94.62 386 ASN A N 1
ATOM 2984 C CA . ASN A 1 386 ? 22.027 12.371 -8.363 1.00 94.62 386 ASN A CA 1
ATOM 2985 C C . ASN A 1 386 ? 22.991 12.183 -9.564 1.00 94.62 386 ASN A C 1
ATOM 2987 O O . ASN A 1 386 ? 23.883 11.336 -9.548 1.00 94.62 386 ASN A O 1
ATOM 2991 N N . ASN A 1 387 ? 22.791 12.950 -10.644 1.00 92.81 387 ASN A N 1
ATOM 2992 C CA . ASN A 1 387 ? 23.529 12.820 -11.909 1.00 92.81 387 ASN A CA 1
ATOM 2993 C C . ASN A 1 387 ? 23.505 11.394 -12.509 1.00 92.81 387 ASN A C 1
ATOM 2995 O O . ASN A 1 387 ? 24.492 10.957 -13.094 1.00 92.81 387 ASN A O 1
ATOM 2999 N N . ASN A 1 388 ? 22.400 10.661 -12.333 1.00 92.06 388 ASN A N 1
ATOM 3000 C CA . ASN A 1 388 ? 22.225 9.246 -12.686 1.00 92.06 388 ASN A CA 1
ATOM 3001 C C . ASN A 1 388 ? 23.217 8.285 -12.001 1.00 92.06 388 ASN A C 1
ATOM 3003 O O . ASN A 1 388 ? 23.368 7.142 -12.437 1.00 92.06 388 ASN A O 1
ATOM 3007 N N . ASN A 1 389 ? 23.861 8.720 -10.912 1.00 95.62 389 ASN A N 1
ATOM 3008 C CA . ASN A 1 389 ? 24.644 7.859 -10.030 1.00 95.62 389 ASN A CA 1
ATOM 3009 C C . ASN A 1 389 ? 23.755 7.223 -8.958 1.00 95.62 389 ASN A C 1
ATOM 3011 O O . ASN A 1 389 ? 22.686 7.733 -8.617 1.00 95.62 389 ASN A O 1
ATOM 3015 N N . ARG A 1 390 ? 24.242 6.133 -8.357 1.00 95.19 390 ARG A N 1
ATOM 3016 C CA . ARG A 1 390 ? 23.567 5.465 -7.234 1.00 95.19 390 ARG A CA 1
ATOM 3017 C C . ARG A 1 390 ? 23.361 6.429 -6.080 1.00 95.19 390 ARG A C 1
ATOM 3019 O O . ARG A 1 390 ? 24.292 7.119 -5.670 1.00 95.19 390 ARG A O 1
ATOM 3026 N N . VAL A 1 391 ? 22.153 6.431 -5.538 1.00 95.94 391 VAL A N 1
ATOM 3027 C CA . VAL A 1 391 ? 21.827 7.187 -4.332 1.00 95.94 391 VAL A CA 1
ATOM 3028 C C . VAL A 1 391 ? 22.347 6.406 -3.117 1.00 95.94 391 VAL A C 1
ATOM 3030 O O . VAL A 1 391 ? 21.943 5.260 -2.936 1.00 95.94 391 VAL A O 1
ATOM 3033 N N . PRO A 1 392 ? 23.237 6.951 -2.278 1.00 93.12 392 PRO A N 1
ATOM 3034 C CA . PRO A 1 392 ? 23.629 6.279 -1.039 1.00 93.12 392 PRO A CA 1
ATOM 3035 C C . PRO A 1 392 ? 22.454 6.237 -0.049 1.00 93.12 392 PRO A C 1
ATOM 3037 O O . PRO A 1 392 ? 21.594 7.119 -0.076 1.00 93.12 392 PRO A O 1
ATOM 3040 N N . GLU A 1 393 ? 22.420 5.247 0.852 1.00 91.31 393 GLU A N 1
ATOM 3041 C CA . GLU A 1 393 ? 21.317 5.077 1.818 1.00 91.31 393 GLU A CA 1
ATOM 3042 C C . GLU A 1 393 ? 21.057 6.352 2.645 1.00 91.31 393 GLU A C 1
ATOM 3044 O O . GLU A 1 393 ? 19.912 6.768 2.825 1.00 91.31 393 GLU A O 1
ATOM 3049 N N . SER A 1 394 ? 22.125 7.061 3.028 1.00 92.69 394 SER A N 1
ATOM 3050 C CA . SER A 1 394 ? 22.073 8.333 3.766 1.00 92.69 394 SER A CA 1
ATOM 3051 C C . SER A 1 394 ? 21.350 9.476 3.040 1.00 92.69 394 SER A C 1
ATOM 3053 O O . SER A 1 394 ? 21.011 10.481 3.664 1.00 92.69 394 SER A O 1
ATOM 3055 N N . GLN A 1 395 ? 21.097 9.342 1.735 1.00 94.44 395 GLN A N 1
ATOM 3056 C CA . GLN A 1 395 ? 20.417 10.338 0.907 1.00 94.44 395 GLN A CA 1
ATOM 3057 C C . GLN A 1 395 ? 19.037 9.878 0.418 1.00 94.44 395 GLN A C 1
ATOM 3059 O O . GLN A 1 395 ? 18.386 10.619 -0.323 1.00 94.44 395 GLN A O 1
ATOM 3064 N N . LEU A 1 396 ? 18.539 8.711 0.848 1.00 92.25 396 LEU A N 1
ATOM 3065 C CA . LEU A 1 396 ? 17.195 8.241 0.481 1.00 92.25 396 LEU A CA 1
ATOM 3066 C C . LEU A 1 396 ? 16.082 9.173 0.974 1.00 92.25 396 LEU A C 1
ATOM 3068 O O . LEU A 1 396 ? 15.043 9.265 0.331 1.00 92.25 396 LEU A O 1
ATOM 3072 N N . ASN A 1 397 ? 16.298 9.916 2.061 1.00 89.44 397 ASN A N 1
ATOM 3073 C CA . ASN A 1 397 ? 15.341 10.932 2.510 1.00 89.44 397 ASN A CA 1
ATOM 3074 C C . ASN A 1 397 ? 15.316 12.171 1.597 1.00 89.44 397 ASN A C 1
ATOM 3076 O O . ASN A 1 397 ? 14.278 12.815 1.485 1.00 89.44 397 ASN A O 1
ATOM 3080 N N . THR A 1 398 ? 16.423 12.489 0.920 1.00 92.31 398 THR A N 1
ATOM 3081 C CA . THR A 1 398 ? 16.502 13.605 -0.039 1.00 92.31 398 THR A CA 1
ATOM 3082 C C . THR A 1 398 ? 15.919 13.204 -1.390 1.00 92.31 398 THR A C 1
ATOM 3084 O O . THR A 1 398 ? 15.079 13.908 -1.940 1.00 92.31 398 THR A O 1
ATOM 3087 N N . TYR A 1 399 ? 16.331 12.048 -1.913 1.00 95.69 399 TYR A N 1
ATOM 3088 C CA . TYR A 1 399 ? 15.827 11.489 -3.169 1.00 95.69 399 TYR A CA 1
ATOM 3089 C C . TYR A 1 399 ? 14.704 10.489 -2.887 1.00 95.69 399 TYR A C 1
ATOM 3091 O O . TYR A 1 399 ? 14.792 9.304 -3.226 1.00 95.69 399 TYR A O 1
ATOM 3099 N N . SER A 1 400 ? 13.683 10.956 -2.173 1.00 94.88 400 SER A N 1
ATOM 3100 C CA . SER A 1 400 ? 12.723 10.073 -1.525 1.00 94.88 400 SER A CA 1
ATOM 3101 C C . SER A 1 400 ? 11.668 9.527 -2.480 1.00 94.88 400 SER A C 1
ATOM 3103 O O . SER A 1 400 ? 10.919 10.264 -3.117 1.00 94.88 400 SER A O 1
ATOM 3105 N N . MET A 1 401 ? 11.604 8.201 -2.530 1.00 97.75 401 MET A N 1
ATOM 3106 C CA . MET A 1 401 ? 10.573 7.420 -3.198 1.00 97.75 401 MET A CA 1
ATOM 3107 C C . MET A 1 401 ? 9.933 6.544 -2.129 1.00 97.75 401 MET A C 1
ATOM 3109 O O . MET A 1 401 ? 10.647 5.800 -1.453 1.00 97.75 401 MET A O 1
ATOM 3113 N N . SER A 1 402 ? 8.617 6.620 -1.955 1.00 98.25 402 SER A N 1
ATOM 3114 C CA . SER A 1 402 ? 7.935 5.639 -1.113 1.00 98.25 402 SER A CA 1
ATOM 3115 C C . SER A 1 402 ? 8.079 4.246 -1.713 1.00 98.25 402 SER A C 1
ATOM 3117 O O . SER A 1 402 ? 8.062 4.076 -2.931 1.00 98.25 402 SER A O 1
ATOM 3119 N N . ARG A 1 403 ? 8.107 3.216 -0.884 1.00 98.31 403 ARG A N 1
ATOM 3120 C CA . ARG A 1 403 ? 7.758 1.869 -1.341 1.00 98.31 403 ARG A CA 1
ATOM 3121 C C . ARG A 1 403 ? 6.290 1.841 -1.802 1.00 98.31 403 ARG A C 1
ATOM 3123 O O . ARG A 1 403 ? 5.433 2.329 -1.066 1.00 98.31 403 ARG A O 1
ATOM 3130 N N . PRO A 1 404 ? 5.995 1.329 -3.010 1.00 98.44 404 PRO A N 1
ATOM 3131 C CA . PRO A 1 404 ? 4.642 1.344 -3.547 1.00 98.44 404 PRO A CA 1
ATOM 3132 C C . PRO A 1 404 ? 3.780 0.215 -2.968 1.00 98.44 404 PRO A C 1
ATOM 3134 O O . PRO A 1 404 ? 4.294 -0.822 -2.544 1.00 98.44 404 PRO A O 1
ATOM 3137 N N . ILE A 1 405 ? 2.462 0.384 -3.051 1.00 97.81 405 ILE A N 1
ATOM 3138 C CA . ILE A 1 405 ? 1.496 -0.723 -2.985 1.00 97.81 405 ILE A CA 1
ATOM 3139 C C . ILE A 1 405 ? 0.931 -0.987 -4.380 1.00 97.81 405 ILE A C 1
ATOM 3141 O O . ILE A 1 405 ? 0.949 -0.107 -5.241 1.00 97.81 405 ILE A O 1
ATOM 3145 N N . VAL A 1 406 ? 0.408 -2.191 -4.598 1.00 97.94 406 VAL A N 1
ATOM 3146 C CA . VAL A 1 406 ? -0.293 -2.561 -5.830 1.00 97.94 406 VAL A CA 1
ATOM 3147 C C . VAL A 1 406 ? -1.580 -3.289 -5.492 1.00 97.94 406 VAL A C 1
ATOM 3149 O O . VAL A 1 406 ? -1.593 -4.145 -4.608 1.00 97.94 406 VAL A O 1
ATOM 3152 N N . VAL A 1 407 ? -2.643 -2.942 -6.207 1.00 97.50 407 VAL A N 1
ATOM 3153 C CA . VAL A 1 407 ? -3.934 -3.630 -6.193 1.00 97.50 407 VAL A CA 1
ATOM 3154 C C . VAL A 1 407 ? -4.413 -3.846 -7.630 1.00 97.50 407 VAL A C 1
ATOM 3156 O O . VAL A 1 407 ? -3.888 -3.233 -8.564 1.00 97.50 407 VAL A O 1
ATOM 3159 N N . VAL A 1 408 ? -5.378 -4.743 -7.813 1.00 95.94 408 VAL A N 1
ATOM 3160 C CA . VAL A 1 408 ? -5.987 -5.047 -9.114 1.00 95.94 408 VAL A CA 1
ATOM 3161 C C . VAL A 1 408 ? -7.495 -4.957 -8.977 1.00 95.94 408 VAL A C 1
ATOM 3163 O O . VAL A 1 408 ? -8.039 -5.532 -8.032 1.00 95.94 408 VAL A O 1
ATOM 3166 N N . ASP A 1 409 ? -8.133 -4.178 -9.851 1.00 94.12 409 ASP A N 1
ATOM 3167 C CA . ASP A 1 409 ? -9.587 -3.984 -9.846 1.00 94.12 409 ASP A CA 1
ATOM 3168 C C . ASP A 1 409 ? -10.334 -5.068 -10.637 1.00 94.12 409 ASP A C 1
ATOM 3170 O O . ASP A 1 409 ? -9.726 -5.986 -11.193 1.00 94.12 409 ASP A O 1
ATOM 3174 N N . ASP A 1 410 ? -11.663 -4.970 -10.664 1.00 89.94 410 ASP A N 1
ATOM 3175 C CA . ASP A 1 410 ? -12.546 -5.978 -11.259 1.00 89.94 410 ASP A CA 1
ATOM 3176 C C . ASP A 1 410 ? -12.347 -6.132 -12.778 1.00 89.94 410 ASP A C 1
ATOM 3178 O O . ASP A 1 410 ? -12.608 -7.195 -13.343 1.00 89.94 410 ASP A O 1
ATOM 3182 N N . GLU A 1 411 ? -11.834 -5.103 -13.453 1.00 88.50 411 GLU A N 1
ATOM 3183 C CA . GLU A 1 411 ? -11.456 -5.134 -14.868 1.00 88.50 411 GLU A CA 1
ATOM 3184 C C . GLU A 1 411 ? -10.006 -5.579 -15.095 1.00 88.50 411 GLU A C 1
ATOM 3186 O O . GLU A 1 411 ? -9.479 -5.468 -16.206 1.00 88.50 411 GLU A O 1
ATOM 3191 N N . ASN A 1 412 ? -9.369 -6.122 -14.057 1.00 90.19 412 ASN A N 1
ATOM 3192 C CA . ASN A 1 412 ? -8.006 -6.632 -14.064 1.00 90.19 412 ASN A CA 1
ATOM 3193 C C . ASN A 1 412 ? -6.940 -5.549 -14.342 1.00 90.19 412 ASN A C 1
ATOM 3195 O O . ASN A 1 412 ? -5.834 -5.856 -14.812 1.00 90.19 412 ASN A O 1
ATOM 3199 N N . ARG A 1 413 ? -7.246 -4.273 -14.058 1.00 91.69 413 ARG A N 1
ATOM 3200 C CA . ARG A 1 413 ? -6.305 -3.155 -14.213 1.00 91.69 413 ARG A CA 1
ATOM 3201 C C . ARG A 1 413 ? -5.369 -3.109 -13.014 1.00 91.69 413 ARG A C 1
ATOM 3203 O O . ARG A 1 413 ? -5.794 -3.165 -11.863 1.00 91.69 413 ARG A O 1
ATOM 3210 N N . ALA A 1 414 ? -4.074 -2.972 -13.282 1.00 95.00 414 ALA A N 1
ATOM 3211 C CA . ALA A 1 414 ? -3.072 -2.807 -12.237 1.00 95.00 414 ALA A CA 1
ATOM 3212 C C . ALA A 1 414 ? -3.067 -1.355 -11.748 1.00 95.00 414 ALA A C 1
ATOM 3214 O O . ALA A 1 414 ? -2.822 -0.447 -12.544 1.00 95.00 414 ALA A O 1
ATOM 3215 N N . LEU A 1 415 ? -3.288 -1.145 -10.451 1.00 97.75 415 LEU A N 1
ATOM 3216 C CA . LEU A 1 415 ? -3.271 0.167 -9.809 1.00 97.75 415 LEU A CA 1
ATOM 3217 C C . LEU A 1 415 ? -2.119 0.195 -8.802 1.00 97.75 415 LEU A C 1
ATOM 3219 O O . LEU A 1 415 ? -2.124 -0.536 -7.811 1.00 97.75 415 LEU A O 1
ATOM 3223 N N . VAL A 1 416 ? -1.110 1.018 -9.069 1.00 98.75 416 VAL A N 1
ATOM 3224 C CA . VAL A 1 416 ? 0.090 1.147 -8.238 1.00 98.75 416 VAL A CA 1
ATOM 3225 C C . VAL A 1 416 ? 0.073 2.500 -7.555 1.00 98.75 416 VAL A C 1
ATOM 3227 O O . VAL A 1 416 ? 0.102 3.527 -8.227 1.00 98.75 416 VAL A O 1
ATOM 3230 N N . VAL A 1 417 ? 0.057 2.515 -6.225 1.00 98.69 417 VAL A N 1
ATOM 3231 C CA . VAL A 1 417 ? 0.056 3.762 -5.450 1.00 98.69 417 VAL A CA 1
ATOM 3232 C C . VAL A 1 417 ? 1.433 4.017 -4.877 1.00 98.69 417 VAL A C 1
ATOM 3234 O O . VAL A 1 417 ? 2.055 3.116 -4.311 1.00 98.69 417 VAL A O 1
ATOM 3237 N N . PHE A 1 418 ? 1.905 5.248 -5.026 1.00 98.75 418 PHE A N 1
ATOM 3238 C CA . PHE A 1 418 ? 3.201 5.687 -4.540 1.00 98.75 418 PHE A CA 1
ATOM 3239 C C . PHE A 1 418 ? 3.229 7.196 -4.276 1.00 98.75 418 PHE A C 1
ATOM 3241 O O . PHE A 1 418 ? 2.272 7.922 -4.532 1.00 98.75 418 PHE A O 1
ATOM 3248 N N . ARG A 1 419 ? 4.363 7.655 -3.758 1.00 98.12 419 ARG A N 1
ATOM 3249 C CA . ARG A 1 419 ? 4.711 9.043 -3.483 1.00 98.12 419 ARG A CA 1
ATOM 3250 C C . ARG A 1 419 ? 6.145 9.285 -3.941 1.00 98.12 419 ARG A C 1
ATOM 3252 O O . ARG A 1 419 ? 7.048 8.503 -3.641 1.00 98.12 419 ARG A O 1
ATOM 3259 N N . ASP A 1 420 ? 6.372 10.360 -4.684 1.00 97.31 420 ASP A N 1
ATOM 3260 C CA . ASP A 1 420 ? 7.687 10.695 -5.246 1.00 97.31 420 ASP A CA 1
ATOM 3261 C C . ASP A 1 420 ? 8.013 12.171 -5.015 1.00 97.31 420 ASP A C 1
ATOM 3263 O O . ASP A 1 420 ? 7.195 13.048 -5.308 1.00 97.31 420 ASP A O 1
ATOM 3267 N N . TYR A 1 421 ? 9.222 12.456 -4.533 1.00 96.12 421 TYR A N 1
ATOM 3268 C CA . TYR A 1 421 ? 9.691 13.827 -4.338 1.00 96.12 421 TYR A CA 1
ATOM 3269 C C . TYR A 1 421 ? 9.707 14.637 -5.644 1.00 96.12 421 TYR A C 1
ATOM 3271 O O . TYR A 1 421 ? 9.456 15.841 -5.619 1.00 96.12 421 TYR A O 1
ATOM 3279 N N . GLN A 1 422 ? 9.928 13.995 -6.799 1.00 93.44 422 GLN A N 1
ATOM 3280 C CA . GLN A 1 422 ? 9.883 14.667 -8.105 1.00 93.44 422 GLN A CA 1
ATOM 3281 C C . GLN A 1 422 ? 8.465 15.078 -8.521 1.00 93.44 422 GLN A C 1
ATOM 3283 O O . GLN A 1 422 ? 8.303 15.887 -9.432 1.00 93.44 422 GLN A O 1
ATOM 3288 N N . ARG A 1 423 ? 7.445 14.526 -7.855 1.00 92.06 423 ARG A N 1
ATOM 3289 C CA . ARG A 1 423 ? 6.027 14.853 -8.042 1.00 92.06 423 ARG A CA 1
ATOM 3290 C C . ARG A 1 423 ? 5.471 15.702 -6.894 1.00 92.06 423 ARG A C 1
ATOM 3292 O O . ARG A 1 423 ? 4.265 15.804 -6.736 1.00 92.06 423 ARG A O 1
ATOM 3299 N N . GLY A 1 424 ? 6.338 16.292 -6.066 1.00 92.56 424 GLY A N 1
ATOM 3300 C CA . GLY A 1 424 ? 5.916 17.116 -4.929 1.00 92.56 424 GLY A CA 1
ATOM 3301 C C . GLY A 1 424 ? 5.412 16.321 -3.722 1.00 92.56 424 GLY A C 1
ATOM 3302 O O . GLY A 1 424 ? 4.691 16.879 -2.905 1.00 92.56 424 GLY A O 1
ATOM 3303 N N . ASN A 1 425 ? 5.786 15.038 -3.597 1.00 95.12 425 ASN A N 1
ATOM 3304 C CA . ASN A 1 425 ? 5.415 14.160 -2.477 1.00 95.12 425 ASN A CA 1
ATOM 3305 C C . ASN A 1 425 ? 3.897 13.975 -2.268 1.00 95.12 425 ASN A C 1
ATOM 3307 O O . ASN A 1 425 ? 3.457 13.697 -1.150 1.00 95.12 425 ASN A O 1
ATOM 3311 N N . VAL A 1 426 ? 3.107 14.083 -3.332 1.00 94.12 426 VAL A N 1
ATOM 3312 C CA . VAL A 1 426 ? 1.667 13.789 -3.308 1.00 94.12 426 VAL A CA 1
ATOM 3313 C C . VAL A 1 426 ? 1.392 12.286 -3.423 1.00 94.12 426 VAL A C 1
ATOM 3315 O O . VAL A 1 426 ? 2.282 11.506 -3.776 1.00 94.12 426 VAL A O 1
ATOM 3318 N N . VAL A 1 427 ? 0.155 11.867 -3.139 1.00 96.88 427 VAL A N 1
ATOM 3319 C CA . VAL A 1 427 ? -0.297 10.494 -3.408 1.00 96.88 427 VAL A CA 1
ATOM 3320 C C . VAL A 1 427 ? -0.574 10.360 -4.901 1.00 96.88 427 VAL A C 1
ATOM 3322 O O . VAL A 1 427 ? -1.518 10.959 -5.408 1.00 96.88 427 VAL A O 1
ATOM 3325 N N . THR A 1 428 ? 0.217 9.552 -5.598 1.00 95.69 428 THR A N 1
ATOM 3326 C CA . THR A 1 428 ? 0.048 9.263 -7.024 1.00 95.69 428 THR A CA 1
ATOM 3327 C C . THR A 1 428 ? -0.418 7.823 -7.208 1.00 95.69 428 THR A C 1
ATOM 3329 O O . THR A 1 428 ? 0.178 6.893 -6.666 1.00 95.69 428 THR A O 1
ATOM 3332 N N . VAL A 1 429 ? -1.450 7.629 -8.024 1.00 97.38 429 VAL A N 1
ATOM 3333 C CA . VAL A 1 429 ? -1.817 6.331 -8.592 1.00 97.38 429 VAL A CA 1
ATOM 3334 C C . VAL A 1 429 ? -1.285 6.270 -10.014 1.00 97.38 429 VAL A C 1
ATOM 3336 O O . VAL A 1 429 ? -1.651 7.097 -10.845 1.00 97.38 429 VAL A O 1
ATOM 3339 N N . ALA A 1 430 ? -0.455 5.278 -10.314 1.00 94.94 430 ALA A N 1
ATOM 3340 C CA . ALA A 1 430 ? -0.209 4.855 -11.680 1.00 94.94 430 ALA A CA 1
ATOM 3341 C C . ALA A 1 430 ? -1.134 3.696 -12.046 1.00 94.94 430 ALA A C 1
ATOM 3343 O O . ALA A 1 430 ? -1.298 2.757 -11.268 1.00 94.94 430 ALA A O 1
ATOM 3344 N N . TYR A 1 431 ? -1.712 3.743 -13.238 1.00 90.44 431 TYR A N 1
ATOM 3345 C CA . TYR A 1 431 ? -2.572 2.686 -13.754 1.00 90.44 431 TYR A CA 1
ATOM 3346 C C . TYR A 1 431 ? -2.271 2.393 -15.218 1.00 90.44 431 TYR A C 1
ATOM 3348 O O . TYR A 1 431 ? -1.705 3.222 -15.929 1.00 90.44 431 TYR A O 1
ATOM 3356 N N . SER A 1 432 ? -2.652 1.202 -15.663 1.00 79.81 432 SER A N 1
ATOM 3357 C CA . SER A 1 432 ? -2.514 0.759 -17.047 1.00 79.81 432 SER A CA 1
ATOM 3358 C C . SER A 1 432 ? -3.844 0.190 -17.533 1.00 79.81 432 SER A C 1
ATOM 3360 O O . SER A 1 432 ? -4.501 -0.560 -16.807 1.00 79.81 432 SER A O 1
ATOM 3362 N N . LEU A 1 433 ? -4.247 0.576 -18.746 1.00 77.81 433 LEU A N 1
ATOM 3363 C CA . LEU A 1 433 ? -5.459 0.073 -19.404 1.00 77.81 433 LEU A CA 1
ATOM 3364 C C . LEU A 1 433 ? -5.144 -1.108 -20.332 1.00 77.81 433 LEU A C 1
ATOM 3366 O O . LEU A 1 433 ? -6.027 -1.894 -20.673 1.00 77.81 433 LEU A O 1
ATOM 3370 N N . SER A 1 434 ? -3.881 -1.246 -20.733 1.00 77.94 434 SER A N 1
ATOM 3371 C CA . SER A 1 434 ? -3.389 -2.364 -21.522 1.00 77.94 434 SER A CA 1
ATOM 3372 C C . SER A 1 434 ? -3.189 -3.614 -20.655 1.00 77.94 434 SER A C 1
ATOM 3374 O O . SER A 1 434 ? -2.484 -3.558 -19.644 1.00 77.94 434 SER A O 1
ATOM 3376 N N . PRO A 1 435 ? -3.660 -4.800 -21.084 1.00 75.44 435 PRO A N 1
ATOM 3377 C CA . PRO A 1 435 ? -3.325 -6.056 -20.410 1.00 75.44 435 PRO A CA 1
ATOM 3378 C C . PRO A 1 435 ? -1.820 -6.373 -20.471 1.00 75.44 435 PRO A C 1
ATOM 3380 O O . PRO A 1 435 ? -1.324 -7.172 -19.680 1.00 75.44 435 PRO A O 1
ATOM 3383 N N . LEU A 1 436 ? -1.074 -5.731 -21.383 1.00 79.50 436 LEU A N 1
ATOM 3384 C CA . LEU A 1 436 ? 0.388 -5.830 -21.465 1.00 79.50 436 LEU A CA 1
ATOM 3385 C C . LEU A 1 436 ? 1.107 -4.946 -20.438 1.00 79.50 436 LEU A C 1
ATOM 3387 O O . LEU A 1 436 ? 2.329 -5.027 -20.324 1.00 79.50 436 LEU A O 1
ATOM 3391 N N . ARG A 1 437 ? 0.371 -4.102 -19.706 1.00 86.94 437 ARG A N 1
ATOM 3392 C CA . ARG A 1 437 ? 0.885 -3.264 -18.617 1.00 86.94 437 ARG A CA 1
ATOM 3393 C C . ARG A 1 437 ? 2.006 -2.318 -19.063 1.00 86.94 437 ARG A C 1
ATOM 3395 O O . ARG A 1 437 ? 2.984 -2.115 -18.352 1.00 86.94 437 ARG A O 1
ATOM 3402 N N . ASN A 1 438 ? 1.887 -1.758 -20.267 1.00 81.62 438 ASN A N 1
ATOM 3403 C CA . ASN A 1 438 ? 2.932 -0.972 -20.937 1.00 81.62 438 ASN A CA 1
ATOM 3404 C C . ASN A 1 438 ? 2.518 0.471 -21.289 1.00 81.62 438 ASN A C 1
ATOM 3406 O O . ASN A 1 438 ? 3.283 1.179 -21.941 1.00 81.62 438 ASN A O 1
ATOM 3410 N N . ASP A 1 439 ? 1.339 0.911 -20.853 1.00 80.00 439 ASP A N 1
ATOM 3411 C CA . ASP A 1 439 ? 0.727 2.210 -21.164 1.00 80.00 439 ASP A CA 1
ATOM 3412 C C . ASP A 1 439 ? 0.416 3.015 -19.891 1.00 80.00 439 ASP A C 1
ATOM 3414 O O . ASP A 1 439 ? -0.685 3.530 -19.708 1.00 80.00 439 ASP A O 1
ATOM 3418 N N . TRP A 1 440 ? 1.387 3.098 -18.983 1.00 84.06 440 TRP A N 1
ATOM 3419 C CA . TRP A 1 440 ? 1.190 3.711 -17.672 1.00 84.06 440 TRP A CA 1
ATOM 3420 C C . TRP A 1 440 ? 0.747 5.173 -17.751 1.00 84.06 440 TRP A C 1
ATOM 3422 O O . TRP A 1 440 ? 1.415 6.026 -18.336 1.00 84.06 440 TRP A O 1
ATOM 3432 N N . GLN A 1 441 ? -0.367 5.451 -17.086 1.00 85.31 441 GLN A N 1
ATOM 3433 C CA . GLN A 1 441 ? -0.924 6.774 -16.840 1.00 85.31 441 GLN A CA 1
ATOM 3434 C C . GLN A 1 441 ? -0.833 7.071 -15.345 1.00 85.31 441 GLN A C 1
ATOM 3436 O O . GLN A 1 441 ? -0.731 6.152 -14.535 1.00 85.31 441 GLN A O 1
ATOM 3441 N N . MET A 1 442 ? -0.837 8.350 -14.970 1.00 84.06 442 MET A N 1
ATOM 3442 C CA . MET A 1 442 ? -0.715 8.772 -13.573 1.00 84.06 442 MET A CA 1
ATOM 3443 C C . MET A 1 442 ? -1.814 9.756 -13.198 1.00 84.06 442 MET A C 1
ATOM 3445 O O . MET A 1 442 ? -2.135 10.661 -13.966 1.00 84.06 442 MET A O 1
ATOM 3449 N N . LEU A 1 443 ? -2.333 9.590 -11.988 1.00 86.06 443 LEU A N 1
ATOM 3450 C CA . LEU A 1 443 ? -3.313 10.448 -11.345 1.00 86.06 443 LEU A CA 1
ATOM 3451 C C . LEU A 1 443 ? -2.790 10.817 -9.958 1.00 86.06 443 LEU A C 1
ATOM 3453 O O . LEU A 1 443 ? -2.567 9.936 -9.130 1.00 86.06 443 LEU A O 1
ATOM 3457 N N . ASP A 1 444 ? -2.633 12.108 -9.686 1.00 87.81 444 ASP A N 1
ATOM 3458 C CA . ASP A 1 444 ? -2.380 12.575 -8.325 1.00 87.81 444 ASP A CA 1
ATOM 3459 C C . ASP A 1 444 ? -3.724 12.700 -7.595 1.00 87.81 444 ASP A C 1
ATOM 3461 O O . ASP A 1 444 ? -4.627 13.403 -8.048 1.00 87.81 444 ASP A O 1
ATOM 3465 N N . LEU A 1 445 ? -3.877 11.978 -6.485 1.00 85.62 445 LEU A N 1
ATOM 3466 C CA . LEU A 1 445 ? -5.088 11.990 -5.657 1.00 85.62 445 LEU A CA 1
ATOM 3467 C C . LEU A 1 445 ? -5.114 13.167 -4.682 1.00 85.62 445 LEU A C 1
ATOM 3469 O O . LEU A 1 445 ? -6.169 13.499 -4.147 1.00 85.62 445 LEU A O 1
ATOM 3473 N N . THR A 1 446 ? -3.953 13.762 -4.412 1.00 86.25 446 THR A N 1
ATOM 3474 C CA . THR A 1 446 ? -3.787 14.839 -3.436 1.00 86.25 446 THR A CA 1
ATOM 3475 C C . THR A 1 446 ? -2.877 15.932 -3.979 1.00 86.25 446 THR A C 1
ATOM 3477 O O . THR A 1 446 ? -2.161 15.741 -4.958 1.00 86.25 446 THR A O 1
ATOM 3480 N N . THR A 1 447 ? -2.907 17.097 -3.334 1.00 84.62 447 THR A N 1
ATOM 3481 C CA . THR A 1 447 ? -2.063 18.252 -3.688 1.00 84.62 447 THR A CA 1
ATOM 3482 C C . THR A 1 447 ? -1.085 18.642 -2.578 1.00 84.62 447 THR A C 1
ATOM 3484 O O . THR A 1 447 ? -0.287 19.557 -2.753 1.00 84.62 447 THR A O 1
ATOM 3487 N N . GLU A 1 448 ? -1.180 18.008 -1.409 1.00 87.62 448 GLU A N 1
ATOM 3488 C CA . GLU A 1 448 ? -0.339 18.294 -0.245 1.00 87.62 448 GLU A CA 1
ATOM 3489 C C . GLU A 1 448 ? 0.970 17.492 -0.290 1.00 87.62 448 GLU A C 1
ATOM 3491 O O . GLU A 1 448 ? 0.960 16.296 -0.577 1.00 87.62 448 GLU A O 1
ATOM 3496 N N . ASP A 1 449 ? 2.084 18.146 0.058 1.00 94.31 449 ASP A N 1
ATOM 3497 C CA . ASP A 1 449 ? 3.378 1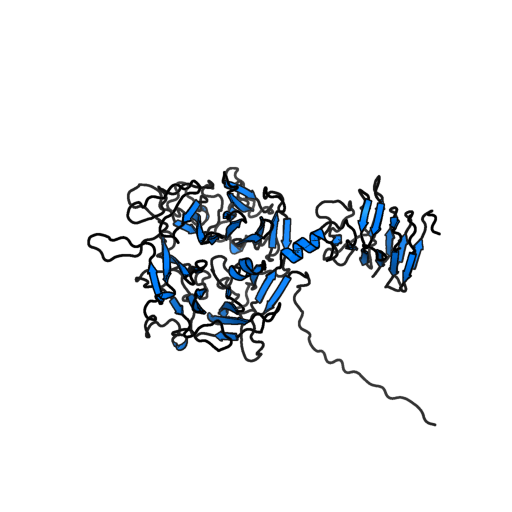7.498 0.296 1.00 94.31 449 ASP A CA 1
ATOM 3498 C C . ASP A 1 449 ? 3.330 16.675 1.593 1.00 94.31 449 ASP A C 1
ATOM 3500 O O . ASP A 1 449 ? 3.304 17.223 2.704 1.00 94.31 449 ASP A O 1
ATOM 3504 N N . LEU A 1 450 ? 3.342 15.348 1.448 1.00 96.25 450 LEU A N 1
ATOM 3505 C CA . LEU A 1 450 ? 3.280 14.405 2.564 1.00 96.25 450 LEU A CA 1
ATOM 3506 C C . LEU A 1 450 ? 4.637 14.073 3.192 1.00 96.25 450 LEU A C 1
ATOM 3508 O O . LEU A 1 450 ? 4.705 13.227 4.091 1.00 96.25 450 LEU A O 1
ATOM 3512 N N . GLY A 1 451 ? 5.719 14.707 2.742 1.00 96.44 451 GLY A N 1
ATOM 3513 C CA . GLY A 1 451 ? 7.072 14.399 3.177 1.00 96.44 451 GLY A CA 1
ATOM 3514 C C . GLY A 1 451 ? 7.436 12.952 2.859 1.00 96.44 451 GLY A C 1
ATOM 3515 O O . GLY A 1 451 ? 7.437 12.544 1.700 1.00 96.44 451 GLY A O 1
ATOM 3516 N N . THR A 1 452 ? 7.756 12.161 3.887 1.00 96.00 452 THR A N 1
ATOM 3517 C CA . THR A 1 452 ? 8.219 10.773 3.731 1.00 96.00 452 THR A CA 1
ATOM 3518 C C . THR A 1 452 ? 7.125 9.707 3.848 1.00 96.00 452 THR A C 1
ATOM 3520 O O . THR A 1 452 ? 7.456 8.528 3.951 1.00 96.00 452 THR A O 1
ATOM 3523 N N . TRP A 1 453 ? 5.841 10.085 3.792 1.00 97.50 453 TRP A N 1
ATOM 3524 C CA . TRP A 1 453 ? 4.715 9.141 3.808 1.00 97.50 453 TRP A CA 1
ATOM 3525 C C . TRP A 1 453 ? 4.872 8.024 2.765 1.00 97.50 453 TRP A C 1
ATOM 3527 O O . TRP A 1 453 ? 5.321 8.257 1.633 1.00 97.50 453 TRP A O 1
ATOM 3537 N N . GLU A 1 454 ? 4.482 6.814 3.155 1.00 98.12 454 GLU A N 1
ATOM 3538 C CA . GLU A 1 454 ? 4.341 5.655 2.287 1.00 98.12 454 GLU A CA 1
ATOM 3539 C C . GLU A 1 454 ? 2.930 5.058 2.396 1.00 98.12 454 GLU A C 1
ATOM 3541 O O . GLU A 1 454 ? 2.318 5.076 3.471 1.00 98.12 454 GLU A O 1
ATOM 3546 N N . PRO A 1 455 ? 2.410 4.493 1.296 1.00 97.25 455 PRO A N 1
ATOM 3547 C CA . PRO A 1 455 ? 1.072 3.934 1.277 1.00 97.25 455 PRO A CA 1
ATOM 3548 C C . PRO A 1 455 ? 0.956 2.635 2.084 1.00 97.25 455 PRO A C 1
ATOM 3550 O O . PRO A 1 455 ? 1.784 1.730 1.998 1.00 97.25 455 PRO A O 1
ATOM 3553 N N . SER A 1 456 ? -0.156 2.527 2.807 1.00 94.81 456 SER A N 1
ATOM 3554 C CA . SER A 1 456 ? -0.737 1.286 3.327 1.00 94.81 456 SER A CA 1
ATOM 3555 C C . SER A 1 456 ? -2.245 1.347 3.087 1.00 94.81 456 SER A C 1
ATOM 3557 O O . SER A 1 456 ? -2.809 2.443 3.013 1.00 94.81 456 SER A O 1
ATOM 3559 N N . TYR A 1 457 ? -2.901 0.197 2.937 1.00 96.38 457 TYR A N 1
ATOM 3560 C CA . TYR A 1 457 ? -4.317 0.149 2.579 1.00 96.38 457 TYR A CA 1
ATOM 3561 C C . TYR A 1 457 ? -5.079 -0.925 3.351 1.00 96.38 457 TYR A C 1
ATOM 3563 O O . TYR A 1 457 ? -4.502 -1.896 3.843 1.00 96.38 457 TYR A O 1
ATOM 3571 N N . ASP A 1 458 ? -6.388 -0.725 3.442 1.00 97.12 458 ASP A N 1
ATOM 3572 C CA . ASP A 1 458 ? -7.335 -1.666 4.025 1.00 97.12 458 ASP A CA 1
ATOM 3573 C C . ASP A 1 458 ? -7.667 -2.767 3.009 1.00 97.12 458 ASP A C 1
ATOM 3575 O O . ASP A 1 458 ? -8.406 -2.555 2.042 1.00 97.12 458 ASP A O 1
ATOM 3579 N N . VAL A 1 459 ? -7.088 -3.952 3.217 1.00 94.69 459 VAL A N 1
ATOM 3580 C CA . VAL A 1 459 ? -7.210 -5.087 2.289 1.00 94.69 459 VAL A CA 1
ATOM 3581 C C . VAL A 1 459 ? -8.661 -5.550 2.161 1.00 94.69 459 VAL A C 1
ATOM 3583 O O . VAL A 1 459 ? -9.105 -5.890 1.065 1.00 94.69 459 VAL A O 1
ATOM 3586 N N . ALA A 1 460 ? -9.413 -5.560 3.262 1.00 94.38 460 ALA A N 1
ATOM 3587 C CA . ALA A 1 460 ? -10.803 -6.000 3.260 1.00 94.38 460 ALA A CA 1
ATOM 3588 C C . ALA A 1 460 ? -11.712 -4.978 2.570 1.00 94.38 460 ALA A C 1
ATOM 3590 O O . ALA A 1 460 ? -12.579 -5.363 1.788 1.00 94.38 460 ALA A O 1
ATOM 3591 N N . ARG A 1 461 ? -11.482 -3.677 2.793 1.00 95.69 461 ARG A N 1
ATOM 3592 C CA . ARG A 1 461 ? -12.206 -2.608 2.088 1.00 95.69 461 ARG A CA 1
ATOM 3593 C C . ARG A 1 461 ? -11.970 -2.656 0.578 1.00 95.69 461 ARG A C 1
ATOM 3595 O O . ARG A 1 461 ? -12.925 -2.496 -0.176 1.00 95.69 461 ARG A O 1
ATOM 3602 N N . TRP A 1 462 ? -10.739 -2.946 0.149 1.00 96.69 462 TRP A N 1
ATOM 3603 C CA . TRP A 1 462 ? -10.442 -3.177 -1.264 1.00 96.69 462 TRP A CA 1
ATOM 3604 C C . TRP A 1 462 ? -11.217 -4.379 -1.812 1.00 96.69 462 TRP A C 1
ATOM 3606 O O . TRP A 1 462 ? -11.987 -4.233 -2.755 1.00 96.69 462 TRP A O 1
ATOM 3616 N N . LYS A 1 463 ? -11.057 -5.553 -1.187 1.00 93.50 463 LYS A N 1
ATOM 3617 C CA . LYS A 1 463 ? -11.644 -6.813 -1.671 1.00 93.50 463 LYS A CA 1
ATOM 3618 C C . LYS A 1 463 ? -13.177 -6.822 -1.676 1.00 93.50 463 LYS A C 1
ATOM 3620 O O . LYS A 1 463 ? -13.758 -7.487 -2.523 1.00 93.50 463 LYS A O 1
ATOM 3625 N N . ASN A 1 464 ? -13.820 -6.136 -0.730 1.00 92.88 464 ASN A N 1
ATOM 3626 C CA . ASN A 1 464 ? -15.275 -6.194 -0.565 1.00 92.88 464 ASN A CA 1
ATOM 3627 C C . ASN A 1 464 ? -16.015 -5.058 -1.279 1.00 92.88 464 ASN A C 1
ATOM 3629 O O . ASN A 1 464 ? -17.120 -5.279 -1.765 1.00 92.88 464 ASN A O 1
ATOM 3633 N N . ASP A 1 465 ? -15.436 -3.852 -1.308 1.00 93.44 465 ASP A N 1
ATOM 3634 C CA . ASP A 1 465 ? -16.123 -2.651 -1.799 1.00 93.44 465 ASP A CA 1
ATOM 3635 C C . ASP A 1 465 ? -15.469 -2.061 -3.070 1.00 93.44 465 ASP A C 1
ATOM 3637 O O . ASP A 1 465 ? -16.010 -1.113 -3.638 1.00 93.44 465 ASP A O 1
ATOM 3641 N N . GLY A 1 466 ? -14.293 -2.544 -3.499 1.00 95.56 466 GLY A N 1
ATOM 3642 C CA . GLY A 1 466 ? -13.527 -1.941 -4.601 1.00 95.56 466 GLY A CA 1
ATOM 3643 C C . GLY A 1 466 ? -13.005 -0.532 -4.284 1.00 95.56 466 GLY A C 1
ATOM 3644 O O . GLY A 1 466 ? -12.647 0.225 -5.183 1.00 95.56 466 GLY A O 1
ATOM 3645 N N . ILE A 1 467 ? -12.985 -0.149 -3.001 1.00 96.00 467 ILE A N 1
ATOM 3646 C CA . ILE A 1 467 ? -12.555 1.173 -2.534 1.00 96.00 467 ILE A CA 1
ATOM 3647 C C . ILE A 1 467 ? -11.142 1.079 -1.977 1.00 96.00 467 ILE A C 1
ATOM 3649 O O . ILE A 1 467 ? -10.874 0.323 -1.040 1.00 96.00 467 ILE A O 1
ATOM 3653 N N . LEU A 1 468 ? -10.236 1.903 -2.501 1.00 97.75 468 LEU A N 1
ATOM 3654 C CA . LEU A 1 468 ? -8.890 2.006 -1.962 1.00 97.75 468 LEU A CA 1
ATOM 3655 C C . LEU A 1 468 ? -8.891 2.963 -0.765 1.00 97.75 468 LEU A C 1
ATOM 3657 O O . LEU A 1 468 ? -8.808 4.177 -0.926 1.00 97.75 468 LEU A O 1
ATOM 3661 N N . SER A 1 469 ? -9.013 2.400 0.436 1.00 97.69 469 SER A N 1
ATOM 3662 C CA . SER A 1 469 ? -8.959 3.121 1.713 1.00 97.69 469 SER A CA 1
ATOM 3663 C C . SER A 1 469 ? -7.546 3.064 2.284 1.00 97.69 469 SER A C 1
ATOM 3665 O O . SER A 1 469 ? -7.033 1.970 2.517 1.00 97.69 469 SER A O 1
ATOM 3667 N N . MET A 1 470 ? -6.923 4.220 2.523 1.00 98.06 470 MET A N 1
ATOM 3668 C CA . MET A 1 470 ? -5.527 4.347 2.956 1.00 98.06 470 MET A CA 1
ATOM 3669 C C . MET A 1 470 ? -5.384 5.237 4.191 1.00 98.06 470 MET A C 1
ATOM 3671 O O . MET A 1 470 ? -6.061 6.259 4.315 1.00 98.06 470 MET A O 1
ATOM 3675 N N . TYR A 1 471 ? -4.450 4.889 5.079 1.00 98.06 471 TYR A N 1
ATOM 3676 C CA . TYR A 1 471 ? -4.051 5.774 6.174 1.00 98.06 471 TYR A CA 1
ATOM 3677 C C . TYR A 1 471 ? -3.262 6.964 5.608 1.00 98.06 471 TYR A C 1
ATOM 3679 O O . TYR A 1 471 ? -2.187 6.795 5.028 1.00 98.06 471 TYR A O 1
ATOM 3687 N N . TYR A 1 472 ? -3.790 8.171 5.783 1.00 97.62 472 TYR A N 1
ATOM 3688 C CA . TYR A 1 472 ? -3.258 9.410 5.227 1.00 97.62 472 TYR A CA 1
ATOM 3689 C C . TYR A 1 472 ? -2.732 10.319 6.332 1.00 97.62 472 TYR A C 1
ATOM 3691 O O . TYR A 1 472 ? -3.450 10.661 7.276 1.00 97.62 472 TYR A O 1
ATOM 3699 N N . GLN A 1 473 ? -1.475 10.739 6.203 1.00 96.31 473 GLN A N 1
ATOM 3700 C CA . GLN A 1 473 ? -0.859 11.643 7.162 1.00 96.31 473 GLN A CA 1
ATOM 3701 C C . GLN A 1 473 ? 0.348 12.353 6.553 1.00 96.31 473 GLN A C 1
ATOM 3703 O O . GLN A 1 473 ? 1.244 11.706 6.010 1.00 96.31 473 GLN A O 1
ATOM 3708 N N . ARG A 1 474 ? 0.424 13.674 6.730 1.00 96.44 474 ARG A N 1
ATOM 3709 C CA . ARG A 1 474 ? 1.629 14.440 6.415 1.00 96.44 474 ARG A CA 1
ATOM 3710 C C . ARG A 1 474 ? 2.747 14.157 7.418 1.00 96.44 474 ARG A C 1
ATOM 3712 O O . ARG A 1 474 ? 2.529 14.226 8.628 1.00 96.44 474 ARG A O 1
ATOM 3719 N N . ILE A 1 475 ? 3.956 13.922 6.911 1.00 96.69 475 ILE A N 1
ATOM 3720 C CA . ILE A 1 475 ? 5.180 13.771 7.705 1.00 96.69 475 ILE A CA 1
ATOM 3721 C C . ILE A 1 475 ? 6.060 15.013 7.506 1.00 96.69 475 ILE A C 1
ATOM 3723 O O . ILE A 1 475 ? 6.274 15.454 6.380 1.00 96.69 475 ILE A O 1
ATOM 3727 N N . GLY A 1 476 ? 6.548 15.623 8.587 1.00 93.50 476 GLY A N 1
ATOM 3728 C CA . GLY A 1 476 ? 7.251 16.908 8.529 1.00 93.50 476 GLY A CA 1
ATOM 3729 C C . GLY A 1 476 ? 7.965 17.276 9.828 1.00 93.50 476 GLY A C 1
ATOM 3730 O O . GLY A 1 476 ? 8.390 16.411 10.572 1.00 93.50 476 GLY A O 1
ATOM 3731 N N . SER A 1 477 ? 8.135 18.567 10.118 1.00 91.69 477 SER A N 1
ATOM 3732 C CA . SER A 1 477 ? 8.821 19.026 11.341 1.00 91.69 477 SER A CA 1
ATOM 3733 C C . SER A 1 477 ? 7.913 19.132 12.573 1.00 91.69 477 SER A C 1
ATOM 3735 O O . SER A 1 477 ? 8.410 19.256 13.692 1.00 91.69 477 SER A O 1
ATOM 3737 N N . GLN A 1 478 ? 6.592 19.103 12.384 1.00 93.00 478 GLN A N 1
ATOM 3738 C CA . GLN A 1 478 ? 5.615 19.165 13.472 1.00 93.00 478 GLN A CA 1
ATOM 3739 C C . GLN A 1 478 ? 5.609 17.850 14.257 1.00 93.00 478 GLN A C 1
ATOM 3741 O O . GLN A 1 478 ? 5.760 16.779 13.678 1.00 93.00 478 GLN A O 1
ATOM 3746 N N . THR A 1 479 ? 5.421 17.912 15.577 1.00 93.38 479 THR A N 1
ATOM 3747 C CA . THR A 1 479 ? 5.337 16.692 16.397 1.00 93.38 479 THR A CA 1
ATOM 3748 C C . THR A 1 479 ? 4.031 15.941 16.143 1.00 93.38 479 THR A C 1
ATOM 3750 O O . THR A 1 479 ? 4.060 14.720 16.017 1.00 93.38 479 THR A O 1
ATOM 3753 N N . GLY A 1 480 ? 2.906 16.656 16.041 1.00 95.81 480 GLY A N 1
ATOM 3754 C CA . GLY A 1 480 ? 1.559 16.104 15.888 1.00 95.81 480 GLY A CA 1
ATOM 3755 C C . GLY A 1 480 ? 0.768 16.810 14.788 1.00 95.81 480 GLY A C 1
ATOM 3756 O O . GLY A 1 480 ? 0.837 18.031 14.681 1.00 95.81 480 GLY A O 1
ATOM 3757 N N . VAL A 1 481 ? 0.031 16.049 13.976 1.00 96.75 481 VAL A N 1
ATOM 3758 C CA . VAL A 1 481 ? -0.924 16.556 12.970 1.00 96.75 481 VAL A CA 1
ATOM 3759 C C . VAL A 1 481 ? -2.155 15.652 12.920 1.00 96.75 481 VAL A C 1
ATOM 3761 O O . VAL A 1 481 ? -2.082 14.488 13.307 1.00 96.75 481 VAL A O 1
ATOM 3764 N N . GLN A 1 482 ? -3.275 16.153 12.406 1.00 96.06 482 GLN A N 1
ATOM 3765 C CA . GLN A 1 482 ? -4.464 15.333 12.176 1.00 96.06 482 GLN A CA 1
ATOM 3766 C C . GLN A 1 482 ? -4.182 14.268 11.103 1.00 96.06 482 GLN A C 1
ATOM 3768 O O . GLN A 1 482 ? -3.853 14.599 9.964 1.00 96.06 482 GLN A O 1
ATOM 3773 N N . ALA A 1 483 ? -4.333 12.989 11.453 1.00 97.50 483 ALA A N 1
ATOM 3774 C CA . ALA A 1 483 ? -4.368 11.903 10.475 1.00 97.50 483 ALA A CA 1
ATOM 3775 C C . ALA A 1 483 ? -5.784 11.729 9.909 1.00 97.50 483 ALA A C 1
ATOM 3777 O O . ALA A 1 483 ? -6.773 12.118 10.535 1.00 97.50 483 ALA A O 1
ATOM 3778 N N . SER A 1 484 ? -5.881 11.152 8.717 1.00 97.94 484 SER A N 1
ATOM 3779 C CA . SER A 1 484 ? -7.138 10.925 8.004 1.00 97.94 484 SER A CA 1
ATOM 3780 C C . SER A 1 484 ? -7.148 9.555 7.327 1.00 97.94 484 SER A C 1
ATOM 3782 O O . SER A 1 484 ? -6.112 8.909 7.183 1.00 97.94 484 SER A O 1
ATOM 3784 N N . ILE A 1 485 ? -8.320 9.129 6.870 1.00 98.00 485 ILE A N 1
ATOM 3785 C CA . ILE A 1 485 ? -8.480 8.062 5.887 1.00 98.00 485 ILE A CA 1
ATOM 3786 C C . ILE A 1 485 ? -8.717 8.710 4.525 1.00 98.00 485 ILE A C 1
ATOM 3788 O O . ILE A 1 485 ? -9.669 9.476 4.368 1.00 98.00 485 ILE A O 1
ATOM 3792 N N . LEU A 1 486 ? -7.852 8.410 3.558 1.00 97.44 486 LEU A N 1
ATOM 3793 C CA . LEU A 1 486 ? -8.044 8.763 2.154 1.00 97.44 486 LEU A CA 1
ATOM 3794 C C . LEU A 1 486 ? -8.722 7.581 1.458 1.00 97.44 486 LEU A C 1
ATOM 3796 O O . LEU A 1 486 ? -8.123 6.513 1.345 1.00 97.44 486 LEU A O 1
ATOM 3800 N N . GLU A 1 487 ? -9.958 7.764 1.006 1.00 96.38 487 GLU A N 1
ATOM 3801 C CA . GLU A 1 487 ? -10.660 6.803 0.158 1.00 96.38 487 GLU A CA 1
ATOM 3802 C C . GLU A 1 487 ? -10.638 7.275 -1.296 1.00 96.38 487 GLU A C 1
ATOM 3804 O O . GLU A 1 487 ? -11.001 8.412 -1.598 1.00 96.38 487 GLU A O 1
ATOM 3809 N N . TRP A 1 488 ? -10.231 6.387 -2.201 1.00 95.88 488 TRP A N 1
ATOM 3810 C CA . TRP A 1 488 ? -10.360 6.564 -3.643 1.00 95.88 488 TRP A CA 1
ATOM 3811 C C . TRP A 1 488 ? -11.280 5.485 -4.216 1.00 95.88 488 TRP A C 1
ATOM 3813 O O . TRP A 1 488 ? -11.140 4.311 -3.873 1.00 95.88 488 TRP A O 1
ATOM 3823 N N . ASN A 1 489 ? -12.216 5.884 -5.081 1.00 94.56 489 ASN A N 1
ATOM 3824 C CA . ASN A 1 489 ? -13.123 4.996 -5.806 1.00 94.56 489 ASN A CA 1
ATOM 3825 C C . ASN A 1 489 ? -12.671 4.871 -7.279 1.00 94.56 489 ASN A C 1
ATOM 3827 O O . ASN A 1 489 ? -13.024 5.731 -8.097 1.00 94.56 489 ASN A O 1
ATOM 3831 N N . PRO A 1 490 ? -11.909 3.820 -7.645 1.00 91.19 490 PRO A N 1
ATOM 3832 C CA . PRO A 1 490 ? -11.417 3.639 -9.007 1.00 91.19 490 PRO A CA 1
ATOM 3833 C C . PRO A 1 490 ? -12.554 3.435 -10.004 1.00 91.19 490 PRO A C 1
ATOM 3835 O O . PRO A 1 490 ? -12.522 4.022 -11.080 1.00 91.19 490 PRO A O 1
ATOM 3838 N N . ALA A 1 491 ? -13.589 2.669 -9.645 1.00 86.94 491 ALA A N 1
ATOM 3839 C CA . ALA A 1 491 ? -14.726 2.424 -10.528 1.00 86.94 491 ALA A CA 1
ATOM 3840 C C . ALA A 1 491 ? -15.425 3.738 -10.913 1.00 86.94 491 ALA A C 1
ATOM 3842 O O . ALA A 1 491 ? -15.703 3.977 -12.087 1.00 86.94 491 ALA A O 1
ATOM 3843 N N . ALA A 1 492 ? -15.653 4.639 -9.952 1.00 82.44 492 ALA A N 1
ATOM 3844 C CA . ALA A 1 492 ? -16.201 5.967 -10.230 1.00 82.44 492 ALA A CA 1
ATOM 3845 C C . ALA A 1 492 ? -15.263 6.812 -11.110 1.00 82.44 492 ALA A C 1
ATOM 3847 O O . ALA A 1 492 ? -15.730 7.470 -12.042 1.00 82.44 492 ALA A O 1
ATOM 3848 N N . TYR A 1 493 ? -13.950 6.765 -10.858 1.00 81.50 493 TYR A N 1
ATOM 3849 C CA . TYR A 1 493 ? -12.956 7.449 -11.686 1.00 81.50 493 TYR A CA 1
ATOM 3850 C C . TYR A 1 493 ? -12.976 6.948 -13.136 1.00 81.50 493 TYR A C 1
ATOM 3852 O O . TYR A 1 493 ? -13.196 7.742 -14.050 1.00 81.50 493 TYR A O 1
ATOM 3860 N N . PHE A 1 494 ? -12.826 5.644 -13.368 1.00 77.69 494 PHE A N 1
ATOM 3861 C CA . PHE A 1 494 ? -12.790 5.077 -14.717 1.00 77.69 494 PHE A CA 1
ATOM 3862 C C . PHE A 1 494 ? -14.128 5.230 -15.449 1.00 77.69 494 PHE A C 1
ATOM 3864 O O . PHE A 1 494 ? -14.141 5.589 -16.626 1.00 77.69 494 PHE A O 1
ATOM 3871 N N . ASN A 1 495 ? -15.261 5.094 -14.752 1.00 70.50 495 ASN A N 1
ATOM 3872 C CA . ASN A 1 495 ? -16.572 5.398 -15.329 1.00 70.50 495 ASN A CA 1
ATOM 3873 C C . ASN A 1 495 ? -16.693 6.864 -15.764 1.00 70.50 495 ASN A C 1
ATOM 3875 O O . ASN A 1 495 ? -17.373 7.147 -16.751 1.00 70.50 495 ASN A O 1
ATOM 3879 N N . SER A 1 496 ? -16.029 7.795 -15.068 1.00 63.53 496 SER A N 1
ATOM 3880 C CA . SER A 1 496 ? -15.995 9.204 -15.474 1.00 63.53 496 SER A CA 1
ATOM 3881 C C . SER A 1 496 ? -15.165 9.441 -16.740 1.00 63.53 496 SER A C 1
ATOM 3883 O O . SER A 1 496 ? -15.523 10.317 -17.526 1.00 63.53 496 SER A O 1
ATOM 3885 N N . LEU A 1 497 ? -14.130 8.624 -16.990 1.00 64.06 497 LEU A N 1
ATOM 3886 C CA . LEU A 1 497 ? -13.343 8.674 -18.230 1.00 64.06 497 LEU A CA 1
ATOM 3887 C C . LEU A 1 497 ? -14.155 8.200 -19.441 1.00 64.06 497 LEU A C 1
ATOM 3889 O O . LEU A 1 497 ? -14.020 8.758 -20.525 1.00 64.06 497 LEU A O 1
ATOM 3893 N N . VAL A 1 498 ? -15.000 7.180 -19.254 1.00 53.75 498 VAL A N 1
ATOM 3894 C CA . VAL A 1 498 ? -15.807 6.577 -20.330 1.00 53.75 498 VAL A CA 1
ATOM 3895 C C . VAL A 1 498 ? -17.075 7.386 -20.622 1.00 53.75 498 VAL A C 1
ATOM 3897 O O . VAL A 1 498 ? -17.462 7.522 -21.778 1.00 53.75 498 VAL A O 1
ATOM 3900 N N . ASN A 1 499 ? -17.724 7.937 -19.589 1.00 39.53 499 ASN A N 1
ATOM 3901 C CA . ASN A 1 499 ? -19.039 8.579 -19.714 1.00 39.53 499 ASN A CA 1
ATOM 3902 C C . ASN A 1 499 ? -19.008 10.118 -19.693 1.00 39.53 499 ASN A C 1
ATOM 3904 O O . ASN A 1 499 ? -20.068 10.738 -19.703 1.00 39.53 499 ASN A O 1
ATOM 3908 N N . GLY A 1 500 ? -17.835 10.759 -19.605 1.00 45.97 500 GLY A N 1
ATOM 3909 C CA . GLY A 1 500 ? -17.706 12.226 -19.629 1.00 45.97 500 GLY A CA 1
ATOM 3910 C C . GLY A 1 500 ? -18.441 12.982 -18.505 1.00 45.97 500 GLY A C 1
ATOM 3911 O O . GLY A 1 500 ? -18.603 14.197 -18.601 1.00 45.97 500 GLY A O 1
ATOM 3912 N N . GLY A 1 501 ? -18.894 12.280 -17.455 1.00 44.50 501 GLY A N 1
ATOM 3913 C CA . GLY A 1 501 ? -19.792 12.800 -16.411 1.00 44.50 501 GLY A CA 1
ATOM 3914 C C . GLY A 1 501 ? -19.158 13.785 -15.421 1.00 44.50 501 GLY A C 1
ATOM 3915 O O . GLY A 1 501 ? -19.872 14.493 -14.718 1.00 44.50 501 GLY A O 1
ATOM 3916 N N . SER A 1 502 ? -17.830 13.879 -15.410 1.00 55.69 502 SER A N 1
ATOM 3917 C CA . SER A 1 502 ? -17.067 14.942 -14.752 1.00 55.69 502 SER A CA 1
ATOM 3918 C C . SER A 1 502 ? -16.307 15.648 -15.861 1.00 55.69 502 SER A C 1
ATOM 3920 O O . SER A 1 502 ? -15.475 15.020 -16.513 1.00 55.69 502 SER A O 1
ATOM 3922 N N . GLY A 1 503 ? -16.649 16.899 -16.168 1.00 71.19 503 GLY A N 1
ATOM 3923 C CA . GLY A 1 503 ? -16.186 17.497 -17.417 1.00 71.19 503 GLY A CA 1
ATOM 3924 C C . GLY A 1 503 ? -14.673 17.520 -17.581 1.00 71.19 503 GLY A C 1
ATOM 3925 O O . GLY A 1 503 ? -13.931 17.714 -16.625 1.00 71.19 503 GLY A O 1
ATOM 3926 N N . SER A 1 504 ? -14.226 17.291 -18.811 1.00 85.06 504 SER A N 1
ATOM 3927 C CA . SER A 1 504 ? -12.814 17.250 -19.169 1.00 85.06 504 SER A CA 1
ATOM 3928 C C . SER A 1 504 ? -12.302 18.654 -19.433 1.00 85.06 504 SER A C 1
ATOM 3930 O O . SER A 1 504 ? -12.966 19.438 -20.102 1.00 85.06 504 SER A O 1
ATOM 3932 N N . PHE A 1 505 ? -11.122 18.983 -18.929 1.00 89.19 505 PHE A N 1
ATOM 3933 C CA . PHE A 1 505 ? -10.524 20.306 -19.012 1.00 89.19 505 PHE A CA 1
ATOM 3934 C C . PHE A 1 505 ? -9.343 20.317 -19.967 1.00 89.19 505 PHE A C 1
ATOM 3936 O O . PHE A 1 505 ? -8.496 19.423 -19.915 1.00 89.19 505 PHE A O 1
ATOM 3943 N N . TRP A 1 506 ? -9.256 21.357 -20.794 1.00 91.88 506 TRP A N 1
ATOM 3944 C CA . TRP A 1 506 ? -8.034 21.657 -21.530 1.00 91.88 506 TRP A CA 1
ATOM 3945 C C . TRP A 1 506 ? -6.901 21.915 -20.530 1.00 91.88 506 TRP A C 1
ATOM 3947 O O . TRP A 1 506 ? -6.985 22.835 -19.713 1.00 91.88 506 TRP A O 1
ATOM 3957 N N . ASN A 1 507 ? -5.868 21.076 -20.567 1.00 88.56 507 ASN A N 1
ATOM 3958 C CA . ASN A 1 507 ? -4.890 20.925 -19.491 1.00 88.56 507 ASN A CA 1
ATOM 3959 C C . ASN A 1 507 ? -3.476 21.395 -19.864 1.00 88.56 507 ASN A C 1
ATOM 3961 O O . ASN A 1 507 ? -2.505 21.035 -19.206 1.00 88.56 507 ASN A O 1
ATOM 3965 N N . VAL A 1 508 ? -3.332 22.172 -20.937 1.00 87.44 508 VAL A N 1
ATOM 3966 C CA . VAL A 1 508 ? -2.026 22.672 -21.384 1.00 87.44 508 VAL A CA 1
ATOM 3967 C C . VAL A 1 508 ? -2.079 24.163 -21.674 1.00 87.44 508 VAL A C 1
ATOM 3969 O O . VAL A 1 508 ? -3.011 24.659 -22.308 1.00 87.44 508 VAL A O 1
ATOM 3972 N N . ASP A 1 509 ? -1.035 24.882 -21.267 1.00 92.06 509 ASP A N 1
ATOM 3973 C CA . ASP A 1 509 ? -0.854 26.293 -21.610 1.00 92.06 509 ASP A CA 1
ATOM 3974 C C . ASP A 1 509 ? -0.265 26.470 -23.022 1.00 92.06 509 ASP A C 1
ATOM 3976 O O . ASP A 1 509 ? 0.782 27.076 -23.232 1.00 92.06 509 ASP A O 1
ATOM 3980 N N . ALA A 1 510 ? -0.921 25.870 -24.014 1.00 93.38 510 ALA A N 1
ATOM 3981 C CA . ALA A 1 510 ? -0.482 25.880 -25.402 1.00 93.38 510 ALA A CA 1
ATOM 3982 C C . ALA A 1 510 ? -1.667 25.733 -26.363 1.00 93.38 510 ALA A C 1
ATOM 3984 O O . ALA A 1 510 ? -2.719 25.199 -26.008 1.00 93.38 510 ALA A O 1
ATOM 3985 N N . SER A 1 511 ? -1.485 26.207 -27.597 1.00 96.31 511 SER A N 1
ATOM 3986 C CA . SER A 1 511 ? -2.341 25.807 -28.718 1.00 96.31 511 SER A CA 1
ATOM 3987 C C . SER A 1 511 ? -2.047 24.351 -29.085 1.00 96.31 511 SER A C 1
ATOM 3989 O O . SER A 1 511 ? -0.906 23.904 -28.975 1.00 96.31 511 SER A O 1
ATOM 3991 N N . GLY A 1 512 ? -3.049 23.613 -29.555 1.00 94.75 512 GLY A N 1
ATOM 3992 C CA . GLY A 1 512 ? -2.876 22.194 -29.859 1.00 94.75 512 GLY A CA 1
ATOM 3993 C C . GLY A 1 512 ? -4.073 21.566 -30.557 1.00 94.75 512 GLY A C 1
ATOM 3994 O O . GLY A 1 512 ? -5.108 22.203 -30.745 1.00 94.75 512 GLY A O 1
ATOM 3995 N N . ALA A 1 513 ? -3.922 20.307 -30.962 1.00 94.94 513 ALA A N 1
ATOM 3996 C CA . ALA A 1 513 ? -5.019 19.512 -31.503 1.00 94.94 513 ALA A CA 1
ATOM 3997 C C . ALA A 1 513 ? -5.910 18.984 -30.370 1.00 94.94 513 ALA A C 1
ATOM 3999 O O . ALA A 1 513 ? -5.392 18.558 -29.341 1.00 94.94 513 ALA A O 1
ATOM 4000 N N . TRP A 1 514 ? -7.230 18.955 -30.578 1.00 94.75 514 TRP A N 1
ATOM 4001 C CA . TRP A 1 514 ? -8.190 18.388 -29.622 1.00 94.75 514 TRP A CA 1
ATOM 4002 C C . TRP A 1 514 ? -7.862 16.932 -29.285 1.00 94.75 514 TRP A C 1
ATOM 4004 O O . TRP A 1 514 ? -7.892 16.561 -28.117 1.00 94.75 514 TRP A O 1
ATOM 4014 N N . GLY A 1 515 ? -7.501 16.133 -30.295 1.00 90.06 515 GLY A N 1
ATOM 4015 C CA . GLY A 1 515 ? -7.084 14.736 -30.149 1.00 90.06 515 GLY A CA 1
ATOM 4016 C C . GLY A 1 515 ? -5.660 14.500 -29.658 1.00 90.06 515 GLY A C 1
ATOM 4017 O O . GLY A 1 515 ? -5.183 13.368 -29.722 1.00 90.06 515 GLY A O 1
ATOM 4018 N N . GLY A 1 516 ? -4.947 15.539 -29.216 1.00 85.38 516 GLY A N 1
ATOM 4019 C CA . GLY A 1 516 ? -3.591 15.387 -28.701 1.00 85.38 516 GLY A CA 1
ATOM 4020 C C . GLY A 1 516 ? -3.546 14.482 -27.468 1.00 85.38 516 GLY A C 1
ATOM 4021 O O . GLY A 1 516 ? -4.368 14.603 -26.560 1.00 85.38 516 GLY A O 1
ATOM 4022 N N . ALA A 1 517 ? -2.551 13.596 -27.392 1.00 68.44 517 ALA A N 1
ATOM 4023 C CA . ALA A 1 517 ? -2.294 12.858 -26.160 1.00 68.44 517 ALA A CA 1
ATOM 4024 C C . ALA A 1 517 ? -2.004 13.851 -25.020 1.00 68.44 517 ALA A C 1
ATOM 4026 O O . ALA A 1 517 ? -1.272 14.821 -25.217 1.00 68.44 517 ALA A O 1
ATOM 4027 N N . SER A 1 518 ? -2.559 13.611 -23.830 1.00 80.44 518 SER A N 1
ATOM 4028 C CA . SER A 1 518 ? -2.330 14.393 -22.598 1.00 80.44 518 SER A CA 1
ATOM 4029 C C . SER A 1 518 ? -2.746 15.878 -22.592 1.00 80.44 518 SER A C 1
ATOM 4031 O O . SER A 1 518 ? -2.455 16.573 -21.622 1.00 80.44 518 SER A O 1
ATOM 4033 N N . VAL A 1 519 ? -3.454 16.386 -23.613 1.00 87.88 519 VAL A N 1
ATOM 4034 C CA . VAL A 1 519 ? -3.922 17.796 -23.622 1.00 87.88 519 VAL A CA 1
ATOM 4035 C C . VAL A 1 519 ? -5.215 18.019 -22.837 1.00 87.88 519 VAL A C 1
ATOM 4037 O O . VAL A 1 519 ? -5.588 19.162 -22.583 1.00 87.88 519 VAL A O 1
ATOM 4040 N N . TRP A 1 520 ? -5.880 16.940 -22.427 1.00 88.00 520 TRP A N 1
ATOM 4041 C CA . TRP A 1 520 ? -7.085 16.962 -21.608 1.00 88.00 520 TRP A CA 1
ATOM 4042 C C . TRP A 1 520 ? -6.869 16.234 -20.284 1.00 88.00 520 TRP A C 1
ATOM 4044 O O . TRP A 1 520 ? -6.140 15.244 -20.231 1.00 88.00 520 TRP A O 1
ATOM 4054 N N . THR A 1 521 ? -7.549 16.692 -19.236 1.00 76.44 521 THR A N 1
ATOM 4055 C CA . THR A 1 521 ? -7.661 15.989 -17.951 1.00 76.44 521 THR A CA 1
ATOM 4056 C C . THR A 1 521 ? -9.131 15.923 -17.515 1.00 76.44 521 THR A C 1
ATOM 4058 O O . THR A 1 521 ? -9.829 16.926 -17.646 1.00 76.44 521 THR A O 1
ATOM 4061 N N . PRO A 1 522 ? -9.652 14.786 -17.026 1.00 69.44 522 PRO A N 1
ATOM 4062 C CA . PRO A 1 522 ? -8.938 13.528 -16.824 1.00 69.44 522 PRO A CA 1
ATOM 4063 C C . PRO A 1 522 ? -8.782 12.698 -18.113 1.00 69.44 522 PRO A C 1
ATOM 4065 O O . PRO A 1 522 ? -8.012 11.745 -18.129 1.00 69.44 522 PRO A O 1
ATOM 4068 N N . GLY A 1 523 ? -9.461 13.063 -19.202 1.00 79.38 523 GLY A N 1
ATOM 4069 C CA . GLY A 1 523 ? -9.355 12.398 -20.501 1.00 79.38 523 GLY A CA 1
ATOM 4070 C C . GLY A 1 523 ? -9.898 13.277 -21.624 1.00 79.38 523 GLY A C 1
ATOM 4071 O O . GLY A 1 523 ? -10.453 14.337 -21.363 1.00 79.38 523 GLY A O 1
ATOM 4072 N N . MET A 1 524 ? -9.708 12.873 -22.880 1.00 88.25 524 MET A N 1
ATOM 4073 C CA . MET A 1 524 ? -10.228 13.629 -24.023 1.00 88.25 524 MET A CA 1
ATOM 4074 C C . MET A 1 524 ? -11.761 13.507 -24.092 1.00 88.25 524 MET A C 1
ATOM 4076 O O . MET A 1 524 ? -12.260 12.388 -24.210 1.00 88.25 524 MET A O 1
ATOM 4080 N N . PRO A 1 525 ? -12.514 14.621 -24.100 1.00 87.38 525 PRO A N 1
ATOM 4081 C CA . PRO A 1 525 ? -13.956 14.584 -24.290 1.00 87.38 525 PRO A CA 1
ATOM 4082 C C . PRO A 1 525 ? -14.287 14.313 -25.763 1.00 87.38 525 PRO A C 1
ATOM 4084 O O . PRO A 1 525 ? -13.958 15.122 -26.635 1.00 87.38 525 PRO A O 1
ATOM 4087 N N . ASP A 1 526 ? -14.937 13.180 -26.034 1.00 90.38 526 ASP A N 1
ATOM 4088 C CA . ASP A 1 526 ? -15.508 12.844 -27.344 1.00 90.38 526 ASP A CA 1
ATOM 4089 C C . ASP A 1 526 ? -16.623 11.793 -27.195 1.00 90.38 526 ASP A C 1
ATOM 4091 O O . ASP A 1 526 ? -16.369 10.601 -27.029 1.00 90.38 526 ASP A O 1
ATOM 4095 N N . GLY A 1 527 ? -17.876 12.245 -27.192 1.00 85.81 527 GLY A N 1
ATOM 4096 C CA . GLY A 1 527 ? -19.050 11.399 -27.021 1.00 85.81 527 GLY A CA 1
ATOM 4097 C C . GLY A 1 527 ? -20.339 12.185 -26.784 1.00 85.81 527 GLY A C 1
ATOM 4098 O O . GLY A 1 527 ? -20.339 13.382 -26.490 1.00 85.81 527 GLY A O 1
ATOM 4099 N N . ILE A 1 528 ? -21.475 11.497 -26.904 1.00 82.12 528 ILE A N 1
ATOM 4100 C CA . ILE A 1 528 ? -22.781 12.054 -26.525 1.00 82.12 528 ILE A CA 1
ATOM 4101 C C . ILE A 1 528 ? -22.739 12.426 -25.038 1.00 82.12 528 ILE A C 1
ATOM 4103 O O . ILE A 1 528 ? -22.248 11.644 -24.231 1.00 82.12 528 ILE A O 1
ATOM 4107 N N . ALA A 1 529 ? -23.257 13.606 -24.685 1.00 81.25 529 ALA A N 1
ATOM 4108 C CA . ALA A 1 529 ? -23.238 14.150 -23.322 1.00 81.25 529 ALA A CA 1
ATOM 4109 C C . ALA A 1 529 ? -21.836 14.448 -22.745 1.00 81.25 529 ALA A C 1
ATOM 4111 O O . ALA A 1 529 ? -21.741 14.922 -21.615 1.00 81.25 529 ALA A O 1
ATOM 4112 N N . ALA A 1 530 ? -20.752 14.257 -23.510 1.00 83.50 530 ALA A N 1
ATOM 4113 C CA . ALA A 1 530 ? -19.410 14.600 -23.050 1.00 83.50 530 ALA A CA 1
ATOM 4114 C C . ALA A 1 530 ? -19.299 16.105 -22.757 1.00 83.50 530 ALA A C 1
ATOM 4116 O O . ALA A 1 530 ? -19.817 16.940 -23.509 1.00 83.50 530 ALA A O 1
ATOM 4117 N N . ILE A 1 531 ? -18.608 16.447 -21.670 1.00 87.19 531 ILE A N 1
ATOM 4118 C CA . ILE A 1 531 ? -18.424 17.827 -21.220 1.00 87.19 531 ILE A CA 1
ATOM 4119 C C . ILE A 1 531 ? -16.973 18.240 -21.484 1.00 87.19 531 ILE A C 1
ATOM 4121 O O . ILE A 1 531 ? -16.044 17.626 -20.960 1.00 87.19 531 ILE A O 1
ATOM 4125 N N . ALA A 1 532 ? -16.786 19.301 -22.264 1.00 92.88 532 ALA A N 1
ATOM 4126 C CA . ALA A 1 532 ? -15.489 19.891 -22.571 1.00 92.88 532 ALA A CA 1
ATOM 4127 C C . ALA A 1 532 ? -15.387 21.311 -21.989 1.00 92.88 532 ALA A C 1
ATOM 4129 O O . ALA A 1 532 ? -16.178 22.203 -22.305 1.00 92.88 532 ALA A O 1
ATOM 4130 N N . ASN A 1 533 ? -14.394 21.520 -21.134 1.00 91.19 533 ASN A N 1
ATOM 4131 C CA . ASN A 1 533 ? -14.180 22.735 -20.363 1.00 91.19 533 ASN A CA 1
ATOM 4132 C C . ASN A 1 533 ? -12.872 23.419 -20.770 1.00 91.19 533 ASN A C 1
ATOM 4134 O O . ASN A 1 533 ? -11.792 22.827 -20.770 1.00 91.19 533 ASN A O 1
ATOM 4138 N N . PHE A 1 534 ? -12.967 24.712 -21.042 1.00 92.81 534 PHE A N 1
ATOM 4139 C CA . PHE A 1 534 ? -11.851 25.584 -21.365 1.00 92.81 534 PHE A CA 1
ATOM 4140 C C . PHE A 1 534 ? -11.662 26.588 -20.228 1.00 92.81 534 PHE A C 1
ATOM 4142 O O . PHE A 1 534 ? -12.344 27.614 -20.155 1.00 92.81 534 PHE A O 1
ATOM 4149 N N . GLY A 1 535 ? -10.732 26.271 -19.325 1.00 80.12 535 GLY A N 1
ATOM 4150 C CA . GLY A 1 535 ? -10.531 26.969 -18.051 1.00 80.12 535 GLY A CA 1
ATOM 4151 C C . GLY A 1 535 ? -11.190 26.255 -16.862 1.00 80.12 535 GLY A C 1
ATOM 4152 O O . GLY A 1 535 ? -12.115 25.465 -17.027 1.00 80.12 535 GLY A O 1
ATOM 4153 N N . GLY A 1 536 ? -10.686 26.517 -15.650 1.00 69.19 536 GLY A N 1
ATOM 4154 C CA . GLY A 1 536 ? -11.181 25.922 -14.396 1.00 69.19 536 GLY A CA 1
ATOM 4155 C C . GLY A 1 536 ? -10.549 24.582 -13.984 1.00 69.19 536 GLY A C 1
ATOM 4156 O O . GLY A 1 536 ? -10.802 24.132 -12.875 1.00 69.19 536 GLY A O 1
ATOM 4157 N N . GLY A 1 537 ? -9.701 23.975 -14.824 1.00 62.78 537 GLY A N 1
ATOM 4158 C CA . GLY A 1 537 ? -9.106 22.642 -14.609 1.00 62.78 537 GLY A CA 1
ATOM 4159 C C . GLY A 1 537 ? -7.709 22.611 -13.980 1.00 62.78 537 GLY A C 1
ATOM 4160 O O . GLY A 1 537 ? -6.943 21.701 -14.267 1.00 62.78 537 GLY A O 1
ATOM 4161 N N . GLY A 1 538 ? -7.328 23.620 -13.192 1.00 57.16 538 GLY A N 1
ATOM 4162 C CA . GLY A 1 538 ? -6.027 23.674 -12.500 1.00 57.16 538 GLY A CA 1
ATOM 4163 C C . GLY A 1 538 ? -4.844 24.201 -13.328 1.00 57.16 538 GLY A C 1
ATOM 4164 O O . GLY A 1 538 ? -3.981 24.873 -12.768 1.00 57.16 538 GLY A O 1
ATOM 4165 N N . THR A 1 539 ? -4.829 24.007 -14.651 1.00 73.31 539 THR A N 1
ATOM 4166 C CA . THR A 1 539 ? -3.812 24.610 -15.536 1.00 73.31 539 THR A CA 1
ATOM 4167 C C . THR A 1 539 ? -4.219 26.028 -15.944 1.00 73.31 539 THR A C 1
ATOM 4169 O O . THR A 1 539 ? -5.197 26.232 -16.666 1.00 73.31 539 THR A O 1
ATOM 4172 N N . ALA A 1 540 ? -3.479 27.031 -15.466 1.00 76.81 540 ALA A N 1
ATOM 4173 C CA . ALA A 1 540 ? -3.669 28.417 -15.884 1.00 76.81 540 ALA A CA 1
ATOM 4174 C C . ALA A 1 540 ? -3.151 28.613 -17.314 1.00 76.81 540 ALA A C 1
ATOM 4176 O O . ALA A 1 540 ? -2.034 28.194 -17.615 1.00 76.81 540 ALA A O 1
ATOM 4177 N N . ILE A 1 541 ? -3.937 29.278 -18.170 1.00 82.94 541 ILE A N 1
ATOM 4178 C CA . ILE A 1 541 ? -3.440 29.733 -19.472 1.00 82.94 541 ILE A CA 1
ATOM 4179 C C . ILE A 1 541 ? -2.949 31.179 -19.392 1.00 82.94 541 ILE A C 1
ATOM 4181 O O . ILE A 1 541 ? -3.618 32.017 -18.782 1.00 82.94 541 ILE A O 1
ATOM 4185 N N . LEU A 1 542 ? -1.798 31.460 -20.001 1.00 88.06 542 LEU A N 1
ATOM 4186 C CA . LEU A 1 542 ? -1.120 32.763 -19.938 1.00 88.06 542 LEU A CA 1
ATOM 4187 C C . LEU A 1 542 ? -1.212 33.577 -21.238 1.00 88.06 542 LEU A C 1
ATOM 4189 O O . LEU A 1 542 ? -0.869 34.753 -21.242 1.00 88.06 542 LEU A O 1
ATOM 4193 N N . ASP A 1 543 ? -1.707 32.974 -22.321 1.00 94.25 543 ASP A N 1
ATOM 4194 C CA . ASP A 1 543 ? -2.045 33.653 -23.574 1.00 94.25 543 ASP A CA 1
ATOM 4195 C C . ASP A 1 543 ? -3.315 33.052 -24.186 1.00 94.25 543 ASP A C 1
ATOM 4197 O O . ASP A 1 543 ? -3.785 31.989 -23.780 1.00 94.25 543 ASP A O 1
ATOM 4201 N N . SER A 1 544 ? -3.858 33.709 -25.216 1.00 96.69 544 SER A N 1
ATOM 4202 C CA . SER A 1 544 ? -4.973 33.154 -25.992 1.00 96.69 544 SER A CA 1
ATOM 4203 C C . SER A 1 544 ? -4.575 31.849 -26.689 1.00 96.69 544 SER A C 1
ATOM 4205 O O . SER A 1 544 ? -3.514 31.770 -27.314 1.00 96.69 544 SER A O 1
ATOM 4207 N N . ARG A 1 545 ? -5.434 30.828 -26.606 1.00 97.25 545 ARG A N 1
ATOM 4208 C CA . ARG A 1 545 ? -5.153 29.470 -27.096 1.00 97.25 545 ARG A CA 1
ATOM 4209 C C . ARG A 1 545 ? -6.068 29.092 -28.257 1.00 97.25 545 ARG A C 1
ATOM 4211 O O . ARG A 1 545 ? -7.272 29.337 -28.222 1.00 97.25 545 ARG A O 1
ATOM 4218 N N . THR A 1 546 ? -5.489 28.476 -29.288 1.00 97.62 546 THR A N 1
ATOM 4219 C CA . THR A 1 546 ? -6.240 27.889 -30.408 1.00 97.62 546 THR A CA 1
ATOM 4220 C C . THR A 1 546 ? -6.233 26.373 -30.285 1.00 97.62 546 THR A C 1
ATOM 4222 O O . THR A 1 546 ? -5.171 25.749 -30.295 1.00 97.62 546 THR A O 1
ATOM 4225 N N . ILE A 1 547 ? -7.423 25.789 -30.190 1.00 98.00 547 ILE A N 1
ATOM 4226 C CA . ILE A 1 547 ? -7.640 24.349 -30.154 1.00 98.00 547 ILE A CA 1
ATOM 4227 C C . ILE A 1 547 ? -8.145 23.934 -31.528 1.00 98.00 547 ILE A C 1
ATOM 4229 O O . ILE A 1 547 ? -9.208 24.363 -31.973 1.00 98.00 547 ILE A O 1
ATOM 4233 N N . THR A 1 548 ? -7.349 23.123 -32.216 1.00 97.44 548 THR A N 1
ATOM 4234 C CA . THR A 1 548 ? -7.649 22.658 -33.571 1.00 97.44 548 THR A CA 1
ATOM 4235 C C . THR A 1 548 ? -8.428 21.353 -33.498 1.00 97.44 548 THR A C 1
ATOM 4237 O O . THR A 1 548 ? -7.948 20.379 -32.919 1.00 97.44 548 THR A O 1
ATOM 4240 N N . LEU A 1 549 ? -9.610 21.307 -34.105 1.00 96.56 549 LEU A N 1
ATOM 4241 C CA . LEU A 1 549 ? -10.362 20.069 -34.284 1.00 96.56 549 LEU A CA 1
ATOM 4242 C C . LEU A 1 549 ? -9.689 19.252 -35.386 1.00 96.56 549 LEU A C 1
ATOM 4244 O O . LEU A 1 549 ? -9.734 19.596 -36.562 1.00 96.56 549 LEU A O 1
ATOM 4248 N N . ASP A 1 550 ? -9.003 18.191 -34.996 1.00 92.12 550 ASP A N 1
ATOM 4249 C CA . ASP A 1 550 ? -8.293 17.277 -35.888 1.00 92.12 550 ASP A CA 1
ATOM 4250 C C . ASP A 1 550 ? -9.244 16.341 -36.649 1.00 92.12 550 ASP A C 1
ATOM 4252 O O . ASP A 1 550 ? -8.967 15.965 -37.787 1.00 92.12 550 ASP A O 1
ATOM 4256 N N . THR A 1 551 ? -10.393 16.028 -36.051 1.00 92.44 551 THR A N 1
ATOM 4257 C CA . THR A 1 551 ? -11.519 15.295 -36.652 1.00 92.44 551 THR A CA 1
ATOM 4258 C C . THR A 1 551 ? -12.844 15.872 -36.139 1.00 92.44 551 THR A C 1
ATOM 4260 O O . THR A 1 551 ? -12.845 16.869 -35.411 1.00 92.44 551 THR A O 1
ATOM 4263 N N . THR A 1 552 ? -13.982 15.292 -36.528 1.00 94.62 552 THR A N 1
ATOM 4264 C CA . THR A 1 552 ? -15.272 15.631 -35.913 1.00 94.62 552 THR A CA 1
ATOM 4265 C C . THR A 1 552 ? -15.293 15.199 -34.448 1.00 94.62 552 THR A C 1
ATOM 4267 O O . THR A 1 552 ? -15.061 14.029 -34.161 1.00 94.62 552 THR A O 1
ATOM 4270 N N . ARG A 1 553 ? -15.602 16.126 -33.534 1.00 94.69 553 ARG A N 1
ATOM 4271 C CA . ARG A 1 553 ? -15.699 15.869 -32.087 1.00 94.69 553 ARG A CA 1
ATOM 4272 C C . ARG A 1 553 ? -17.133 15.972 -31.607 1.00 94.69 553 ARG A C 1
ATOM 4274 O O . ARG A 1 553 ? -17.795 16.974 -31.876 1.00 94.69 553 ARG A O 1
ATOM 4281 N N . THR A 1 554 ? -17.603 14.956 -30.888 1.00 93.81 554 THR A N 1
ATOM 4282 C CA . THR A 1 554 ? -18.957 14.932 -30.324 1.00 93.81 554 THR A CA 1
ATOM 4283 C C . THR A 1 554 ? -18.929 15.390 -28.872 1.00 93.81 554 THR A C 1
ATOM 4285 O O . THR A 1 554 ? -18.150 14.870 -28.082 1.00 93.81 554 THR A O 1
ATOM 4288 N N . VAL A 1 555 ? -19.775 16.349 -28.498 1.00 93.81 555 VAL A N 1
ATOM 4289 C CA . VAL A 1 555 ? -19.904 16.827 -27.110 1.00 93.81 555 VAL A CA 1
ATOM 4290 C C . VAL A 1 555 ? -21.350 17.207 -26.794 1.00 93.81 555 VAL A C 1
ATOM 4292 O O . VAL A 1 555 ? -22.085 17.667 -27.665 1.00 93.81 555 VAL A O 1
ATOM 4295 N N . GLY A 1 556 ? -21.768 17.049 -25.538 1.00 88.69 556 GLY A N 1
ATOM 4296 C CA . GLY A 1 556 ? -23.060 17.542 -25.046 1.00 88.69 556 GLY A CA 1
ATOM 4297 C C . GLY A 1 556 ? -22.983 18.910 -24.374 1.00 88.69 556 GLY A C 1
ATOM 4298 O O . GLY A 1 556 ? -23.977 19.641 -24.357 1.00 88.69 556 GLY A O 1
ATOM 4299 N N . GLN A 1 557 ? -21.809 19.279 -23.856 1.00 91.69 557 GLN A N 1
ATOM 4300 C CA . GLN A 1 557 ? -21.588 20.560 -23.195 1.00 91.69 557 GLN A CA 1
ATOM 4301 C C . GLN A 1 557 ? -20.197 21.123 -23.501 1.00 91.69 557 GLN A C 1
ATOM 4303 O O . GLN A 1 557 ? -19.190 20.422 -23.403 1.00 91.69 557 GLN A O 1
ATOM 4308 N N . LEU A 1 558 ? -20.152 22.419 -23.806 1.00 95.44 558 LEU A N 1
ATOM 4309 C CA . LEU A 1 558 ? -18.937 23.224 -23.914 1.00 95.44 558 LEU A CA 1
ATOM 4310 C C . LEU A 1 558 ? -18.990 24.363 -22.900 1.00 95.44 558 LEU A C 1
ATOM 4312 O O . LEU A 1 558 ? -19.980 25.090 -22.858 1.00 95.44 558 LEU A O 1
ATOM 4316 N N . THR A 1 559 ? -17.929 24.566 -22.122 1.00 92.56 559 THR A N 1
ATOM 4317 C CA . THR A 1 559 ? -17.844 25.694 -21.180 1.00 92.56 559 THR A CA 1
ATOM 4318 C C . THR A 1 559 ? -16.550 26.471 -21.376 1.00 92.56 559 THR A C 1
ATOM 4320 O O . THR A 1 559 ? -15.474 25.882 -21.383 1.00 92.56 559 THR A O 1
ATOM 4323 N N . PHE A 1 560 ? -16.641 27.798 -21.465 1.00 93.00 560 PHE A N 1
ATOM 4324 C CA . PHE A 1 560 ? -15.498 28.707 -21.508 1.00 93.00 560 PHE A CA 1
ATOM 4325 C C . PHE A 1 560 ? -15.448 29.587 -20.259 1.00 93.00 560 PHE A C 1
ATOM 4327 O O . PHE A 1 560 ? -16.444 30.205 -19.873 1.00 93.00 560 PHE A O 1
ATOM 4334 N N . ASN A 1 561 ? -14.283 29.651 -19.620 1.00 88.25 561 ASN A N 1
ATOM 4335 C CA . ASN A 1 561 ? -14.087 30.427 -18.404 1.00 88.25 561 ASN A CA 1
ATOM 4336 C C . ASN A 1 561 ? -12.661 30.984 -18.314 1.00 88.25 561 ASN A C 1
ATOM 4338 O O . ASN A 1 561 ? -11.820 30.449 -17.588 1.00 88.25 561 ASN A O 1
ATOM 4342 N N . ASN A 1 562 ? -12.380 32.071 -19.036 1.00 85.50 562 ASN A N 1
ATOM 4343 C CA . ASN A 1 562 ? -11.152 32.836 -18.826 1.00 85.50 562 ASN A CA 1
ATOM 4344 C C . ASN A 1 562 ? -11.370 34.322 -19.128 1.00 85.50 562 ASN A C 1
ATOM 4346 O O . ASN A 1 562 ? -11.620 34.704 -20.262 1.00 85.50 562 ASN A O 1
ATOM 4350 N N . ALA A 1 563 ? -11.232 35.170 -18.108 1.00 86.88 563 ALA A N 1
ATOM 4351 C CA . ALA A 1 563 ? -11.514 36.600 -18.221 1.00 86.88 563 ALA A CA 1
ATOM 4352 C C . ALA A 1 563 ? -10.489 37.396 -19.054 1.00 86.88 563 ALA A C 1
ATOM 4354 O O . ALA A 1 563 ? -10.811 38.492 -19.507 1.00 86.88 563 ALA A O 1
ATOM 4355 N N . PHE A 1 564 ? -9.269 36.880 -19.233 1.00 88.50 564 PHE A N 1
ATOM 4356 C CA . PHE A 1 564 ? -8.134 37.634 -19.781 1.00 88.50 564 PHE A CA 1
ATOM 4357 C C . PHE A 1 564 ? -7.650 37.114 -21.137 1.00 88.50 564 PHE A C 1
ATOM 4359 O O . PHE A 1 564 ? -7.126 37.884 -21.941 1.00 88.50 564 PHE A O 1
ATOM 4366 N N . HIS A 1 565 ? -7.840 35.823 -21.408 1.00 94.56 565 HIS A N 1
ATOM 4367 C CA . HIS A 1 565 ? -7.329 35.149 -22.594 1.00 94.56 565 HIS A CA 1
ATOM 4368 C C . HIS A 1 565 ? -8.424 34.343 -23.285 1.00 94.56 565 HIS A C 1
ATOM 4370 O O . HIS A 1 565 ? -9.227 33.665 -22.644 1.00 94.56 565 HIS A O 1
ATOM 4376 N N . SER A 1 566 ? -8.442 34.411 -24.614 1.00 96.19 566 SER A N 1
ATOM 4377 C CA . SER A 1 566 ? -9.456 33.736 -25.416 1.00 96.19 566 SER A CA 1
ATOM 4378 C C . SER A 1 566 ? -9.110 32.269 -25.655 1.00 96.19 566 SER A C 1
ATOM 4380 O O . SER A 1 566 ? -7.947 31.866 -25.681 1.00 96.19 566 SER A O 1
ATOM 4382 N N . TYR A 1 567 ? -10.157 31.486 -25.879 1.00 97.94 567 TYR A N 1
ATOM 4383 C CA . TYR A 1 567 ? -10.063 30.147 -26.437 1.00 97.94 567 TYR A CA 1
ATOM 4384 C C . TYR A 1 567 ? -10.745 30.186 -27.798 1.00 97.94 567 TYR A C 1
ATOM 4386 O O . TYR A 1 567 ? -11.870 30.682 -27.897 1.00 97.94 567 TYR A O 1
ATOM 4394 N N . THR A 1 568 ? -10.065 29.671 -28.818 1.00 98.19 568 THR A N 1
ATOM 4395 C CA . THR A 1 568 ? -10.584 29.580 -30.184 1.00 98.19 568 THR A CA 1
ATOM 4396 C C . THR A 1 568 ? -10.655 28.122 -30.603 1.00 98.19 568 THR A C 1
ATOM 4398 O O . THR A 1 568 ? -9.617 27.471 -30.718 1.00 98.19 568 THR A O 1
ATOM 4401 N N . LEU A 1 569 ? -11.860 27.613 -30.861 1.00 98.19 569 LEU A N 1
ATOM 4402 C CA . LEU A 1 569 ? -12.057 26.295 -31.467 1.00 98.19 569 LEU A CA 1
ATOM 4403 C C . LEU A 1 569 ? -12.027 26.442 -32.986 1.00 98.19 569 LEU A C 1
ATOM 4405 O O . LEU A 1 569 ? -12.976 26.960 -33.577 1.00 98.19 569 LEU A O 1
ATOM 4409 N N . ALA A 1 570 ? -10.924 26.022 -33.600 1.00 97.12 570 ALA A N 1
ATOM 4410 C CA . ALA A 1 570 ? -10.668 26.182 -35.025 1.00 97.12 570 ALA A CA 1
ATOM 4411 C C . ALA A 1 570 ? -10.771 24.851 -35.779 1.00 97.12 570 ALA A C 1
ATOM 4413 O O . ALA A 1 570 ? -10.425 23.804 -35.224 1.00 97.12 570 ALA A O 1
ATOM 4414 N N . PRO A 1 571 ? -11.224 24.858 -37.045 1.00 94.75 571 PRO A N 1
ATOM 4415 C CA . PRO A 1 571 ? -11.225 23.648 -37.845 1.00 94.75 571 PRO A CA 1
ATOM 4416 C C . PRO A 1 571 ? -9.783 23.278 -38.206 1.00 94.75 571 PRO A C 1
ATOM 4418 O O . PRO A 1 571 ? -8.993 24.128 -38.619 1.00 94.75 571 PRO A O 1
ATOM 4421 N N . GLY A 1 572 ? -9.434 22.000 -38.062 1.00 88.69 572 GLY A N 1
ATOM 4422 C CA . GLY A 1 572 ? -8.301 21.412 -38.773 1.00 88.69 572 GLY A CA 1
ATOM 4423 C C . GLY A 1 572 ? -8.650 21.172 -40.244 1.00 88.69 572 GLY A C 1
ATOM 4424 O O . GLY A 1 572 ? -9.556 21.793 -40.792 1.00 88.69 572 GLY A O 1
ATOM 4425 N N . ALA A 1 573 ? -7.973 20.224 -40.896 1.00 84.94 573 ALA A N 1
ATOM 4426 C CA . ALA A 1 573 ? -8.234 19.923 -42.310 1.00 84.94 573 ALA A CA 1
ATOM 4427 C C . ALA A 1 573 ? -9.670 19.419 -42.577 1.00 84.94 573 ALA A C 1
ATOM 4429 O O . ALA A 1 573 ? -10.233 19.708 -43.629 1.00 84.94 573 ALA A O 1
ATOM 4430 N N . VAL A 1 574 ? -10.251 18.671 -41.629 1.00 83.25 574 VAL A N 1
ATOM 4431 C CA . VAL A 1 574 ? -11.603 18.075 -41.713 1.00 83.25 574 VAL A CA 1
ATOM 4432 C C . VAL A 1 574 ? -12.388 18.195 -40.394 1.00 83.25 574 VAL A C 1
ATOM 4434 O O . VAL A 1 574 ? -13.340 17.457 -40.159 1.00 83.25 574 VAL A O 1
ATOM 4437 N N . GLY A 1 575 ? -11.961 19.083 -39.494 1.00 91.88 575 GLY A N 1
ATOM 4438 C CA . GLY A 1 575 ? -12.491 19.167 -38.133 1.00 91.88 575 GLY A CA 1
ATOM 4439 C C . GLY A 1 575 ? -13.822 19.900 -38.018 1.00 91.88 575 GLY A C 1
ATOM 4440 O O . GLY A 1 575 ? -13.981 20.987 -38.572 1.00 91.88 575 GLY A O 1
ATOM 4441 N N . SER A 1 576 ? -14.740 19.348 -37.227 1.00 95.31 576 SER A N 1
ATOM 4442 C CA . SER A 1 576 ? -16.035 19.956 -36.897 1.00 95.31 576 SER A CA 1
ATOM 4443 C C . SER A 1 576 ? -16.494 19.569 -35.487 1.00 95.31 576 SER A C 1
ATOM 4445 O O . SER A 1 576 ? -15.955 18.645 -34.880 1.00 95.31 576 SER A O 1
ATOM 4447 N N . LEU A 1 577 ? -17.484 20.278 -34.946 1.00 97.12 577 LEU A N 1
ATOM 4448 C CA . LEU A 1 577 ? -18.174 19.899 -33.709 1.00 97.12 577 LEU A CA 1
ATOM 4449 C C . LEU A 1 577 ? -19.502 19.228 -34.039 1.00 97.12 577 LEU A C 1
ATOM 4451 O O . LEU A 1 577 ? -20.224 19.709 -34.902 1.00 97.12 577 LEU A O 1
ATOM 4455 N N . LEU A 1 578 ? -19.862 18.175 -33.313 1.00 95.88 578 LEU A N 1
ATOM 4456 C CA . LEU A 1 578 ? -21.217 17.637 -33.248 1.00 95.88 578 LEU A CA 1
ATOM 4457 C C . LEU A 1 578 ? -21.762 17.843 -31.831 1.00 95.88 578 LEU A C 1
ATOM 4459 O O . LEU A 1 578 ? -21.254 17.267 -30.871 1.00 95.88 578 LEU A O 1
ATOM 4463 N N . LEU A 1 579 ? -22.812 18.651 -31.698 1.00 95.69 579 LEU A N 1
ATOM 4464 C CA . LEU A 1 579 ? -23.433 18.978 -30.418 1.00 95.69 579 LEU A CA 1
ATOM 4465 C C . LEU A 1 579 ? -24.615 18.043 -30.140 1.00 95.69 579 LEU A C 1
ATOM 4467 O O . LEU A 1 579 ? -25.673 18.156 -30.766 1.00 95.69 579 LEU A O 1
ATOM 4471 N N . SER A 1 580 ? -24.429 17.108 -29.205 1.00 89.44 580 SER A N 1
ATOM 4472 C CA . SER A 1 580 ? -25.399 16.062 -28.866 1.00 89.44 580 SER A CA 1
ATOM 4473 C C . SER A 1 580 ? -25.398 15.733 -27.373 1.00 89.44 580 SER A C 1
ATOM 4475 O O . SER A 1 580 ? -24.403 15.259 -26.825 1.00 89.44 580 SER A O 1
ATOM 4477 N N . ASN A 1 581 ? -26.548 15.925 -26.724 1.00 85.44 581 ASN A N 1
ATOM 4478 C CA . ASN A 1 581 ? -26.751 15.656 -25.299 1.00 85.44 581 ASN A CA 1
ATOM 4479 C C . ASN A 1 581 ? -27.824 14.574 -25.053 1.00 85.44 581 ASN A C 1
ATOM 4481 O O . ASN A 1 581 ? -28.679 14.695 -24.180 1.00 85.44 581 ASN A O 1
ATOM 4485 N N . GLY A 1 582 ? -27.832 13.528 -25.886 1.00 73.81 582 GLY A N 1
ATOM 4486 C CA . GLY A 1 582 ? -28.603 12.302 -25.630 1.00 73.81 582 GLY A CA 1
ATOM 4487 C C . GLY A 1 582 ? -30.129 12.439 -25.697 1.00 73.81 582 GLY A C 1
ATOM 4488 O O . GLY A 1 582 ? -30.833 11.567 -25.200 1.00 73.81 582 GLY A O 1
ATOM 4489 N N . GLY A 1 583 ? -30.644 13.511 -26.308 1.00 74.38 583 GLY A N 1
ATOM 4490 C CA . GLY A 1 583 ? -32.081 13.789 -26.449 1.00 74.38 583 GLY A CA 1
ATOM 4491 C C . GLY A 1 583 ? -32.516 15.129 -25.852 1.00 74.38 583 GLY A C 1
ATOM 4492 O O . GLY A 1 583 ? -33.586 15.623 -26.196 1.00 74.38 583 GLY A O 1
ATOM 4493 N N . ALA A 1 584 ? -31.677 15.744 -25.015 1.00 83.31 584 ALA A N 1
ATOM 4494 C CA . ALA A 1 584 ? -31.819 17.135 -24.592 1.00 83.31 584 ALA A CA 1
ATOM 4495 C C . ALA A 1 584 ? -31.004 18.077 -25.494 1.00 83.31 584 ALA A C 1
ATOM 4497 O O . ALA A 1 584 ? -30.094 17.637 -26.205 1.00 83.31 584 ALA A O 1
ATOM 4498 N N . ALA A 1 585 ? -31.310 19.377 -25.438 1.00 86.50 585 ALA A N 1
ATOM 4499 C CA . ALA A 1 585 ? -30.488 20.398 -26.078 1.00 86.50 585 ALA A CA 1
ATOM 4500 C C . ALA A 1 585 ? -29.052 20.338 -25.530 1.00 86.50 585 ALA A C 1
ATOM 4502 O O . ALA A 1 585 ? -28.840 20.217 -24.317 1.00 86.50 585 ALA A O 1
ATOM 4503 N N . ALA A 1 586 ? -28.063 20.422 -26.418 1.00 93.62 586 ALA A N 1
ATOM 4504 C CA . ALA A 1 586 ? -26.673 20.594 -26.007 1.00 93.62 586 ALA A CA 1
ATOM 4505 C C . ALA A 1 586 ? -26.447 22.020 -25.483 1.00 93.62 586 ALA A C 1
ATOM 4507 O O . ALA A 1 586 ? -27.250 22.918 -25.739 1.00 93.62 586 ALA A O 1
ATOM 4508 N N . THR A 1 587 ? -25.363 22.253 -24.743 1.00 92.88 587 THR A N 1
ATOM 4509 C CA . THR A 1 587 ? -25.108 23.571 -24.139 1.00 92.88 587 THR A CA 1
ATOM 4510 C C . THR A 1 587 ? -23.740 24.136 -24.496 1.00 92.88 587 THR A C 1
ATOM 4512 O O . THR A 1 587 ? -22.746 23.414 -24.550 1.00 92.88 587 THR A O 1
ATOM 4515 N N . ILE A 1 588 ? -23.688 25.452 -24.717 1.00 95.94 588 ILE A N 1
ATOM 4516 C CA . ILE A 1 588 ? -22.445 26.219 -24.827 1.00 95.94 588 ILE A CA 1
ATOM 4517 C C . ILE A 1 588 ? -22.501 27.364 -23.820 1.00 95.94 588 ILE A C 1
ATOM 4519 O O . ILE A 1 588 ? -23.290 28.295 -23.964 1.00 95.94 588 ILE A O 1
ATOM 4523 N N . GLY A 1 589 ? -21.670 27.298 -22.786 1.00 91.50 589 GLY A N 1
ATOM 4524 C CA . GLY A 1 589 ? -21.589 28.295 -21.728 1.00 91.50 589 GLY A CA 1
ATOM 4525 C C . GLY A 1 589 ? -20.361 29.190 -21.854 1.00 91.50 589 GLY A C 1
ATOM 4526 O O . GLY A 1 589 ? -19.256 28.697 -22.073 1.00 91.50 589 GLY A O 1
ATOM 4527 N N . VAL A 1 590 ? -20.531 30.494 -21.632 1.00 90.94 590 VAL A N 1
ATOM 4528 C CA . VAL A 1 590 ? -19.417 31.414 -21.359 1.00 90.94 590 VAL A CA 1
ATOM 4529 C C . VAL A 1 590 ? -19.614 32.047 -19.991 1.00 90.94 590 VAL A C 1
ATOM 4531 O O . VAL A 1 590 ? -20.498 32.884 -19.786 1.00 90.94 590 VAL A O 1
ATOM 4534 N N . THR A 1 591 ? -18.759 31.658 -19.052 1.00 86.31 591 THR A N 1
ATOM 4535 C CA . THR A 1 591 ? -18.784 32.171 -17.682 1.00 86.31 591 THR A CA 1
ATOM 4536 C C . THR A 1 591 ? -18.094 33.528 -17.598 1.00 86.31 591 THR A C 1
ATOM 4538 O O . THR A 1 591 ? -18.668 34.458 -17.044 1.00 86.31 591 THR A O 1
ATOM 4541 N N . ASN A 1 592 ? -16.907 33.667 -18.198 1.00 82.75 592 ASN A N 1
ATOM 4542 C CA . ASN A 1 592 ? -16.118 34.901 -18.216 1.00 82.75 592 ASN A CA 1
ATOM 4543 C C . ASN A 1 592 ? -15.334 35.015 -19.525 1.00 82.75 592 ASN A C 1
ATOM 4545 O O . ASN A 1 592 ? -14.848 33.994 -20.001 1.00 82.75 592 ASN A O 1
ATOM 4549 N N . GLY A 1 593 ? -15.132 36.245 -20.009 1.00 90.62 593 GLY A N 1
ATOM 4550 C CA . GLY A 1 593 ? -14.230 36.558 -21.123 1.00 90.62 593 GLY A CA 1
ATOM 4551 C C . GLY A 1 593 ? -14.845 36.472 -22.518 1.00 90.62 593 GLY A C 1
ATOM 4552 O O . GLY A 1 593 ? -16.063 36.386 -22.679 1.00 90.62 593 GLY A O 1
ATOM 4553 N N . SER A 1 594 ? -13.971 36.525 -23.525 1.00 95.50 594 SER A N 1
ATOM 4554 C CA . SER A 1 594 ? -14.325 36.544 -24.948 1.00 95.50 594 SER A CA 1
ATOM 4555 C C . SER A 1 594 ? -13.710 35.343 -25.661 1.00 95.50 594 SER A C 1
ATOM 4557 O O . SER A 1 594 ? -12.487 35.207 -25.698 1.00 95.50 594 SER A O 1
ATOM 4559 N N . HIS A 1 595 ? -14.549 34.485 -26.240 1.00 97.56 595 HIS A N 1
ATOM 4560 C CA . HIS A 1 595 ? -14.138 33.212 -26.844 1.00 97.56 595 HIS A CA 1
ATOM 4561 C C . HIS A 1 595 ? -14.735 33.025 -28.239 1.00 97.56 595 HIS A C 1
ATOM 4563 O O . HIS A 1 595 ? -15.707 33.693 -28.603 1.00 97.56 595 HIS A O 1
ATOM 4569 N N . PHE A 1 596 ? -14.150 32.117 -29.023 1.00 97.94 596 PHE A N 1
ATOM 4570 C CA . PHE A 1 596 ? -14.486 31.963 -30.435 1.00 97.94 596 PHE A CA 1
ATOM 4571 C C . PHE A 1 596 ? -14.643 30.500 -30.852 1.00 97.94 596 PHE A C 1
ATOM 4573 O O . PHE A 1 596 ? -13.866 29.631 -30.460 1.00 97.94 596 PHE A O 1
ATOM 4580 N N . ILE A 1 597 ? -15.625 30.238 -31.712 1.00 97.69 597 ILE A N 1
ATOM 4581 C CA . ILE A 1 597 ? -15.781 28.972 -32.428 1.00 97.69 597 ILE A CA 1
ATOM 4582 C C . ILE A 1 597 ? -15.785 29.296 -33.918 1.00 97.69 597 ILE A C 1
ATOM 4584 O O . ILE A 1 597 ? -16.738 29.867 -34.450 1.00 97.69 597 ILE A O 1
ATOM 4588 N N . THR A 1 598 ? -14.690 28.961 -34.589 1.00 96.69 598 THR A N 1
ATOM 4589 C CA . THR A 1 598 ? -14.537 29.150 -36.035 1.00 96.69 598 THR A CA 1
ATOM 4590 C C . THR A 1 598 ? -14.716 27.844 -36.807 1.00 96.69 598 THR A C 1
ATOM 4592 O O . THR A 1 598 ? -14.872 27.875 -38.025 1.00 96.69 598 THR A O 1
ATOM 4595 N N . ALA A 1 599 ? -14.724 26.700 -36.116 1.00 96.31 599 ALA A N 1
ATOM 4596 C CA . ALA A 1 599 ? -15.010 25.402 -36.714 1.00 96.31 599 ALA A CA 1
ATOM 4597 C C . ALA A 1 599 ? -16.501 25.227 -37.056 1.00 96.31 599 ALA A C 1
ATOM 4599 O O . ALA A 1 599 ? -17.346 25.739 -36.316 1.00 96.31 599 ALA A O 1
ATOM 4600 N N . PRO A 1 600 ? -16.842 24.467 -38.116 1.00 95.31 600 PRO A N 1
ATOM 4601 C CA . PRO A 1 600 ? -18.222 24.087 -38.397 1.00 95.31 600 PRO A CA 1
ATOM 4602 C C . PRO A 1 600 ? -18.858 23.319 -37.235 1.00 95.31 600 PRO A C 1
ATOM 4604 O O . PRO A 1 600 ? -18.192 22.521 -36.569 1.00 95.31 600 PRO A O 1
ATOM 4607 N N . ILE A 1 601 ? -20.154 23.526 -37.020 1.00 95.44 601 ILE A N 1
ATOM 4608 C CA . ILE A 1 601 ? -20.931 22.929 -35.933 1.00 95.44 601 ILE A CA 1
ATOM 4609 C C . ILE A 1 601 ? -22.110 22.154 -36.537 1.00 95.44 601 ILE A C 1
ATOM 4611 O O . ILE A 1 601 ? -22.884 22.683 -37.316 1.00 95.44 601 ILE A O 1
ATOM 4615 N N . ALA A 1 602 ? -22.303 20.899 -36.176 1.00 94.81 602 ALA A N 1
ATOM 4616 C CA . ALA A 1 602 ? -23.523 20.149 -36.438 1.00 94.81 602 ALA A CA 1
ATOM 4617 C C . ALA A 1 602 ? -24.342 20.061 -35.145 1.00 94.81 602 ALA A C 1
ATOM 4619 O O . ALA A 1 602 ? -23.789 19.802 -34.076 1.00 94.81 602 ALA A O 1
ATOM 4620 N N . ILE A 1 603 ? -25.654 20.262 -35.231 1.00 94.69 603 ILE A N 1
ATOM 4621 C CA . ILE A 1 603 ? -26.588 20.198 -34.103 1.00 94.69 603 ILE A CA 1
ATOM 4622 C C . ILE A 1 603 ? -27.659 19.138 -34.360 1.00 94.69 603 ILE A C 1
ATOM 4624 O O . ILE A 1 603 ? -28.077 18.898 -35.495 1.00 94.69 603 ILE A O 1
ATOM 4628 N N . THR A 1 604 ? -28.118 18.493 -33.292 1.00 92.25 604 THR A N 1
ATOM 4629 C CA . THR A 1 604 ? -29.225 17.526 -33.362 1.00 92.25 604 THR A CA 1
ATOM 4630 C C . THR A 1 604 ? -30.589 18.225 -33.371 1.00 92.25 604 THR A C 1
ATOM 4632 O O . THR A 1 604 ? -30.682 19.425 -33.127 1.00 92.25 604 THR A O 1
ATOM 4635 N N . ALA A 1 605 ? -31.670 17.469 -33.596 1.00 90.94 605 ALA A N 1
ATOM 4636 C CA . ALA A 1 605 ? -33.044 17.984 -33.528 1.00 90.94 605 ALA A CA 1
ATOM 4637 C C . ALA A 1 605 ? -33.434 18.544 -32.145 1.00 90.94 605 ALA A C 1
ATOM 4639 O O . ALA A 1 605 ? -34.391 19.301 -32.044 1.00 90.94 605 ALA A O 1
ATOM 4640 N N . ALA A 1 606 ? -32.696 18.191 -31.086 1.00 89.12 606 ALA A N 1
ATOM 4641 C CA . ALA A 1 606 ? -32.925 18.720 -29.744 1.00 89.12 606 ALA A CA 1
ATOM 4642 C C . ALA A 1 606 ? -32.410 20.163 -29.559 1.00 89.12 606 ALA A C 1
ATOM 4644 O O . ALA A 1 606 ? -32.721 20.785 -28.547 1.00 89.12 606 ALA A O 1
ATOM 4645 N N . GLY A 1 607 ? -31.642 20.698 -30.516 1.00 92.44 607 GLY A N 1
ATOM 4646 C CA . GLY A 1 607 ? -31.152 22.075 -30.489 1.00 92.44 607 GLY A CA 1
ATOM 4647 C C . GLY A 1 607 ? -29.948 22.314 -29.574 1.00 92.44 607 GLY A C 1
ATOM 4648 O O . GLY A 1 607 ? -29.320 21.381 -29.058 1.00 92.44 607 GLY A O 1
ATOM 4649 N N . VAL A 1 608 ? -29.601 23.592 -29.406 1.00 94.38 608 VAL A N 1
ATOM 4650 C CA . VAL A 1 608 ? -28.466 24.065 -28.597 1.00 94.38 608 VAL A CA 1
ATOM 4651 C C . VAL A 1 608 ? -28.854 25.307 -27.800 1.00 94.38 608 VAL A C 1
ATOM 4653 O O . VAL A 1 608 ? -29.412 26.253 -28.351 1.00 94.38 608 VAL A O 1
ATOM 4656 N N . SER A 1 609 ? -28.481 25.339 -26.519 1.00 93.31 609 SER A N 1
ATOM 4657 C CA . SER A 1 609 ? -28.604 26.522 -25.664 1.00 93.31 609 SER A CA 1
ATOM 4658 C C . SER A 1 609 ? -27.257 27.199 -25.420 1.00 93.31 609 SER A C 1
ATOM 4660 O O . SER A 1 609 ? -26.335 26.600 -24.862 1.00 93.31 609 SER A O 1
ATOM 4662 N N . PHE A 1 610 ? -27.166 28.478 -25.774 1.00 93.38 610 PHE A N 1
ATOM 4663 C CA . PHE A 1 610 ? -26.049 29.364 -25.469 1.00 93.38 610 PHE A CA 1
ATOM 4664 C C . PHE A 1 610 ? -26.309 30.107 -24.155 1.00 93.38 610 PHE A C 1
ATOM 4666 O O . PHE A 1 610 ? -27.271 30.865 -24.045 1.00 93.38 610 PHE A O 1
ATOM 4673 N N . ASN A 1 611 ? -25.443 29.923 -23.162 1.00 88.69 611 ASN A N 1
ATOM 4674 C CA . ASN A 1 611 ? -25.594 30.491 -21.821 1.00 88.69 611 ASN A CA 1
ATOM 4675 C C . ASN A 1 611 ? -24.446 31.477 -21.540 1.00 88.69 611 ASN A C 1
ATOM 4677 O O . ASN A 1 611 ? -23.327 31.072 -21.220 1.00 88.69 611 ASN A O 1
ATOM 4681 N N . LEU A 1 612 ? -24.699 32.780 -21.682 1.00 88.94 612 LEU A N 1
ATOM 4682 C CA . LEU A 1 612 ? -23.695 33.846 -21.568 1.00 88.94 612 LEU A CA 1
ATOM 4683 C C . LEU A 1 612 ? -23.840 34.586 -20.232 1.00 88.94 612 LEU A C 1
ATOM 4685 O O . LEU A 1 612 ? -24.506 35.618 -20.131 1.00 88.94 612 LEU A O 1
ATOM 4689 N N . ASN A 1 613 ? -23.238 34.029 -19.182 1.00 73.44 613 ASN A N 1
ATOM 4690 C CA . ASN A 1 613 ? -23.593 34.342 -17.794 1.00 73.44 613 ASN A CA 1
ATOM 4691 C C . ASN A 1 613 ? -23.020 35.673 -17.265 1.00 73.44 613 ASN A C 1
ATOM 4693 O O . ASN A 1 613 ? -23.599 36.257 -16.350 1.00 73.44 613 ASN A O 1
ATOM 4697 N N . GLY A 1 614 ? -21.919 36.180 -17.827 1.00 70.00 614 GLY A N 1
ATOM 4698 C CA . GLY A 1 614 ? -21.332 37.474 -17.457 1.00 70.00 614 GLY A CA 1
ATOM 4699 C C . GLY A 1 614 ? -21.819 38.615 -18.355 1.00 70.00 614 GLY A C 1
ATOM 4700 O O . GLY A 1 614 ? -21.886 38.459 -19.570 1.00 70.00 614 GLY A O 1
ATOM 4701 N N . GLY A 1 615 ? -22.100 39.796 -17.787 1.00 72.19 615 GLY A N 1
ATOM 4702 C CA . GLY A 1 615 ? -22.532 40.981 -18.557 1.00 72.19 615 GLY A CA 1
ATOM 4703 C C . GLY A 1 615 ? -21.496 41.510 -19.565 1.00 72.19 615 GLY A C 1
ATOM 4704 O O . GLY A 1 615 ? -21.820 42.330 -20.415 1.00 72.19 615 GLY A O 1
ATOM 4705 N N . THR A 1 616 ? -20.251 41.037 -19.475 1.00 78.81 616 THR A N 1
ATOM 4706 C CA . THR A 1 616 ? -19.148 41.317 -20.408 1.00 78.81 616 THR A CA 1
ATOM 4707 C C . THR A 1 616 ? -18.682 40.071 -21.167 1.00 78.81 616 THR A C 1
ATOM 4709 O O . THR A 1 616 ? -17.714 40.153 -21.919 1.00 78.81 616 THR A O 1
ATOM 4712 N N . SER A 1 617 ? -19.338 38.921 -20.974 1.00 89.06 617 SER A N 1
ATOM 4713 C CA . SER A 1 617 ? -18.991 37.676 -21.662 1.00 89.06 617 SER A CA 1
ATOM 4714 C C . SER A 1 617 ? -19.356 37.759 -23.141 1.00 89.06 617 SER A C 1
ATOM 4716 O O . SER A 1 617 ? -20.433 38.251 -23.486 1.00 89.06 617 SER A O 1
ATOM 4718 N N . LEU A 1 618 ? -18.490 37.240 -24.011 1.00 94.69 618 LEU A N 1
ATOM 4719 C CA . LEU A 1 618 ? -18.709 37.208 -25.454 1.00 94.69 618 LEU A CA 1
ATOM 4720 C C . LEU A 1 618 ? -18.396 35.830 -26.038 1.00 94.69 618 LEU A C 1
ATOM 4722 O O . LEU A 1 618 ? -17.354 35.240 -25.747 1.00 94.69 618 LEU A O 1
ATOM 4726 N N . LEU A 1 619 ? -19.274 35.358 -26.923 1.00 97.00 619 LEU A N 1
ATOM 4727 C CA . LEU A 1 619 ? -19.009 34.220 -27.798 1.00 97.00 619 LEU A CA 1
ATOM 4728 C C . LEU A 1 619 ? -19.164 34.643 -29.261 1.00 97.00 619 LEU A C 1
ATOM 4730 O O . LEU A 1 619 ? -20.246 35.053 -29.680 1.00 97.00 619 LEU A O 1
ATOM 4734 N N . GLY A 1 620 ? -18.089 34.533 -30.040 1.00 96.69 620 GLY A N 1
ATOM 4735 C CA . GLY A 1 620 ? -18.130 34.691 -31.492 1.00 96.69 620 GLY A CA 1
ATOM 4736 C C . GLY A 1 620 ? -18.182 33.335 -32.190 1.00 96.69 620 GLY A C 1
ATOM 4737 O O . GLY A 1 620 ? -17.263 32.535 -32.043 1.00 96.69 620 GLY A O 1
ATOM 4738 N N . VAL A 1 621 ? -19.225 33.081 -32.974 1.00 95.69 621 VAL A N 1
ATOM 4739 C CA . VAL A 1 621 ? -19.380 31.866 -33.779 1.00 95.69 621 VAL A CA 1
ATOM 4740 C C . VAL A 1 621 ? -19.343 32.244 -35.257 1.00 95.69 621 VAL A C 1
ATOM 4742 O O . VAL A 1 621 ? -20.282 32.837 -35.790 1.00 95.69 621 VAL A O 1
ATOM 4745 N N . SER A 1 622 ? -18.235 31.918 -35.919 1.00 93.62 622 SER A N 1
ATOM 4746 C CA . SER A 1 622 ? -18.036 32.194 -37.348 1.00 93.62 622 SER A CA 1
ATOM 4747 C C . SER A 1 622 ? -18.057 30.937 -38.212 1.00 93.62 622 SER A C 1
ATOM 4749 O O . SER A 1 622 ? -18.092 31.049 -39.433 1.00 93.62 622 SER A O 1
ATOM 4751 N N . GLY A 1 623 ? -17.985 29.751 -37.601 1.00 89.31 623 GLY A N 1
ATOM 4752 C CA . GLY A 1 623 ? -18.160 28.492 -38.314 1.00 89.31 623 GLY A CA 1
ATOM 4753 C C . GLY A 1 623 ? -19.616 28.288 -38.720 1.00 89.31 623 GLY A C 1
ATOM 4754 O O . GLY A 1 623 ? -20.530 28.707 -38.005 1.00 89.31 623 GLY A O 1
ATOM 4755 N N . ASP A 1 624 ? -19.838 27.640 -39.863 1.00 90.81 624 ASP A N 1
ATOM 4756 C CA . ASP A 1 624 ? -21.185 27.257 -40.278 1.00 90.81 624 ASP A CA 1
ATOM 4757 C C . ASP A 1 624 ? -21.737 26.238 -39.280 1.00 90.81 624 ASP A C 1
ATOM 4759 O O . ASP A 1 624 ? -21.148 25.177 -39.077 1.00 90.81 624 ASP A O 1
ATOM 4763 N N . ILE A 1 625 ? -22.867 26.545 -38.649 1.00 91.38 625 ILE A N 1
ATOM 4764 C CA . ILE A 1 625 ? -23.657 25.531 -37.941 1.00 91.38 625 ILE A CA 1
ATOM 4765 C C . ILE A 1 625 ? -24.432 24.654 -38.977 1.00 91.38 625 ILE A C 1
ATOM 4767 O O . ILE A 1 625 ? -24.392 24.884 -40.186 1.00 91.38 625 ILE A O 1
ATOM 4771 N N . SER A 1 626 ? -25.110 23.584 -38.603 1.00 91.31 626 SER A N 1
ATOM 4772 C CA . SER A 1 626 ? -25.938 22.785 -39.520 1.00 91.31 626 SER A CA 1
ATOM 4773 C C . SER A 1 626 ? -26.816 21.870 -38.691 1.00 91.31 626 SER A C 1
ATOM 4775 O O . SER A 1 626 ? -26.391 21.432 -37.629 1.00 91.31 626 SER A O 1
ATOM 4777 N N . GLY A 1 627 ? -28.028 21.570 -39.147 1.00 88.00 627 GLY A N 1
ATOM 4778 C CA . GLY A 1 627 ? -28.972 20.733 -38.404 1.00 88.00 627 GLY A CA 1
ATOM 4779 C C . GLY A 1 627 ? -30.353 21.370 -38.307 1.00 88.00 627 GLY A C 1
ATOM 4780 O O . GLY A 1 627 ? -30.567 22.477 -38.787 1.00 88.00 627 GLY A O 1
ATOM 4781 N N . ALA A 1 628 ? -31.295 20.633 -37.721 1.00 80.75 628 ALA A N 1
ATOM 4782 C CA . ALA A 1 628 ? -32.716 20.993 -37.689 1.00 80.75 628 ALA A CA 1
ATOM 4783 C C . ALA A 1 628 ? -33.225 21.406 -36.294 1.00 80.75 628 ALA A C 1
ATOM 4785 O O . ALA A 1 628 ? -34.432 21.493 -36.100 1.00 80.75 628 ALA A O 1
ATOM 4786 N N . GLY A 1 629 ? -32.333 21.565 -35.313 1.00 87.88 629 GLY A N 1
ATOM 4787 C CA . GLY A 1 629 ? -32.698 21.948 -33.947 1.00 87.88 629 GLY A CA 1
ATOM 4788 C C . GLY A 1 629 ? -32.659 23.457 -33.717 1.00 87.88 629 GLY A C 1
ATOM 4789 O O . GLY A 1 629 ? -31.929 24.175 -34.396 1.00 87.88 629 GLY A O 1
ATOM 4790 N N . ASP A 1 630 ? -33.403 23.918 -32.714 1.00 90.88 630 ASP A N 1
ATOM 4791 C CA . ASP A 1 630 ? -33.477 25.337 -32.358 1.00 90.88 630 ASP A CA 1
ATOM 4792 C C . ASP A 1 630 ? -32.192 25.843 -31.680 1.00 90.88 630 ASP A C 1
ATOM 4794 O O . ASP A 1 630 ? -31.479 25.098 -30.998 1.00 90.88 630 ASP A O 1
ATOM 4798 N N . LEU A 1 631 ? -31.929 27.145 -31.816 1.00 93.00 631 LEU A N 1
ATOM 4799 C CA . LEU A 1 631 ? -30.887 27.854 -31.073 1.00 93.00 631 LEU A CA 1
ATOM 4800 C C . LEU A 1 631 ? -31.538 28.751 -30.015 1.00 93.00 631 LEU A C 1
ATOM 4802 O O . LEU A 1 631 ? -32.251 29.697 -30.351 1.00 93.00 631 LEU A O 1
ATOM 4806 N N . SER A 1 632 ? -31.268 28.496 -28.736 1.00 91.00 632 SER A N 1
ATOM 4807 C CA . SER A 1 632 ? -31.718 29.357 -27.638 1.00 91.00 632 SER A CA 1
ATOM 4808 C C . SER A 1 632 ? -30.549 30.111 -27.018 1.00 91.00 632 SER A C 1
ATOM 4810 O O . SER A 1 632 ? -29.444 29.587 -26.917 1.00 91.00 632 SER A O 1
ATOM 4812 N N . VAL A 1 633 ? -30.785 31.343 -26.570 1.00 90.50 633 VAL A N 1
ATOM 4813 C CA . VAL A 1 633 ? -29.768 32.169 -25.904 1.00 90.50 633 VAL A CA 1
ATOM 4814 C C . VAL A 1 633 ? -30.303 32.642 -24.560 1.00 90.50 633 VAL A C 1
ATOM 4816 O O . VAL A 1 633 ? -31.447 33.085 -24.461 1.00 90.50 633 VAL A O 1
ATOM 4819 N N . SER A 1 634 ? -29.474 32.558 -23.524 1.00 84.75 634 SER A N 1
ATOM 4820 C CA . SER A 1 634 ? -29.767 33.046 -22.179 1.00 84.75 634 SER A CA 1
ATOM 4821 C C . SER A 1 634 ? -28.556 33.771 -21.575 1.00 84.75 634 SER A C 1
ATOM 4823 O O . SER A 1 634 ? -27.418 33.563 -21.999 1.00 84.75 634 SER A O 1
ATOM 4825 N N . GLY A 1 635 ? -28.797 34.629 -20.580 1.00 86.81 635 GLY A N 1
ATOM 4826 C CA . GLY A 1 635 ? -27.755 35.397 -19.887 1.00 86.81 635 GLY A CA 1
ATOM 4827 C C . GLY A 1 635 ? -27.616 36.851 -20.360 1.00 86.81 635 GLY A C 1
ATOM 4828 O O . GLY A 1 635 ? -28.403 37.333 -21.170 1.00 86.81 635 GLY A O 1
ATOM 4829 N N . GLY A 1 636 ? -26.652 37.573 -19.779 1.00 82.88 636 GLY A N 1
ATOM 4830 C CA . GLY A 1 636 ? -26.433 39.011 -20.001 1.00 82.88 636 GLY A CA 1
ATOM 4831 C C . GLY A 1 636 ? -25.292 39.360 -20.964 1.00 82.88 636 GLY A C 1
ATOM 4832 O O . GLY A 1 636 ? -25.036 40.544 -21.169 1.00 82.88 636 GLY A O 1
ATOM 4833 N N . GLY A 1 637 ? -24.583 38.362 -21.502 1.00 89.88 637 GLY A N 1
ATOM 4834 C CA . GLY A 1 637 ? -23.463 38.549 -22.431 1.00 89.88 637 GLY A CA 1
ATOM 4835 C C . GLY A 1 637 ? -23.870 38.686 -23.906 1.00 89.88 637 GLY A C 1
ATOM 4836 O O . GLY A 1 637 ? -25.049 38.725 -24.250 1.00 89.88 637 GLY A O 1
ATOM 4837 N N . THR A 1 638 ? -22.878 38.759 -24.798 1.00 93.38 638 THR A N 1
ATOM 4838 C CA . THR A 1 638 ? -23.062 38.972 -26.248 1.00 93.38 638 THR A CA 1
ATOM 4839 C C . THR A 1 638 ? -22.742 37.716 -27.065 1.00 93.38 638 THR A C 1
ATOM 4841 O O . THR A 1 638 ? -21.629 37.195 -27.000 1.00 93.38 638 THR A O 1
ATOM 4844 N N . LEU A 1 639 ? -23.695 37.259 -27.883 1.00 94.12 639 LEU A N 1
ATOM 4845 C CA . LEU A 1 639 ? -23.490 36.216 -28.896 1.00 94.12 639 LEU A CA 1
ATOM 4846 C C . LEU A 1 639 ? -23.382 36.864 -30.278 1.00 94.12 639 LEU A C 1
ATOM 4848 O O . LEU A 1 639 ? -24.250 37.654 -30.647 1.00 94.12 639 LEU A O 1
ATOM 4852 N N . ILE A 1 640 ? -22.346 36.531 -31.049 1.00 93.50 640 ILE A N 1
ATOM 4853 C CA . ILE A 1 640 ? -22.160 37.033 -32.417 1.00 93.50 640 ILE A CA 1
ATOM 4854 C C . ILE A 1 640 ? -22.102 35.852 -33.379 1.00 93.50 640 ILE A C 1
ATOM 4856 O O . ILE A 1 640 ? -21.202 35.025 -33.268 1.00 93.50 640 ILE A O 1
ATOM 4860 N N . PHE A 1 641 ? -23.009 35.817 -34.356 1.00 89.44 641 PHE A N 1
ATOM 4861 C CA . PHE A 1 641 ? -22.927 34.909 -35.500 1.00 89.44 641 PHE A CA 1
ATOM 4862 C C . PHE A 1 641 ? -22.384 35.648 -36.722 1.00 89.44 641 PHE A C 1
ATOM 4864 O O . PHE A 1 641 ? -22.897 36.706 -37.085 1.00 89.44 641 PHE A O 1
ATOM 4871 N N . SER A 1 642 ? -21.352 35.097 -37.357 1.00 83.44 642 SER A N 1
ATOM 4872 C CA . SER A 1 642 ? -20.757 35.655 -38.582 1.00 83.44 642 SER A CA 1
ATOM 4873 C C . SER A 1 642 ? -20.507 34.626 -39.692 1.00 83.44 642 SER A C 1
ATOM 4875 O O . SER A 1 642 ? -19.978 34.990 -40.740 1.00 83.44 642 SER A O 1
ATOM 4877 N N . GLY A 1 643 ? -20.900 33.364 -39.479 1.00 68.19 643 GLY A N 1
ATOM 4878 C CA . GLY A 1 643 ? -20.889 32.307 -40.498 1.00 68.19 643 GLY A CA 1
ATOM 4879 C C . GLY A 1 643 ? -22.042 32.422 -41.505 1.00 68.19 643 GLY A C 1
ATOM 4880 O O . GLY A 1 643 ? -22.991 33.180 -41.300 1.00 68.19 643 GLY A O 1
ATOM 4881 N N . THR A 1 644 ? -21.969 31.658 -42.596 1.00 60.62 644 THR A N 1
ATOM 4882 C CA . THR A 1 644 ? -22.899 31.725 -43.744 1.00 60.62 644 THR A CA 1
ATOM 4883 C C . THR A 1 644 ? -24.086 30.758 -43.669 1.00 60.62 644 THR A C 1
ATOM 4885 O O . THR A 1 644 ? -24.874 30.677 -44.611 1.00 60.62 644 THR A O 1
ATOM 4888 N N . GLY A 1 645 ? -24.223 30.010 -42.575 1.00 56.22 645 GLY A N 1
ATOM 4889 C CA . GLY A 1 645 ? -25.170 28.902 -42.486 1.00 56.22 645 GLY A CA 1
ATOM 4890 C C . GLY A 1 645 ? -26.656 29.284 -42.536 1.00 56.22 645 GLY A C 1
ATOM 4891 O O . GLY A 1 645 ? -27.091 30.287 -41.971 1.00 56.22 645 GLY A O 1
ATOM 4892 N N . GLY A 1 646 ? -27.435 28.448 -43.230 1.00 49.94 646 GLY A N 1
ATOM 4893 C CA . GLY A 1 646 ? -28.892 28.526 -43.294 1.00 49.94 646 GLY A CA 1
ATOM 4894 C C . GLY A 1 646 ? -29.534 27.852 -42.084 1.00 49.94 646 GLY A C 1
ATOM 4895 O O . GLY A 1 646 ? -29.647 26.628 -42.050 1.00 49.94 646 GLY A O 1
ATOM 4896 N N . TRP A 1 647 ? -29.960 28.655 -41.113 1.00 54.06 647 TRP A N 1
ATOM 4897 C CA . TRP A 1 647 ? -30.883 28.257 -40.042 1.00 54.06 647 TRP A CA 1
ATOM 4898 C C . TRP A 1 647 ? -32.308 28.602 -40.487 1.00 54.06 647 TRP A C 1
ATOM 4900 O O . TRP A 1 647 ? -32.500 29.652 -41.108 1.00 54.06 647 TRP A O 1
ATOM 4910 N N . ALA A 1 648 ? -33.279 27.735 -40.200 1.00 40.19 648 ALA A N 1
ATOM 4911 C CA . ALA A 1 648 ? -34.704 28.038 -40.360 1.00 40.19 648 ALA A CA 1
ATOM 4912 C C . ALA A 1 648 ? -35.258 28.701 -39.097 1.00 40.19 648 ALA A C 1
ATOM 4914 O O . ALA A 1 648 ? -34.799 28.307 -38.001 1.00 40.19 648 ALA A O 1
#

=== Feature glossary ===
Reading guide. The protein is described through the following features:

Foldseek 3Di. A 3Di character summarizes, for each residue, the relative orientation of the Cα frame of its nearest spatial neighbor. Because it encodes fold topology rather than chemistry, 3Di alignments detect remote structural similarity that sequence alignment misses.

Contact-map, Ramachandran, and PAE plots. Plot images: a contact map (which residues are close in 3D, as an N×N binary image), a Ramachandran scatter (backbone torsion angles, revealing secondary-structure composition at a glance), and — for AlphaFold structures — a PAE heatmap (pairwise prediction confidence).

Radius of gyration, Cα contacts, bounding box. Radius of gyration (Rg) is the root-mean-square distance of Cα atoms from their centroid — a single number for overall size and compactness. A globular domain of N residues has Rg ≈ 2.2·N^0.38 Å; an extended or disordered chain has a much larger Rg. The Cα contact count is the number of residue pairs whose Cα atoms are within 8 Å and are more than four positions apart in sequence — a standard proxy for tertiary packing density. The bounding box is the smallest axis-aligned box enclosing all Cα atoms.

Secondary structure (8-state, DSSP). Eight-state secondary structure (DSSP): H is the canonical α-helix, G the tighter 3₁₀-helix, I the wider π-helix; E/B are β-structure, T and S are turns and bends, and '-' is everything else. DSSP derives these from the pattern of main-chain N–H···O=C hydrogen bonds, not from the sequence.

B-factor. B-factor (Debye–Waller factor) reflects atomic displacement in the crystal lattice. It is an experimental observable (units Å²), not a prediction; low values mean the atom is pinned down, high values mean it moves or is heterogeneous across the crystal.

pLDDT. pLDDT is the predicted lDDT-Cα score: AlphaFold's confidence that the local environment of each residue (all inter-atomic distances within 15 Å) is correctly placed. It is a per-residue number between 0 and 100, with higher meaning more reliable.

Nearest PDB structures. Nearest PDB neighbors are the top structural matches found by Foldseek when searching this structure against the entire Protein Data Bank. Each hit reports a TM-score (0 to 1; >0.5 almost always implies the same fold) and an E-value. These are *structural* homologs — they may share no detectable sequence similarity.

Solvent-accessible surface area. Accessible surface area quantifies burial. A residue with SASA near zero is packed into the hydrophobic core; one with SASA >100 Å² sits on the surface. Computed here via the Shrake–Rupley numerical algorithm with a 1.4 Å probe.

Rendered structure images. Structure images are PyMOL renders from six orthogonal camera directions. Cartoon representation draws helices as coils and strands as arrows; sticks shows the backbone as bonds; surface shows the solvent-excluded envelope. Rainbow coloring maps sequence position to hue (blue→red, N→C); chain coloring assigns a distinct color per polypeptide.

Backbone torsions (φ/ψ). φ (phi) and ψ (psi) are the two rotatable backbone dihedrals per residue: φ is the C(i-1)–N–Cα–C torsion, ψ is the N–Cα–C–N(i+1) torsion, both in degrees on (−180°, 180°]. α-helical residues cluster near (−60°, −45°); β-strand residues near (−120°, +130°). A Ramachandran plot is simply a scatter of (φ, ψ) for every residue.

Predicted aligned error. Predicted Aligned Error (PAE) is an AlphaFold confidence matrix: entry (i, j) is the expected error in the position of residue j, in ångströms, when the prediction is superimposed on the true structure at residue i. Low PAE within a block of residues means that block is internally rigid and well-predicted; high PAE between two blocks means their relative placement is uncertain even if each block individually is confident.

mmCIF coordinates. Structure coordinates are given as an mmCIF _atom_site loop: one row per atom with element, residue name, chain id, sequence number, and x/y/z position in Å. Only the four main-chain atoms per residue are included here; side chains are omitted to keep the record compact.

InterPro / GO / CATH / organism. Database cross-references. InterPro integrates a dozen domain/family signature databases into unified entries with residue-range hits. GO terms attach function/process/location labels with evidence codes. CATH codes position the fold in a four-level structural taxonomy. Organism is the NCBI-taxonomy species name.

Secondary structure (3-state, P-SEA). SS3 is a coarse helix/strand/coil call (letters a/b/c) made by the P-SEA algorithm from inter-Cα distances and dihedrals. It is less detailed than DSSP but needs only Cα positions.

Sequence. Sequence gives the chain of amino acids in standard one-letter code (A=alanine, C=cysteine, …, Y=tyrosine), read N→C. It is the only feature that is directly encoded by the gene; all structural features are derived from the folded form of this sequence.